Protein AF-A0A1H5DBT1-F1 (afdb_monomer)

Foldseek 3Di:
DDDVPPCPPPDPQDPQADDLVVVVVVLVVCFPPPPVVVPDDVVNLVRLLRSLLRVQVVDDDLFDQQQDLPPHGVVLLSSLLSSLLSQQVVLVVVCVRPVDPPSQWDKDAPVRSLVSSCVRPVPRPCSVVSQVLQEDDDPPAADCLLRVFYDDPNITTHHNVSSDPPCSNLSSNSSSCRDPVRVVSSVVSLLVSLCLVQVLLVPAPQKDKDAQFFWAAPVRHTPGGQGMKIANPVQLEIETEQEDEDRDDPAPVCVVVVVVSQVVSLVVVVVSVVRVVVPIATRDDPPDPGPVSGHYAAEYEYADDAPPPPDDDDSYHYDYPVVLVVQDDDNDPVSSVVCVVPPDDDDDPPQWHFDWDWDDDPNDTDTGTDIGGPDPPPPPPPPPPPPDDDD

pLDDT: mean 81.23, std 16.45, range [22.45, 97.12]

Structure (mmCIF, N/CA/C/O backbone):
data_AF-A0A1H5DBT1-F1
#
_entry.id   AF-A0A1H5DBT1-F1
#
loop_
_atom_site.group_PDB
_atom_site.id
_atom_site.type_symbol
_atom_site.label_atom_id
_atom_site.label_alt_id
_atom_site.label_comp_id
_atom_site.label_asym_id
_atom_site.label_entity_id
_atom_site.label_seq_id
_atom_site.pdbx_PDB_ins_code
_atom_site.Cartn_x
_atom_site.Cartn_y
_atom_site.Cartn_z
_atom_site.occupancy
_atom_site.B_iso_or_equiv
_atom_site.auth_seq_id
_atom_site.auth_comp_id
_atom_site.auth_asym_id
_atom_site.auth_atom_id
_atom_site.pdbx_PDB_model_num
ATOM 1 N N . MET A 1 1 ? -9.993 -22.328 -23.308 1.00 27.91 1 MET A N 1
ATOM 2 C CA . MET A 1 1 ? -8.538 -22.437 -23.074 1.00 27.91 1 MET A CA 1
ATOM 3 C C . MET A 1 1 ? -7.946 -21.035 -23.144 1.00 27.91 1 MET A C 1
ATOM 5 O O . MET A 1 1 ? -7.598 -20.581 -24.221 1.00 27.91 1 MET A O 1
ATOM 9 N N . MET A 1 2 ? -7.909 -20.320 -22.020 1.00 22.45 2 MET A N 1
ATOM 10 C CA . MET A 1 2 ? -7.110 -19.103 -21.886 1.00 22.45 2 MET A CA 1
ATOM 11 C C . MET A 1 2 ? -5.944 -19.480 -20.981 1.00 22.45 2 MET A C 1
ATOM 13 O O . MET A 1 2 ? -6.106 -19.675 -19.781 1.00 22.45 2 MET A O 1
ATOM 17 N N . LEU A 1 3 ? -4.754 -19.622 -21.567 1.00 24.77 3 LEU A N 1
ATOM 18 C CA . LEU A 1 3 ? -3.580 -19.148 -20.847 1.00 24.77 3 LEU A CA 1
ATOM 19 C C . LEU A 1 3 ? -3.951 -17.727 -20.410 1.00 24.77 3 LEU A C 1
ATOM 21 O O . LEU A 1 3 ? -4.489 -16.990 -21.239 1.00 24.77 3 LEU A O 1
ATOM 25 N N . GLU A 1 4 ? -3.697 -17.340 -19.157 1.00 27.91 4 GLU A N 1
ATOM 26 C CA . GLU A 1 4 ? -3.300 -15.953 -18.926 1.00 27.91 4 GLU A CA 1
ATOM 27 C C . GLU A 1 4 ? -2.281 -15.691 -20.023 1.00 27.91 4 GLU A C 1
ATOM 29 O O . GLU A 1 4 ? -1.173 -16.242 -20.027 1.00 27.91 4 GLU A O 1
ATOM 34 N N . ARG A 1 5 ? -2.732 -14.986 -21.056 1.00 26.88 5 ARG A N 1
ATOM 35 C CA . ARG A 1 5 ? -1.850 -14.354 -21.995 1.00 26.88 5 ARG A CA 1
ATOM 36 C C . ARG A 1 5 ? -0.981 -13.568 -21.035 1.00 26.88 5 ARG A C 1
ATOM 38 O O . ARG A 1 5 ? -1.512 -12.734 -20.306 1.00 26.88 5 ARG A O 1
ATOM 45 N N . ILE A 1 6 ? 0.298 -13.944 -20.905 1.00 29.88 6 ILE A N 1
ATOM 46 C CA . ILE A 1 6 ? 1.280 -13.024 -20.339 1.00 29.88 6 ILE A CA 1
ATOM 47 C C . ILE A 1 6 ? 0.959 -11.761 -21.095 1.00 29.88 6 ILE A C 1
ATOM 49 O O . ILE A 1 6 ? 1.048 -11.801 -22.330 1.00 29.88 6 ILE A O 1
ATOM 53 N N . ASP A 1 7 ? 0.402 -10.779 -20.391 1.00 31.11 7 ASP A N 1
ATOM 54 C CA . ASP A 1 7 ? -0.171 -9.639 -21.060 1.00 31.11 7 ASP A CA 1
ATOM 55 C C . ASP A 1 7 ? 1.006 -8.940 -21.725 1.00 31.11 7 ASP A C 1
ATOM 57 O O . ASP A 1 7 ? 1.900 -8.358 -21.111 1.00 31.11 7 ASP A O 1
ATOM 61 N N . THR A 1 8 ? 1.133 -9.270 -22.997 1.00 33.91 8 THR A N 1
ATOM 62 C CA . THR A 1 8 ? 2.110 -8.762 -23.931 1.00 33.91 8 THR A CA 1
ATOM 63 C C . THR A 1 8 ? 1.422 -7.723 -24.790 1.00 33.91 8 THR A C 1
ATOM 65 O O . THR A 1 8 ? 2.116 -7.037 -25.545 1.00 33.91 8 THR A O 1
ATOM 68 N N . GLU A 1 9 ? 0.094 -7.594 -24.659 1.00 32.72 9 GLU A N 1
ATOM 69 C CA . GLU A 1 9 ? -0.631 -6.452 -25.170 1.00 32.72 9 GLU A CA 1
ATOM 70 C C . GLU A 1 9 ? -0.084 -5.224 -24.455 1.00 32.72 9 GLU A C 1
ATOM 72 O O . GLU A 1 9 ? 0.440 -5.302 -23.339 1.00 32.72 9 GLU A O 1
ATOM 77 N N . ASN A 1 10 ? -0.011 -4.132 -25.209 1.00 38.19 10 ASN A N 1
ATOM 78 C CA . ASN A 1 10 ? 0.671 -2.932 -24.766 1.00 38.19 10 ASN A CA 1
ATOM 79 C C . ASN A 1 10 ? 0.180 -2.574 -23.357 1.00 38.19 10 ASN A C 1
ATOM 81 O O . ASN A 1 10 ? -1.038 -2.569 -23.163 1.00 38.19 10 ASN A O 1
ATOM 85 N N . PRO A 1 11 ? 1.095 -2.305 -22.399 1.00 45.28 11 PRO A N 1
ATOM 86 C CA . PRO A 1 11 ? 0.696 -1.802 -21.089 1.00 45.28 11 PRO A CA 1
ATOM 87 C C . PRO A 1 11 ? -0.298 -0.677 -21.342 1.00 45.28 11 PRO A C 1
ATOM 89 O O . PRO A 1 11 ? 0.018 0.184 -22.167 1.00 45.28 11 PRO A O 1
ATOM 92 N N . GLU A 1 12 ? -1.495 -0.775 -20.745 1.00 44.53 12 GLU A N 1
ATOM 93 C CA . GLU A 1 12 ? -2.612 0.156 -20.946 1.00 44.53 12 GLU A CA 1
ATOM 94 C C . GLU A 1 12 ? -2.052 1.548 -21.225 1.00 44.53 12 GLU A C 1
ATOM 96 O O . GLU A 1 12 ? -1.363 2.103 -20.361 1.00 44.53 12 GLU A O 1
ATOM 101 N N . GLU A 1 13 ? -2.238 2.043 -22.458 1.00 45.38 13 GLU A N 1
ATOM 102 C CA . GLU A 1 13 ? -1.631 3.295 -22.900 1.00 45.38 13 GLU A CA 1
ATOM 103 C C . GLU A 1 13 ? -2.096 4.370 -21.919 1.00 45.38 13 GLU A C 1
ATOM 105 O O . GLU A 1 13 ? -3.258 4.775 -21.890 1.00 45.38 13 GLU A O 1
ATOM 110 N N . ASN A 1 14 ? -1.211 4.750 -21.002 1.00 48.62 14 ASN A N 1
ATOM 111 C CA . ASN A 1 14 ? -1.570 5.720 -19.999 1.00 48.62 14 ASN A CA 1
ATOM 112 C C . ASN A 1 14 ? -1.636 7.060 -20.729 1.00 48.62 14 ASN A C 1
ATOM 114 O O . ASN A 1 14 ? -0.593 7.622 -21.070 1.00 48.62 14 ASN A O 1
ATOM 118 N N . ASP A 1 15 ? -2.855 7.569 -20.938 1.00 52.34 15 ASP A N 1
ATOM 119 C CA . ASP A 1 15 ? -3.181 8.861 -21.575 1.00 52.34 15 ASP A CA 1
ATOM 120 C C . ASP A 1 15 ? -2.388 10.059 -20.990 1.00 52.34 15 ASP A C 1
ATOM 122 O O . ASP A 1 15 ? -2.438 11.170 -21.514 1.00 52.34 15 ASP A O 1
ATOM 126 N N . ARG A 1 16 ? -1.668 9.874 -19.874 1.00 57.72 16 ARG A N 1
ATOM 127 C CA . ARG A 1 16 ? -0.866 10.899 -19.189 1.00 57.72 16 ARG A CA 1
ATOM 128 C C . ARG A 1 16 ? 0.615 10.934 -19.602 1.00 57.72 16 ARG A C 1
ATOM 130 O O . ARG A 1 16 ? 1.364 11.758 -19.074 1.00 57.72 16 ARG A O 1
ATOM 137 N N . GLY A 1 17 ? 1.074 10.060 -20.499 1.00 65.12 17 GLY A N 1
ATOM 138 C CA . GLY A 1 17 ? 2.460 10.009 -20.993 1.00 65.12 17 GLY A CA 1
ATOM 139 C C . GLY A 1 17 ? 2.620 10.516 -22.432 1.00 65.12 17 GLY A C 1
ATOM 140 O O . GLY A 1 17 ? 1.642 10.554 -23.174 1.00 65.12 17 GLY A O 1
ATOM 141 N N . PRO A 1 18 ? 3.842 10.877 -22.881 1.00 80.56 18 PRO A N 1
ATOM 142 C CA . PRO A 1 18 ? 4.097 10.955 -24.316 1.00 80.56 18 PRO A CA 1
ATOM 143 C C . PRO A 1 18 ? 3.759 9.600 -24.954 1.00 80.56 18 PRO A C 1
ATOM 145 O O . PRO A 1 18 ? 4.126 8.551 -24.410 1.00 80.56 18 PRO A O 1
ATOM 148 N N . SER A 1 19 ? 3.047 9.624 -26.083 1.00 85.06 19 SER A N 1
ATOM 149 C CA . SER A 1 19 ? 2.716 8.401 -26.819 1.00 85.06 19 SER A CA 1
ATOM 150 C C . SER A 1 19 ? 3.994 7.686 -27.258 1.00 85.06 19 SER A C 1
ATOM 152 O O . SER A 1 19 ? 4.980 8.320 -27.655 1.00 85.06 19 SER A O 1
ATOM 154 N N . LEU A 1 20 ? 3.968 6.355 -27.191 1.00 89.44 20 LEU A N 1
ATOM 155 C CA . LEU A 1 20 ? 5.053 5.504 -27.672 1.00 89.44 20 LEU A CA 1
ATOM 156 C C . LEU A 1 20 ? 4.944 5.209 -29.175 1.00 89.44 20 LEU A C 1
ATOM 158 O O . LEU A 1 20 ? 5.878 4.635 -29.738 1.00 89.44 20 LEU A O 1
ATOM 162 N N . GLU A 1 21 ? 3.884 5.662 -29.856 1.00 88.44 21 GLU A N 1
ATOM 163 C CA . GLU A 1 21 ? 3.690 5.454 -31.298 1.00 88.44 21 GLU A CA 1
ATOM 164 C C . GLU A 1 21 ? 4.885 5.869 -32.170 1.00 88.44 21 GLU A C 1
ATOM 166 O O . GLU A 1 21 ? 5.255 5.092 -33.054 1.00 88.44 21 GLU A O 1
ATOM 171 N N . PRO A 1 22 ? 5.577 7.005 -31.934 1.00 90.06 22 PRO A N 1
ATOM 172 C CA . PRO A 1 22 ? 6.779 7.341 -32.698 1.00 90.06 22 PRO A CA 1
ATOM 173 C C . PRO A 1 22 ? 7.890 6.293 -32.552 1.00 90.06 22 PRO A C 1
ATOM 175 O O . PRO A 1 22 ? 8.586 5.975 -33.518 1.00 90.06 22 PRO A O 1
ATOM 178 N N . ALA A 1 23 ? 8.046 5.717 -31.358 1.00 89.56 23 ALA A N 1
ATOM 179 C CA . ALA A 1 23 ? 9.016 4.656 -31.128 1.00 89.56 23 ALA A CA 1
ATOM 180 C C . ALA A 1 23 ? 8.566 3.329 -31.756 1.00 89.56 23 ALA A C 1
ATOM 182 O O . ALA A 1 23 ? 9.388 2.616 -32.330 1.00 89.56 23 ALA A O 1
ATOM 183 N N . TYR A 1 24 ? 7.270 3.007 -31.716 1.00 88.56 24 TYR A N 1
ATOM 184 C CA . TYR A 1 24 ? 6.732 1.836 -32.408 1.00 88.56 24 TYR A CA 1
ATOM 185 C C . TYR A 1 24 ? 6.880 1.952 -33.926 1.00 88.56 24 TYR A C 1
ATOM 187 O O . TYR A 1 24 ? 7.299 0.991 -34.566 1.00 88.56 24 TYR A O 1
ATOM 195 N N . ALA A 1 25 ? 6.625 3.125 -34.508 1.00 87.38 25 ALA A N 1
ATOM 196 C CA . ALA A 1 25 ? 6.868 3.395 -35.922 1.00 87.38 25 ALA A CA 1
ATOM 197 C C . ALA A 1 25 ? 8.348 3.209 -36.288 1.00 87.38 25 ALA A C 1
ATOM 199 O O . ALA A 1 25 ? 8.654 2.563 -37.292 1.00 87.38 25 ALA A O 1
ATOM 200 N N . PHE A 1 26 ? 9.263 3.688 -35.438 1.00 88.38 26 PHE A N 1
ATOM 201 C CA . PHE A 1 26 ? 10.692 3.439 -35.607 1.00 88.38 26 PHE A CA 1
ATOM 202 C C . PHE A 1 26 ? 11.009 1.935 -35.600 1.00 88.38 26 PHE A C 1
ATOM 204 O O . PHE A 1 26 ? 11.600 1.437 -36.557 1.00 88.38 26 PHE A O 1
ATOM 211 N N . PHE A 1 27 ? 10.566 1.180 -34.589 1.00 85.75 27 PHE A N 1
ATOM 212 C CA . PHE A 1 27 ? 10.830 -0.263 -34.520 1.00 85.75 27 PHE A CA 1
ATOM 213 C C . PHE A 1 27 ? 10.209 -1.041 -35.683 1.00 85.75 27 PHE A C 1
ATOM 215 O O . PHE A 1 27 ? 10.861 -1.930 -36.228 1.00 85.75 27 PHE A O 1
ATOM 222 N N . ARG A 1 28 ? 9.001 -0.668 -36.128 1.00 85.38 28 ARG A N 1
ATOM 223 C CA . ARG A 1 28 ? 8.372 -1.222 -37.337 1.00 85.38 28 ARG A CA 1
ATOM 224 C C . ARG A 1 28 ? 9.246 -1.004 -38.574 1.00 85.38 28 ARG A C 1
ATOM 226 O O . ARG A 1 28 ? 9.440 -1.937 -39.343 1.00 85.38 28 ARG A O 1
ATOM 233 N N . SER A 1 29 ? 9.846 0.180 -38.731 1.00 85.94 29 SER A N 1
ATOM 234 C CA . SER A 1 29 ? 10.730 0.472 -39.874 1.00 85.94 29 SER A CA 1
ATOM 235 C C . SER A 1 29 ? 12.072 -0.277 -39.850 1.00 85.94 29 SER A C 1
ATOM 237 O O . SER A 1 29 ? 12.767 -0.335 -40.865 1.00 85.94 29 SER A O 1
ATOM 239 N N . LEU A 1 30 ? 12.442 -0.862 -38.706 1.00 82.44 30 LEU A N 1
ATOM 240 C CA . LEU A 1 30 ? 13.667 -1.644 -38.535 1.00 82.44 30 LEU A CA 1
ATOM 241 C C . LEU A 1 30 ? 13.423 -3.156 -38.442 1.00 82.44 30 LEU A C 1
ATOM 243 O O . LEU A 1 30 ? 14.376 -3.898 -38.197 1.00 82.44 30 LEU A O 1
ATOM 247 N N . GLN A 1 31 ? 12.190 -3.632 -38.652 1.00 77.94 31 GLN A N 1
ATOM 248 C CA . GLN A 1 31 ? 11.895 -5.067 -38.654 1.00 77.94 31 GLN A CA 1
ATOM 249 C C . GLN A 1 31 ? 12.804 -5.822 -39.638 1.00 77.94 31 GLN A C 1
ATOM 251 O O . GLN A 1 31 ? 13.009 -5.402 -40.775 1.00 77.94 31 GLN A O 1
ATOM 256 N N . GLY A 1 32 ? 13.383 -6.933 -39.175 1.00 72.31 32 GLY A N 1
ATOM 257 C CA . GLY A 1 32 ? 14.307 -7.760 -39.959 1.00 72.31 32 GLY A CA 1
ATOM 258 C C . GLY A 1 32 ? 15.755 -7.255 -40.021 1.00 72.31 32 GLY A C 1
ATOM 259 O O . GLY A 1 32 ? 16.615 -7.965 -40.542 1.00 72.31 32 GLY A O 1
ATOM 260 N N . ARG A 1 33 ? 16.070 -6.073 -39.471 1.00 77.69 33 ARG A N 1
ATOM 261 C CA . ARG A 1 33 ? 17.461 -5.616 -39.325 1.00 77.69 33 ARG A CA 1
ATOM 262 C C . ARG A 1 33 ? 18.110 -6.251 -38.095 1.00 77.69 33 ARG A C 1
ATOM 264 O O . ARG A 1 33 ? 17.469 -6.416 -37.063 1.00 77.69 33 ARG A O 1
ATOM 271 N N . ARG A 1 34 ? 19.399 -6.577 -38.206 1.00 77.81 34 ARG A N 1
ATOM 272 C CA . ARG A 1 34 ? 20.223 -7.064 -37.087 1.00 77.81 34 ARG A CA 1
ATOM 273 C C . ARG A 1 34 ? 20.894 -5.898 -36.368 1.00 77.81 34 ARG A C 1
ATOM 275 O O . ARG A 1 34 ? 21.181 -4.876 -36.990 1.00 77.81 34 ARG A O 1
ATOM 282 N N . ASN A 1 35 ? 21.210 -6.086 -35.092 1.00 80.25 35 ASN A N 1
ATOM 283 C CA . ASN A 1 35 ? 21.938 -5.136 -34.250 1.00 80.25 35 ASN A CA 1
ATOM 284 C C . ASN A 1 35 ? 21.225 -3.783 -34.081 1.00 80.25 35 ASN A C 1
ATOM 286 O O . ASN A 1 35 ? 21.870 -2.737 -33.951 1.00 80.25 35 ASN A O 1
ATOM 290 N N . VAL A 1 36 ? 19.888 -3.792 -34.065 1.00 80.94 36 VAL A N 1
ATOM 291 C CA . VAL A 1 36 ? 19.079 -2.577 -33.855 1.00 80.94 36 VAL A CA 1
ATOM 292 C C . VAL A 1 36 ? 19.345 -1.998 -32.467 1.00 80.94 36 VAL A C 1
ATOM 294 O O . VAL A 1 36 ? 19.456 -0.783 -32.305 1.00 80.94 36 VAL A O 1
ATOM 297 N N . HIS A 1 37 ? 19.532 -2.876 -31.481 1.00 79.56 37 HIS A N 1
ATOM 298 C CA . HIS A 1 37 ? 19.838 -2.514 -30.101 1.00 79.56 37 HIS A CA 1
ATOM 299 C C . HIS A 1 37 ? 21.103 -1.646 -29.946 1.00 79.56 37 HIS A C 1
ATOM 301 O O . HIS A 1 37 ? 21.175 -0.840 -29.021 1.00 79.56 37 HIS A O 1
ATOM 307 N N . ALA A 1 38 ? 22.072 -1.754 -30.862 1.00 82.38 38 ALA A N 1
ATOM 308 C CA . ALA A 1 38 ? 23.304 -0.966 -30.826 1.00 82.38 38 ALA A CA 1
ATOM 309 C C . ALA A 1 38 ? 23.125 0.486 -31.316 1.00 82.38 38 ALA A C 1
ATOM 311 O O . ALA A 1 38 ? 23.969 1.334 -31.036 1.00 82.38 38 ALA A O 1
ATOM 312 N N . HIS A 1 39 ? 22.033 0.790 -32.027 1.00 83.00 39 HIS A N 1
ATOM 313 C CA . HIS A 1 39 ? 21.846 2.062 -32.738 1.00 83.00 39 HIS A CA 1
ATOM 314 C C . HIS A 1 39 ? 20.544 2.776 -32.365 1.00 83.00 39 HIS A C 1
ATOM 316 O O . HIS A 1 39 ? 19.981 3.515 -33.172 1.00 83.00 39 HIS A O 1
ATOM 322 N N . ILE A 1 40 ? 20.043 2.562 -31.148 1.00 85.75 40 ILE A N 1
ATOM 323 C CA . ILE A 1 40 ? 18.801 3.192 -30.696 1.00 85.75 40 ILE A CA 1
ATOM 324 C C . ILE A 1 40 ? 19.036 4.696 -30.506 1.00 85.75 40 ILE A C 1
ATOM 326 O O . ILE A 1 40 ? 19.865 5.089 -29.677 1.00 85.75 40 ILE A O 1
ATOM 330 N N . PRO A 1 41 ? 18.289 5.561 -31.213 1.00 90.25 41 PRO A N 1
ATOM 331 C CA . PRO A 1 41 ? 18.355 6.992 -30.992 1.00 90.25 41 PRO A CA 1
ATOM 332 C C . PRO A 1 41 ? 18.029 7.352 -29.543 1.00 90.25 41 PRO A C 1
ATOM 334 O O . PRO A 1 41 ? 17.074 6.844 -28.953 1.00 90.25 41 PRO A O 1
ATOM 337 N N . GLN A 1 42 ? 18.777 8.300 -28.977 1.00 88.94 42 GLN A N 1
ATOM 338 C CA . GLN A 1 42 ? 18.601 8.700 -27.577 1.00 88.94 42 GLN A CA 1
ATOM 339 C C . GLN A 1 42 ? 17.183 9.200 -27.259 1.00 88.94 42 GLN A C 1
ATOM 341 O O . GLN A 1 42 ? 16.713 9.022 -26.135 1.00 88.94 42 GLN A O 1
ATOM 346 N N . TRP A 1 43 ? 16.491 9.797 -28.236 1.00 92.62 43 TRP A N 1
ATOM 347 C CA . TRP A 1 43 ? 15.120 10.276 -28.058 1.00 92.62 43 TRP A CA 1
ATOM 348 C C . TRP A 1 43 ? 14.135 9.137 -27.771 1.00 92.62 43 TRP A C 1
ATOM 350 O O . TRP A 1 43 ? 13.202 9.343 -27.003 1.00 92.62 43 TRP A O 1
ATOM 360 N N . ILE A 1 44 ? 14.370 7.925 -28.290 1.00 92.38 44 ILE A N 1
ATOM 361 C CA . ILE A 1 44 ? 13.530 6.756 -27.993 1.00 92.38 44 ILE A CA 1
ATOM 362 C C . ILE A 1 44 ? 13.664 6.379 -26.520 1.00 92.38 44 ILE A C 1
ATOM 364 O O . ILE A 1 44 ? 12.659 6.219 -25.834 1.00 92.38 44 ILE A O 1
ATOM 368 N N . GLY A 1 45 ? 14.896 6.315 -26.004 1.00 91.81 45 GLY A N 1
ATOM 369 C CA . GLY A 1 45 ? 15.134 6.098 -24.574 1.00 91.81 45 GLY A CA 1
ATOM 370 C C . GLY A 1 45 ? 14.458 7.160 -23.706 1.00 91.81 45 GLY A C 1
ATOM 371 O O . GLY A 1 45 ? 13.790 6.824 -22.730 1.00 91.81 45 GLY A O 1
ATOM 372 N N . GLY A 1 46 ? 14.561 8.430 -24.107 1.00 93.31 46 GLY A N 1
ATOM 373 C CA . GLY A 1 46 ? 13.884 9.537 -23.434 1.00 93.31 46 GLY A CA 1
ATOM 374 C C . GLY A 1 46 ? 12.360 9.396 -23.411 1.00 93.31 46 GLY A C 1
ATOM 375 O O . GLY A 1 46 ? 11.757 9.617 -22.363 1.00 93.31 46 GLY A O 1
ATOM 376 N N . LEU A 1 47 ? 11.746 8.974 -24.522 1.00 94.06 47 LEU A N 1
ATOM 377 C CA . LEU A 1 47 ? 10.301 8.741 -24.603 1.00 94.06 47 LEU A CA 1
ATOM 378 C C . LEU A 1 47 ? 9.841 7.638 -23.648 1.00 94.06 47 LEU A C 1
ATOM 380 O O . LEU A 1 47 ? 8.941 7.884 -22.852 1.00 94.06 47 LEU A O 1
ATOM 384 N N . TYR A 1 48 ? 10.476 6.460 -23.669 1.00 93.75 48 TYR A N 1
ATOM 385 C CA . TYR A 1 48 ? 10.110 5.352 -22.773 1.00 93.75 48 TYR A CA 1
ATOM 386 C C . TYR A 1 48 ? 10.280 5.725 -21.296 1.00 93.75 48 TYR A C 1
ATOM 388 O O . TYR A 1 48 ? 9.421 5.415 -20.470 1.00 93.75 48 TYR A O 1
ATOM 396 N N . VAL A 1 49 ? 11.371 6.417 -20.952 1.00 94.62 49 VAL A N 1
ATOM 397 C CA . VAL A 1 49 ? 11.604 6.891 -19.582 1.00 94.62 49 VAL A CA 1
ATOM 398 C C . VAL A 1 49 ? 10.545 7.902 -19.160 1.00 94.62 49 VAL A C 1
ATOM 400 O O . VAL A 1 49 ? 9.988 7.767 -18.073 1.00 94.62 49 VAL A O 1
ATOM 403 N N . GLN A 1 50 ? 10.236 8.896 -19.993 1.00 94.25 50 GLN A N 1
ATOM 404 C CA . GLN A 1 50 ? 9.240 9.905 -19.641 1.00 94.25 50 GLN A CA 1
ATOM 405 C C . GLN A 1 50 ? 7.831 9.308 -19.555 1.00 94.25 50 GLN A C 1
ATOM 407 O O . GLN A 1 50 ? 7.094 9.628 -18.623 1.00 94.25 50 GLN A O 1
ATOM 412 N N . HIS A 1 51 ? 7.485 8.403 -20.475 1.00 92.00 51 HIS A N 1
ATOM 413 C CA . HIS A 1 51 ? 6.241 7.642 -20.445 1.00 92.00 51 HIS A CA 1
ATOM 414 C C . HIS A 1 51 ? 6.089 6.898 -19.114 1.00 92.00 51 HIS A C 1
ATOM 416 O O . HIS A 1 51 ? 5.109 7.106 -18.401 1.00 92.00 51 HIS A O 1
ATOM 422 N N . MET A 1 52 ? 7.102 6.126 -18.706 1.00 91.06 52 MET A N 1
ATOM 423 C CA . MET A 1 52 ? 7.035 5.369 -17.454 1.00 91.06 52 MET A CA 1
ATOM 424 C C . MET A 1 52 ? 7.143 6.239 -16.197 1.00 91.06 52 MET A C 1
ATOM 426 O O . MET A 1 52 ? 6.540 5.908 -15.180 1.00 91.06 52 MET A O 1
ATOM 430 N N . LYS A 1 53 ? 7.842 7.379 -16.231 1.00 92.25 53 LYS A N 1
ATOM 431 C CA . LYS A 1 53 ? 7.814 8.350 -15.121 1.00 92.25 53 LYS A CA 1
ATOM 432 C C . LYS A 1 53 ? 6.414 8.920 -14.913 1.00 92.25 53 LYS A C 1
ATOM 434 O O . LYS A 1 53 ? 5.949 8.948 -13.776 1.00 92.25 53 LYS A O 1
ATOM 439 N N . ASN A 1 54 ? 5.732 9.316 -15.988 1.00 90.12 54 ASN A N 1
ATOM 440 C CA . ASN A 1 54 ? 4.352 9.796 -15.913 1.00 90.12 54 ASN A CA 1
ATOM 441 C C . ASN A 1 54 ? 3.404 8.684 -15.461 1.00 90.12 54 ASN A C 1
ATOM 443 O O . ASN A 1 54 ? 2.535 8.930 -14.627 1.00 90.12 54 ASN A O 1
ATOM 447 N N . TYR A 1 55 ? 3.615 7.461 -15.959 1.00 87.69 55 TYR A N 1
ATOM 448 C CA . TYR A 1 55 ? 2.864 6.288 -15.531 1.00 87.69 55 TYR A CA 1
ATOM 449 C C . TYR A 1 55 ? 2.958 6.095 -14.016 1.00 87.69 55 TYR A C 1
ATOM 451 O O . TYR A 1 55 ? 1.937 6.129 -13.335 1.00 87.69 55 TYR A O 1
ATOM 459 N N . VAL A 1 56 ? 4.175 5.961 -13.477 1.00 88.81 56 VAL A N 1
ATOM 460 C CA . VAL A 1 56 ? 4.403 5.662 -12.054 1.00 88.81 56 VAL A CA 1
ATOM 461 C C . VAL A 1 56 ? 3.941 6.816 -11.156 1.00 88.81 56 VAL A C 1
ATOM 463 O O . VAL A 1 56 ? 3.339 6.568 -10.112 1.00 88.81 56 VAL A O 1
ATOM 466 N N . ALA A 1 57 ? 4.165 8.070 -11.564 1.00 87.44 57 ALA A N 1
ATOM 467 C CA . ALA A 1 57 ? 3.710 9.246 -10.819 1.00 87.44 57 ALA A CA 1
ATOM 468 C C . ALA A 1 57 ? 2.180 9.416 -10.838 1.00 87.44 57 ALA A C 1
ATOM 470 O O . ALA A 1 57 ? 1.605 9.938 -9.889 1.00 87.44 57 ALA A O 1
ATOM 471 N N . GLY A 1 58 ? 1.513 8.975 -11.909 1.00 83.38 58 GLY A N 1
ATOM 472 C CA . GLY A 1 58 ? 0.060 9.053 -12.055 1.00 83.38 58 GLY A CA 1
ATOM 473 C C . GLY A 1 58 ? -0.717 7.972 -11.298 1.00 83.38 58 GLY A C 1
ATOM 474 O O . GLY A 1 58 ? -1.945 8.061 -11.228 1.00 83.38 58 GLY A O 1
ATOM 475 N N . ARG A 1 59 ? -0.040 6.954 -10.748 1.00 81.00 59 ARG A N 1
ATOM 476 C CA . ARG A 1 59 ? -0.668 5.900 -9.937 1.00 81.00 59 ARG A CA 1
ATOM 477 C C . ARG A 1 59 ? -1.104 6.454 -8.581 1.00 81.00 59 ARG A C 1
ATOM 479 O O . ARG A 1 59 ? -0.457 7.326 -8.010 1.00 81.00 59 ARG A O 1
ATOM 486 N N . ARG A 1 60 ? -2.186 5.901 -8.027 1.00 75.81 60 ARG A N 1
ATOM 487 C CA . ARG A 1 60 ? -2.573 6.162 -6.635 1.00 75.81 60 ARG A CA 1
ATOM 488 C C . ARG A 1 60 ? -1.615 5.399 -5.719 1.00 75.81 60 ARG A C 1
ATOM 490 O O . ARG A 1 60 ? -1.760 4.190 -5.569 1.00 75.81 60 ARG A O 1
ATOM 497 N N . TRP A 1 61 ? -0.655 6.112 -5.140 1.00 79.00 61 TRP A N 1
ATOM 498 C CA . TRP A 1 61 ? 0.155 5.619 -4.029 1.00 79.00 61 TRP A CA 1
ATOM 499 C C . TRP A 1 61 ? -0.674 5.720 -2.748 1.00 79.00 61 TRP A C 1
ATOM 501 O O . TRP A 1 61 ? -1.245 6.766 -2.432 1.00 79.00 61 TRP A O 1
ATOM 511 N N . GLU A 1 62 ? -0.820 4.605 -2.044 1.00 76.06 62 GLU A N 1
ATOM 512 C CA . GLU A 1 62 ? -1.430 4.577 -0.721 1.00 76.06 62 GLU A CA 1
ATOM 513 C C . GLU A 1 62 ? -0.457 5.083 0.337 1.00 76.06 62 GLU A C 1
ATOM 515 O O . GLU A 1 62 ? -0.902 5.644 1.333 1.00 76.06 62 GLU A O 1
ATOM 520 N N . VAL A 1 63 ? 0.844 4.950 0.121 1.00 78.94 63 VAL A N 1
ATOM 521 C CA . VAL A 1 63 ? 1.859 5.485 1.026 1.00 78.94 63 VAL A CA 1
ATOM 522 C C . VAL A 1 63 ? 2.150 6.956 0.680 1.00 78.94 63 VAL A C 1
ATOM 524 O O . VAL A 1 63 ? 2.388 7.259 -0.492 1.00 78.94 63 VAL A O 1
ATOM 527 N N . PRO A 1 64 ? 2.127 7.882 1.661 1.00 82.38 64 PRO A N 1
ATOM 528 C CA . PRO A 1 64 ? 2.488 9.280 1.470 1.00 82.38 64 PRO A CA 1
ATOM 529 C C . PRO A 1 64 ? 3.874 9.432 0.849 1.00 82.38 64 PRO A C 1
ATOM 531 O O . PRO A 1 64 ? 4.802 8.683 1.155 1.00 82.38 64 PRO A O 1
ATOM 534 N N . THR A 1 65 ? 4.034 10.426 -0.021 1.00 88.94 65 THR A N 1
ATOM 535 C CA . THR A 1 65 ? 5.289 10.638 -0.753 1.00 88.94 65 THR A CA 1
ATOM 536 C C . THR A 1 65 ? 6.460 11.024 0.150 1.00 88.94 65 THR A C 1
ATOM 538 O O . THR A 1 65 ? 7.606 10.849 -0.237 1.00 88.94 65 THR A O 1
ATOM 541 N N . ASP A 1 66 ? 6.205 11.537 1.344 1.00 86.38 66 ASP A N 1
ATOM 542 C CA . ASP A 1 66 ? 7.203 11.896 2.354 1.00 86.38 66 ASP A CA 1
ATOM 543 C C . ASP A 1 66 ? 7.593 10.730 3.281 1.00 86.38 66 ASP A C 1
ATOM 545 O O . ASP A 1 66 ? 8.511 10.876 4.084 1.00 86.38 66 ASP A O 1
ATOM 549 N N . THR A 1 67 ? 6.960 9.558 3.148 1.00 83.81 67 THR A N 1
ATOM 550 C CA . THR A 1 67 ? 7.300 8.374 3.954 1.00 83.81 67 THR A CA 1
ATOM 551 C C . THR A 1 67 ? 8.757 7.955 3.735 1.00 83.81 67 THR A C 1
ATOM 553 O O . THR A 1 67 ? 9.153 7.678 2.600 1.00 83.81 67 THR A O 1
ATOM 556 N N . ASP A 1 68 ? 9.534 7.872 4.824 1.00 84.50 68 ASP A N 1
ATOM 557 C CA . ASP A 1 68 ? 10.941 7.439 4.835 1.00 84.50 68 ASP A CA 1
ATOM 558 C C . ASP A 1 68 ? 11.045 5.909 4.691 1.00 84.50 68 ASP A C 1
ATOM 560 O O . ASP A 1 68 ? 10.545 5.136 5.509 1.00 84.50 68 ASP A O 1
ATOM 564 N N . LEU A 1 69 ? 11.741 5.472 3.646 1.00 81.75 69 LEU A N 1
ATOM 565 C CA . LEU A 1 69 ? 11.995 4.079 3.278 1.00 81.75 69 LEU A CA 1
ATOM 566 C C . LEU A 1 69 ? 13.376 3.591 3.745 1.00 81.75 69 LEU A C 1
ATOM 568 O O . LEU A 1 69 ? 13.885 2.583 3.254 1.00 81.75 69 LEU A O 1
ATOM 572 N N . GLY A 1 70 ? 14.008 4.308 4.675 1.00 74.44 70 GLY A N 1
ATOM 573 C CA . GLY A 1 70 ? 15.342 3.997 5.179 1.00 74.44 70 GLY A CA 1
ATOM 574 C C . GLY A 1 70 ? 16.446 4.820 4.519 1.00 74.44 70 GLY A C 1
ATOM 575 O O . GLY A 1 70 ? 17.466 4.269 4.104 1.00 74.44 70 GLY A O 1
ATOM 576 N N . GLY A 1 71 ? 16.248 6.138 4.439 1.00 80.19 71 GLY A N 1
ATOM 577 C CA . GLY A 1 71 ? 17.191 7.105 3.864 1.00 80.19 71 GLY A CA 1
ATOM 578 C C . GLY A 1 71 ? 16.815 7.611 2.469 1.00 80.19 71 GLY A C 1
ATOM 579 O O . GLY A 1 71 ? 17.599 8.327 1.855 1.00 80.19 71 GLY A O 1
ATOM 580 N N . ILE A 1 72 ? 15.639 7.231 1.971 1.00 89.75 72 ILE A N 1
ATOM 581 C CA . ILE A 1 72 ? 15.008 7.755 0.756 1.00 89.75 72 ILE A CA 1
ATOM 582 C C . ILE A 1 72 ? 13.504 7.824 1.005 1.00 89.75 72 ILE A C 1
ATOM 584 O O . ILE A 1 72 ? 12.946 6.921 1.617 1.00 89.75 72 ILE A O 1
ATOM 588 N N . THR A 1 73 ? 12.832 8.864 0.539 1.00 90.38 73 THR A N 1
ATOM 589 C CA . THR A 1 73 ? 11.370 8.968 0.621 1.00 90.38 73 THR A CA 1
ATOM 590 C C . THR A 1 73 ? 10.678 8.270 -0.553 1.00 90.38 73 THR A C 1
ATOM 592 O O . THR A 1 73 ? 11.263 8.078 -1.624 1.00 90.38 73 THR A O 1
ATOM 595 N N . VAL A 1 74 ? 9.399 7.917 -0.407 1.00 90.25 74 VAL A N 1
ATOM 596 C CA . VAL A 1 74 ? 8.583 7.394 -1.524 1.00 90.25 74 VAL A CA 1
ATOM 597 C C . VAL A 1 74 ? 8.610 8.340 -2.732 1.00 90.25 74 VAL A C 1
ATOM 599 O O . VAL A 1 74 ? 8.779 7.898 -3.868 1.00 90.25 74 VAL A O 1
ATOM 602 N N . GLY A 1 75 ? 8.511 9.647 -2.495 1.00 91.81 75 GLY A N 1
ATOM 603 C CA . GLY A 1 75 ? 8.539 10.697 -3.509 1.00 91.81 75 GLY A CA 1
ATOM 604 C C . GLY A 1 75 ? 9.859 10.755 -4.273 1.00 91.81 75 GLY A C 1
ATOM 605 O O . GLY A 1 75 ? 9.856 10.970 -5.484 1.00 91.81 75 GLY A O 1
ATOM 606 N N . GLU A 1 76 ? 10.980 10.493 -3.601 1.00 94.12 76 GLU A N 1
ATOM 607 C CA . GLU A 1 76 ? 12.290 10.367 -4.245 1.00 94.12 76 GLU A CA 1
ATOM 608 C C . GLU A 1 76 ? 12.436 9.053 -5.027 1.00 94.12 76 GLU A C 1
ATOM 610 O O . GLU A 1 76 ? 13.086 9.034 -6.076 1.00 94.12 76 GLU A O 1
ATOM 615 N N . ALA A 1 77 ? 11.812 7.964 -4.566 1.00 93.25 77 ALA A N 1
ATOM 616 C CA . ALA A 1 77 ? 11.854 6.665 -5.234 1.00 93.25 77 ALA A CA 1
ATOM 617 C C . ALA A 1 77 ? 11.012 6.625 -6.525 1.00 93.25 77 ALA A C 1
ATOM 619 O O . ALA A 1 77 ? 11.455 6.059 -7.526 1.00 93.25 77 ALA A O 1
ATOM 620 N N . ILE A 1 78 ? 9.829 7.253 -6.542 1.00 93.62 78 ILE A N 1
ATOM 621 C CA . ILE A 1 78 ? 8.891 7.292 -7.686 1.00 93.62 78 ILE A CA 1
ATOM 622 C C . ILE A 1 78 ? 9.571 7.597 -9.037 1.00 93.62 78 ILE A C 1
ATOM 624 O O . ILE A 1 78 ? 9.454 6.786 -9.965 1.00 93.62 78 ILE A O 1
ATOM 628 N N . PRO A 1 79 ? 10.297 8.721 -9.206 1.00 94.12 79 PRO A N 1
ATOM 629 C CA . PRO A 1 79 ? 10.895 9.063 -10.493 1.00 94.12 79 PRO A CA 1
ATOM 630 C C . PRO A 1 79 ? 12.038 8.113 -10.890 1.00 94.12 79 PRO A C 1
ATOM 632 O O . PRO A 1 79 ? 12.225 7.853 -12.084 1.00 94.12 79 PRO A O 1
ATOM 635 N N . LEU A 1 80 ? 12.761 7.548 -9.914 1.00 95.50 80 LEU A N 1
ATOM 636 C CA . LEU A 1 80 ? 13.827 6.568 -10.146 1.00 95.50 80 LEU A CA 1
ATOM 637 C C . LEU A 1 80 ? 13.261 5.230 -10.644 1.00 95.50 80 LEU A C 1
ATOM 639 O O . LEU A 1 80 ? 13.778 4.673 -11.616 1.00 95.50 80 LEU A O 1
ATOM 643 N N . ILE A 1 81 ? 12.151 4.763 -10.062 1.00 93.25 81 ILE A N 1
ATOM 644 C CA . ILE A 1 81 ? 11.414 3.575 -10.530 1.00 93.25 81 ILE A CA 1
ATOM 645 C C . ILE A 1 81 ? 10.899 3.798 -11.946 1.00 93.25 81 ILE A C 1
ATOM 647 O O . ILE A 1 81 ? 11.076 2.932 -12.798 1.00 93.25 81 ILE A O 1
ATOM 651 N N . GLY A 1 82 ? 10.315 4.969 -12.223 1.00 92.75 82 GLY A N 1
ATOM 652 C CA . GLY A 1 82 ? 9.853 5.327 -13.564 1.00 92.75 82 GLY A CA 1
ATOM 653 C C . GLY A 1 82 ? 10.970 5.252 -14.609 1.00 92.75 82 GLY A C 1
ATOM 654 O O . GLY A 1 82 ? 10.776 4.684 -15.681 1.00 92.75 82 GLY A O 1
ATOM 655 N N . THR A 1 83 ? 12.174 5.741 -14.283 1.00 95.31 83 THR A N 1
ATOM 656 C CA . THR A 1 83 ? 13.346 5.594 -15.165 1.00 95.31 83 THR A CA 1
ATOM 657 C C . THR A 1 83 ? 13.748 4.135 -15.361 1.00 95.31 83 THR A C 1
ATOM 659 O O . THR A 1 83 ? 13.928 3.708 -16.501 1.00 95.31 83 THR A O 1
ATOM 662 N N . LEU A 1 84 ? 13.855 3.357 -14.281 1.00 93.94 84 LEU A N 1
ATOM 663 C CA . LEU A 1 84 ? 14.238 1.945 -14.343 1.00 93.94 84 LEU A CA 1
ATOM 664 C C . LEU A 1 84 ? 13.253 1.121 -15.190 1.00 93.94 84 LEU A C 1
ATOM 666 O O . LEU A 1 84 ? 13.662 0.335 -16.050 1.00 93.94 84 LEU A O 1
ATOM 670 N N . LYS A 1 85 ? 11.951 1.353 -14.986 1.00 91.88 85 LYS A N 1
ATOM 671 C CA . LYS A 1 85 ? 10.863 0.733 -15.746 1.00 91.88 85 LYS A CA 1
ATOM 672 C C . LYS A 1 85 ? 10.901 1.125 -17.214 1.00 91.88 85 LYS A C 1
ATOM 674 O O . LYS A 1 85 ? 10.824 0.240 -18.056 1.00 91.88 85 LYS A O 1
ATOM 679 N N . GLY A 1 86 ? 11.076 2.408 -17.530 1.00 92.50 86 GLY A N 1
ATOM 680 C CA . GLY A 1 86 ? 11.161 2.882 -18.914 1.00 92.50 86 GLY A CA 1
ATOM 681 C C . GLY A 1 86 ? 12.307 2.238 -19.687 1.00 92.50 86 GLY A C 1
ATOM 682 O O . GLY A 1 86 ? 12.099 1.719 -20.781 1.00 92.50 86 GLY A O 1
ATOM 683 N N . MET A 1 87 ? 13.500 2.181 -19.089 1.00 93.25 87 MET A N 1
ATOM 684 C CA . MET A 1 87 ? 14.655 1.528 -19.715 1.00 93.25 87 MET A CA 1
ATOM 685 C C . MET A 1 87 ? 14.434 0.021 -19.905 1.00 93.25 87 MET A C 1
ATOM 687 O O . MET A 1 87 ? 14.776 -0.532 -20.949 1.00 93.25 87 MET A O 1
ATOM 691 N N . SER A 1 88 ? 13.825 -0.645 -18.923 1.00 91.19 88 SER A N 1
ATOM 692 C CA . SER A 1 88 ? 13.543 -2.083 -18.998 1.00 91.19 88 SER A CA 1
ATOM 693 C C . SER A 1 88 ? 12.426 -2.403 -20.006 1.00 91.19 88 SER A C 1
ATOM 695 O O . SER A 1 88 ? 12.489 -3.421 -20.693 1.00 91.19 88 SER A O 1
ATOM 697 N N . LEU A 1 89 ? 11.431 -1.520 -20.152 1.00 90.06 89 LEU A N 1
ATOM 698 C CA . LEU A 1 89 ? 10.355 -1.639 -21.141 1.00 90.06 89 LEU A CA 1
ATOM 699 C C . LEU A 1 89 ? 10.868 -1.430 -22.571 1.00 90.06 89 LEU A C 1
ATOM 701 O O . LEU A 1 89 ? 10.475 -2.161 -23.484 1.00 90.06 89 LEU A O 1
ATOM 705 N N . LEU A 1 90 ? 11.780 -0.472 -22.768 1.00 91.06 90 LEU A N 1
ATOM 706 C CA . LEU A 1 90 ? 12.493 -0.306 -24.035 1.00 91.06 90 LEU A CA 1
ATOM 707 C C . LEU A 1 90 ? 13.215 -1.605 -24.411 1.00 91.06 90 LEU A C 1
ATOM 709 O O . LEU A 1 90 ? 13.084 -2.083 -25.536 1.00 91.06 90 LEU A O 1
ATOM 713 N N . GLN A 1 91 ? 13.919 -2.212 -23.453 1.00 89.69 91 GLN A N 1
ATOM 714 C CA . GLN A 1 91 ? 14.631 -3.465 -23.681 1.00 89.69 91 GLN A CA 1
ATOM 715 C C . GLN A 1 91 ? 13.696 -4.620 -24.058 1.00 89.69 91 GLN A C 1
ATOM 717 O O . GLN A 1 91 ? 13.972 -5.359 -25.003 1.00 89.69 91 GLN A O 1
ATOM 722 N N . LEU A 1 92 ? 12.554 -4.741 -23.378 1.00 85.62 92 LEU A N 1
ATOM 723 C CA . LEU A 1 92 ? 11.528 -5.724 -23.725 1.00 85.62 92 LEU A CA 1
ATOM 724 C C . LEU A 1 92 ? 10.974 -5.503 -25.143 1.00 85.62 92 LEU A C 1
ATOM 726 O O . LEU A 1 92 ? 10.738 -6.464 -25.874 1.00 85.62 92 LEU A O 1
ATOM 730 N N . SER A 1 93 ? 10.789 -4.245 -25.545 1.00 85.56 93 SER A N 1
ATOM 731 C CA . SER A 1 93 ? 10.304 -3.896 -26.886 1.00 85.56 93 SER A CA 1
ATOM 732 C C . SER A 1 93 ? 11.306 -4.305 -27.971 1.00 85.56 93 SER A C 1
ATOM 734 O O . SER A 1 93 ? 10.907 -4.848 -29.000 1.00 85.56 93 SER A O 1
ATOM 736 N N . LEU A 1 94 ? 12.608 -4.139 -27.710 1.00 84.19 94 LEU A N 1
ATOM 737 C CA . LEU A 1 94 ? 13.673 -4.643 -28.583 1.00 84.19 94 LEU A CA 1
ATOM 738 C C . LEU A 1 94 ? 13.671 -6.165 -28.660 1.00 84.19 94 LEU A C 1
ATOM 740 O O . LEU A 1 94 ? 13.745 -6.705 -29.755 1.00 84.19 94 LEU A O 1
ATOM 744 N N . PHE A 1 95 ? 13.560 -6.854 -27.521 1.00 84.25 95 PHE A N 1
ATOM 745 C CA . PHE A 1 95 ? 13.548 -8.316 -27.478 1.00 84.25 95 PHE A CA 1
ATOM 746 C C . PHE A 1 95 ? 12.435 -8.915 -28.343 1.00 84.25 95 PHE A C 1
ATOM 748 O O . PHE A 1 95 ? 12.651 -9.905 -29.033 1.00 84.25 95 PHE A O 1
ATOM 755 N N . ARG A 1 96 ? 11.249 -8.293 -28.345 1.00 80.25 96 ARG A N 1
ATOM 756 C CA . ARG A 1 96 ? 10.121 -8.727 -29.183 1.00 80.25 96 ARG A CA 1
ATOM 757 C C . ARG A 1 96 ? 10.408 -8.597 -30.684 1.00 80.25 96 ARG A C 1
ATOM 759 O O . ARG A 1 96 ? 9.870 -9.379 -31.459 1.00 80.25 96 ARG A O 1
ATOM 766 N N . GLY A 1 97 ? 11.224 -7.621 -31.093 1.00 75.06 97 GLY A N 1
ATOM 767 C CA . GLY A 1 97 ? 11.611 -7.410 -32.494 1.00 75.06 97 GLY A CA 1
ATOM 768 C C . GLY A 1 97 ? 12.879 -8.158 -32.923 1.00 75.06 97 GLY A C 1
ATOM 769 O O . GLY A 1 97 ? 12.987 -8.575 -34.073 1.00 75.06 97 GLY A O 1
ATOM 770 N N . GLU A 1 98 ? 13.827 -8.341 -32.006 1.00 78.69 98 GLU A N 1
ATOM 771 C CA . GLU A 1 98 ? 15.118 -9.006 -32.199 1.00 78.69 98 GLU A CA 1
ATOM 772 C C . GLU A 1 98 ? 15.410 -9.877 -30.958 1.00 78.69 98 GLU A C 1
ATOM 774 O O . GLU A 1 98 ? 16.097 -9.421 -30.040 1.00 78.69 98 GLU A O 1
ATOM 779 N N . PRO A 1 99 ? 14.873 -11.109 -30.872 1.00 80.81 99 PRO A N 1
ATOM 780 C CA . PRO A 1 99 ? 15.029 -11.960 -29.694 1.00 80.81 99 PRO A CA 1
ATOM 781 C C . PRO A 1 99 ? 16.433 -12.571 -29.647 1.00 80.81 99 PRO A C 1
ATOM 783 O O . PRO A 1 99 ? 16.721 -13.578 -30.292 1.00 80.81 99 PRO A O 1
ATOM 786 N N . THR A 1 100 ? 17.326 -11.960 -28.870 1.00 77.50 100 THR A N 1
ATOM 787 C CA . THR A 1 100 ? 18.706 -12.421 -28.655 1.00 77.50 100 THR A CA 1
ATOM 788 C C . THR A 1 100 ? 19.042 -12.396 -27.163 1.00 77.50 100 THR A C 1
ATOM 790 O O . THR A 1 100 ? 18.393 -11.668 -26.408 1.00 77.50 100 THR A O 1
ATOM 793 N N . PRO A 1 101 ? 20.067 -13.136 -26.700 1.00 75.62 101 PRO A N 1
ATOM 794 C CA . PRO A 1 101 ? 20.510 -13.058 -25.306 1.00 75.62 101 PRO A CA 1
ATOM 795 C C . PRO A 1 101 ? 20.840 -11.626 -24.858 1.00 75.62 101 PRO A C 1
ATOM 797 O O . PRO A 1 101 ? 20.456 -11.224 -23.764 1.00 75.62 101 PRO A O 1
ATOM 800 N N . ASN A 1 102 ? 21.454 -10.830 -25.739 1.00 73.62 102 ASN A N 1
ATOM 801 C CA . ASN A 1 102 ? 21.811 -9.433 -25.471 1.00 73.62 102 ASN A CA 1
ATOM 802 C C . ASN A 1 102 ? 20.595 -8.512 -25.344 1.00 73.62 102 ASN A C 1
ATOM 804 O O . ASN A 1 102 ? 20.709 -7.429 -24.777 1.00 73.62 102 ASN A O 1
ATOM 808 N N . THR A 1 103 ? 19.445 -8.917 -25.888 1.00 77.94 103 THR A N 1
ATOM 809 C CA . THR A 1 103 ? 18.214 -8.133 -25.817 1.00 77.94 103 THR A CA 1
ATOM 810 C C . THR A 1 103 ? 17.222 -8.649 -24.778 1.00 77.94 103 THR A C 1
ATOM 812 O O . THR A 1 103 ? 16.252 -7.953 -24.492 1.00 77.94 103 THR A O 1
ATOM 815 N N . ALA A 1 104 ? 17.458 -9.823 -24.183 1.00 80.00 104 ALA A N 1
ATOM 816 C CA . ALA A 1 104 ? 16.528 -10.479 -23.263 1.00 80.00 104 ALA A CA 1
ATOM 817 C C . ALA A 1 104 ? 16.284 -9.686 -21.970 1.00 80.00 104 ALA A C 1
ATOM 819 O O . ALA A 1 104 ? 15.150 -9.613 -21.494 1.00 80.00 104 ALA A O 1
ATOM 820 N N . TYR A 1 105 ? 17.329 -9.065 -21.421 1.00 85.69 105 TYR A N 1
ATOM 821 C CA . TYR A 1 105 ? 17.257 -8.267 -20.199 1.00 85.69 105 TYR A CA 1
ATOM 822 C C . TYR A 1 105 ? 18.125 -7.026 -20.305 1.00 85.69 105 TYR A C 1
ATOM 824 O O . TYR A 1 105 ? 19.137 -7.014 -21.002 1.00 85.69 105 TYR A O 1
ATOM 832 N N . LEU A 1 106 ? 17.739 -5.974 -19.583 1.00 89.38 106 LEU A N 1
ATOM 833 C CA . LEU A 1 106 ? 18.560 -4.779 -19.500 1.00 89.38 106 LEU A CA 1
ATOM 834 C C . LEU A 1 106 ? 19.740 -5.083 -18.578 1.00 89.38 106 LEU A C 1
ATOM 836 O O . LEU A 1 106 ? 19.533 -5.287 -17.385 1.00 89.38 106 LEU A O 1
ATOM 840 N N . GLY A 1 107 ? 20.949 -5.119 -19.132 1.00 90.44 107 GLY A N 1
ATOM 841 C CA . GLY A 1 107 ? 22.195 -5.274 -18.384 1.00 90.44 107 GLY A CA 1
ATOM 842 C C . GLY A 1 107 ? 23.015 -3.989 -18.416 1.00 90.44 107 GLY A C 1
ATOM 843 O O . GLY A 1 107 ? 23.245 -3.421 -19.483 1.00 90.44 107 GLY A O 1
ATOM 844 N N . MET A 1 108 ? 23.453 -3.502 -17.255 1.00 92.75 108 MET A N 1
ATOM 845 C CA . MET A 1 108 ? 24.336 -2.334 -17.154 1.00 92.75 108 MET A CA 1
ATOM 846 C C . MET A 1 108 ? 25.387 -2.527 -16.064 1.00 92.75 108 MET A C 1
ATOM 848 O O . MET A 1 108 ? 25.100 -3.115 -15.026 1.00 92.75 108 MET A O 1
ATOM 852 N N . SER A 1 109 ? 26.582 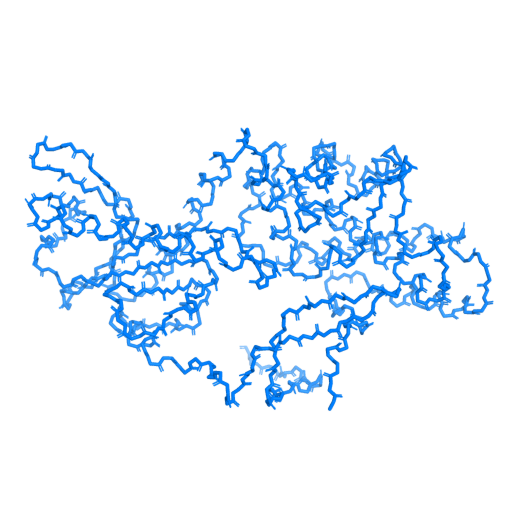-1.960 -16.240 1.00 95.00 109 SER A N 1
ATOM 853 C CA . SER A 1 109 ? 27.491 -1.771 -15.104 1.00 95.00 109 SER A CA 1
ATOM 854 C C . SER A 1 109 ? 26.893 -0.783 -14.096 1.00 95.00 109 SER A C 1
ATOM 856 O O . SER A 1 109 ? 26.100 0.091 -14.469 1.00 95.00 109 SER A O 1
ATOM 858 N N . LEU A 1 110 ? 27.311 -0.869 -12.829 1.00 95.00 110 LEU A N 1
ATOM 859 C CA . LEU A 1 110 ? 26.861 0.043 -11.771 1.00 95.00 110 LEU A CA 1
ATOM 860 C C . LEU A 1 110 ? 27.045 1.521 -12.163 1.00 95.00 110 LEU A C 1
ATOM 862 O O . LEU A 1 110 ? 26.115 2.317 -12.035 1.00 95.00 110 LEU A O 1
ATOM 866 N N . ASP A 1 111 ? 28.201 1.886 -12.718 1.00 96.50 111 ASP A N 1
ATOM 867 C CA . ASP A 1 111 ? 28.478 3.262 -13.151 1.00 96.50 111 ASP A CA 1
ATOM 868 C C . ASP A 1 111 ? 27.580 3.716 -14.303 1.00 96.50 111 ASP A C 1
ATOM 870 O O . ASP A 1 111 ? 27.173 4.878 -14.378 1.00 96.50 111 ASP A O 1
ATOM 874 N N . THR A 1 112 ? 27.241 2.806 -15.215 1.00 95.25 112 THR A N 1
ATOM 875 C CA . THR A 1 112 ? 26.334 3.106 -16.329 1.00 95.25 112 THR A CA 1
ATOM 876 C C . THR A 1 112 ? 24.905 3.292 -15.835 1.00 95.25 112 THR A C 1
ATOM 878 O O . THR A 1 112 ? 24.242 4.242 -16.261 1.00 95.25 112 THR A O 1
ATOM 881 N N . LEU A 1 113 ? 24.458 2.478 -14.876 1.00 95.50 113 LEU A N 1
ATOM 882 C CA . LEU A 1 113 ? 23.164 2.659 -14.226 1.00 95.50 113 LEU A CA 1
ATOM 883 C C . LEU A 1 113 ? 23.102 4.000 -13.479 1.00 95.50 113 LEU A C 1
ATOM 885 O O . LEU A 1 113 ? 22.172 4.776 -13.701 1.00 95.50 113 LEU A O 1
ATOM 889 N N . LYS A 1 114 ? 24.121 4.334 -12.674 1.00 96.88 114 LYS A N 1
ATOM 890 C CA . LYS A 1 114 ? 24.204 5.624 -11.963 1.00 96.88 114 LYS A CA 1
ATOM 891 C C . LYS A 1 114 ? 24.163 6.812 -12.922 1.00 96.88 114 LYS A C 1
ATOM 893 O O . LYS A 1 114 ? 23.394 7.747 -12.704 1.00 96.88 114 LYS A O 1
ATOM 898 N N . ARG A 1 115 ? 24.952 6.783 -14.004 1.00 96.44 115 ARG A N 1
ATOM 899 C CA . ARG A 1 115 ? 24.938 7.837 -15.038 1.00 96.44 115 ARG A CA 1
ATOM 900 C C . ARG A 1 115 ? 23.570 7.965 -15.702 1.00 96.44 115 ARG A C 1
ATOM 902 O O . ARG A 1 115 ? 23.092 9.081 -15.887 1.00 96.44 115 ARG A O 1
ATOM 909 N N . THR A 1 116 ? 22.926 6.844 -16.015 1.00 94.94 116 THR A N 1
ATOM 910 C CA . THR A 1 116 ? 21.593 6.823 -16.632 1.00 94.94 116 THR A CA 1
ATOM 911 C C . THR A 1 116 ? 20.535 7.402 -15.692 1.00 94.94 116 THR A C 1
ATOM 913 O O . THR A 1 116 ? 19.774 8.281 -16.095 1.00 94.94 116 THR A O 1
ATOM 916 N N . LEU A 1 117 ? 20.521 6.990 -14.421 1.00 96.56 117 LEU A N 1
ATOM 917 C CA . LEU A 1 117 ? 19.601 7.532 -13.421 1.00 96.56 117 LEU A CA 1
ATOM 918 C C . LEU A 1 117 ? 19.828 9.032 -13.200 1.00 96.56 117 LEU A C 1
ATOM 920 O O . LEU A 1 117 ? 18.850 9.774 -13.175 1.00 96.56 117 LEU A O 1
ATOM 924 N N . ARG A 1 118 ? 21.085 9.499 -13.133 1.00 96.88 118 ARG A N 1
ATOM 925 C CA . ARG A 1 118 ? 21.423 10.934 -13.028 1.00 96.88 118 ARG A CA 1
ATOM 926 C C . ARG A 1 118 ? 20.957 11.725 -14.245 1.00 96.88 118 ARG A C 1
ATOM 928 O O . ARG A 1 118 ? 20.402 12.804 -14.083 1.00 96.88 118 ARG A O 1
ATOM 935 N N . ARG A 1 119 ? 21.125 11.185 -15.457 1.00 95.50 119 ARG A N 1
ATOM 936 C CA . ARG A 1 119 ? 20.674 11.832 -16.700 1.00 95.50 119 ARG A CA 1
ATOM 937 C C . ARG A 1 119 ? 19.177 12.145 -16.668 1.00 95.50 119 ARG A C 1
ATOM 939 O O . ARG A 1 119 ? 18.780 13.233 -17.070 1.00 95.50 119 ARG A O 1
ATOM 946 N N . TYR A 1 120 ? 18.358 11.204 -16.202 1.00 95.94 120 TYR A N 1
ATOM 947 C CA . TYR A 1 120 ? 16.897 11.353 -16.193 1.00 95.94 120 TYR A CA 1
ATOM 948 C C . TYR A 1 120 ? 16.327 11.893 -14.874 1.00 95.94 120 TYR A C 1
ATOM 950 O O . TYR A 1 120 ? 15.154 12.274 -14.821 1.00 95.94 120 TYR A O 1
ATOM 958 N N . ASN A 1 121 ? 17.141 11.949 -13.816 1.00 96.44 121 ASN A N 1
ATOM 959 C CA . ASN A 1 121 ? 16.778 12.433 -12.482 1.00 96.44 121 ASN A CA 1
ATOM 960 C C . ASN A 1 121 ? 17.902 13.316 -11.903 1.00 96.44 121 ASN A C 1
ATOM 962 O O . ASN A 1 121 ? 18.456 12.996 -10.851 1.00 96.44 121 ASN A O 1
ATOM 966 N N . PRO A 1 122 ? 18.251 14.438 -12.562 1.00 93.81 122 PRO A N 1
ATOM 967 C CA . PRO A 1 122 ? 19.468 15.203 -12.260 1.00 93.81 122 PRO A CA 1
ATOM 968 C C . PRO A 1 122 ? 19.499 15.824 -10.860 1.00 93.81 122 PRO A C 1
ATOM 970 O O . PRO A 1 122 ? 20.569 16.141 -10.357 1.00 93.81 122 PRO A O 1
ATOM 973 N N . LYS A 1 123 ? 18.336 15.989 -10.223 1.00 91.31 123 LYS A N 1
ATOM 974 C CA . LYS A 1 123 ? 18.202 16.552 -8.872 1.00 91.31 123 LYS A CA 1
ATOM 975 C C . LYS A 1 123 ? 18.162 15.490 -7.766 1.00 91.31 123 LYS A C 1
ATOM 977 O O . LYS A 1 123 ? 18.011 15.846 -6.606 1.00 91.31 123 LYS A O 1
ATOM 982 N N . SER A 1 124 ? 18.230 14.202 -8.107 1.00 92.12 124 SER A N 1
ATOM 983 C CA . SER A 1 124 ? 18.086 13.130 -7.122 1.00 92.12 124 SER A CA 1
ATOM 984 C C . SER A 1 124 ? 19.416 12.842 -6.426 1.00 92.12 124 SER A C 1
ATOM 986 O O . SER A 1 124 ? 20.352 12.328 -7.038 1.00 92.12 124 SER A O 1
ATOM 988 N N . SER A 1 125 ? 19.479 13.134 -5.129 1.00 92.81 125 SER A N 1
ATOM 989 C CA . SER A 1 125 ? 20.544 12.686 -4.221 1.00 92.81 125 SER A CA 1
ATOM 990 C C . SER A 1 125 ? 20.399 11.209 -3.832 1.00 92.81 125 SER A C 1
ATOM 992 O O . SER A 1 125 ? 21.354 10.595 -3.367 1.00 92.81 125 SER A O 1
ATOM 994 N N . ALA A 1 126 ? 19.226 10.616 -4.055 1.00 94.25 126 ALA A N 1
ATOM 995 C CA . ALA A 1 126 ? 18.872 9.300 -3.537 1.00 94.25 126 ALA A CA 1
ATOM 996 C C . ALA A 1 126 ? 19.281 8.117 -4.436 1.00 94.25 126 ALA A C 1
ATOM 998 O O . ALA A 1 126 ? 18.962 6.970 -4.132 1.00 94.25 126 ALA A O 1
ATOM 999 N N . ILE A 1 127 ? 19.988 8.366 -5.545 1.00 95.81 127 ILE A N 1
ATOM 1000 C CA . ILE A 1 127 ? 20.317 7.353 -6.566 1.00 95.81 127 ILE A CA 1
ATOM 1001 C C . ILE A 1 127 ? 21.106 6.177 -5.988 1.00 95.81 127 ILE A C 1
ATOM 1003 O O . ILE A 1 127 ? 20.773 5.027 -6.264 1.00 95.81 127 ILE A O 1
ATOM 1007 N N . ASP A 1 128 ? 22.141 6.449 -5.192 1.00 94.19 128 ASP A N 1
ATOM 1008 C CA . ASP A 1 128 ? 22.981 5.389 -4.631 1.00 94.19 128 ASP A CA 1
ATOM 1009 C C . ASP A 1 128 ? 22.179 4.513 -3.660 1.00 94.19 128 ASP A C 1
ATOM 1011 O O . ASP A 1 128 ? 22.196 3.286 -3.778 1.00 94.19 128 ASP A O 1
ATOM 1015 N N . LYS A 1 129 ? 21.387 5.145 -2.782 1.00 91.06 129 LYS A N 1
ATOM 1016 C CA . LYS A 1 129 ? 20.531 4.433 -1.830 1.00 91.06 129 LYS A CA 1
ATOM 1017 C C . LYS A 1 129 ? 19.421 3.648 -2.523 1.00 91.06 129 LYS A C 1
ATOM 1019 O O . LYS A 1 129 ? 19.109 2.537 -2.113 1.00 91.06 129 LYS A O 1
ATOM 1024 N N . PHE A 1 130 ? 18.856 4.192 -3.598 1.00 93.38 130 PHE A N 1
ATOM 1025 C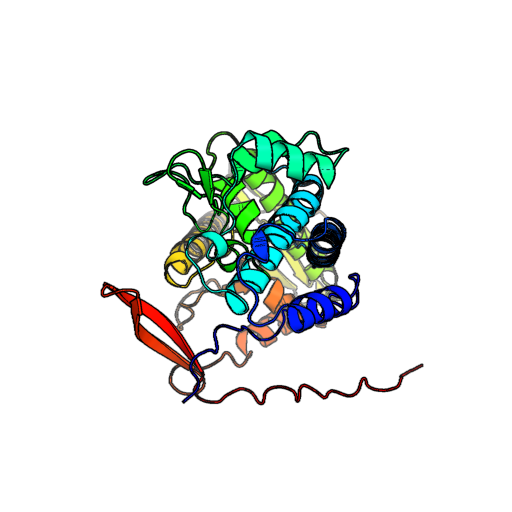 CA . PHE A 1 130 ? 17.853 3.523 -4.421 1.00 93.38 130 PHE A CA 1
ATOM 1026 C C . PHE A 1 130 ? 18.390 2.241 -5.065 1.00 93.38 130 PHE A C 1
ATOM 1028 O O . PHE A 1 130 ? 17.733 1.202 -4.993 1.00 93.38 130 PHE A O 1
ATOM 1035 N N . ILE A 1 131 ? 19.588 2.298 -5.663 1.00 93.44 131 ILE A N 1
ATOM 1036 C CA . ILE A 1 131 ? 20.227 1.116 -6.255 1.00 93.44 131 ILE A CA 1
ATOM 1037 C C . ILE A 1 131 ? 20.490 0.077 -5.164 1.00 93.44 131 ILE A C 1
ATOM 1039 O O . ILE A 1 131 ? 20.080 -1.068 -5.318 1.00 93.44 131 ILE A O 1
ATOM 1043 N N . GLU A 1 132 ? 21.112 0.468 -4.049 1.00 90.44 132 GLU A N 1
ATOM 1044 C CA . GLU A 1 132 ? 21.374 -0.422 -2.908 1.00 90.44 132 GLU A CA 1
ATOM 1045 C C . GLU A 1 132 ? 20.082 -1.085 -2.403 1.00 90.44 132 GLU A C 1
ATOM 1047 O O . GLU A 1 132 ? 20.020 -2.299 -2.201 1.00 90.44 132 GLU A O 1
ATOM 1052 N N . MET A 1 133 ? 19.017 -0.297 -2.243 1.00 87.56 133 MET A N 1
ATOM 1053 C CA . MET A 1 133 ? 17.722 -0.761 -1.759 1.00 87.56 133 MET A CA 1
ATOM 1054 C C . MET A 1 133 ? 17.112 -1.820 -2.688 1.00 87.56 133 MET A C 1
ATOM 1056 O O . MET A 1 133 ? 16.639 -2.839 -2.188 1.00 87.56 133 MET A O 1
ATOM 1060 N N . LEU A 1 134 ? 17.170 -1.626 -4.007 1.00 89.31 134 LEU A N 1
ATOM 1061 C CA . LEU A 1 134 ? 16.560 -2.523 -4.997 1.00 89.31 134 LEU A CA 1
ATOM 1062 C C . LEU A 1 134 ? 17.496 -3.602 -5.560 1.00 89.31 134 LEU A C 1
ATOM 1064 O O . LEU A 1 134 ? 17.061 -4.378 -6.414 1.00 89.31 134 LEU A O 1
ATOM 1068 N N . THR A 1 135 ? 18.746 -3.676 -5.103 1.00 90.75 135 THR A N 1
ATOM 1069 C CA . THR A 1 135 ? 19.699 -4.706 -5.538 1.00 90.75 135 THR A CA 1
ATOM 1070 C C . THR A 1 135 ? 19.587 -5.963 -4.687 1.00 90.75 135 THR A C 1
ATOM 1072 O O . THR A 1 135 ? 19.569 -5.896 -3.457 1.00 90.75 135 THR A O 1
ATOM 1075 N N . TYR A 1 136 ? 19.459 -7.103 -5.364 1.00 87.75 136 TYR A N 1
ATOM 1076 C CA . TYR A 1 136 ? 19.408 -8.432 -4.769 1.00 87.75 136 TYR A CA 1
ATOM 1077 C C . TYR A 1 136 ? 20.776 -8.797 -4.193 1.00 87.75 136 TYR A C 1
ATOM 1079 O O . TYR A 1 136 ? 21.790 -8.691 -4.879 1.00 87.75 136 TYR A O 1
ATOM 1087 N N . ASP A 1 137 ? 20.795 -9.237 -2.941 1.00 82.88 137 ASP A N 1
ATOM 1088 C CA . ASP A 1 137 ? 21.997 -9.538 -2.156 1.00 82.88 137 ASP A CA 1
ATOM 1089 C C . ASP A 1 137 ? 22.149 -11.035 -1.827 1.00 82.88 137 ASP A C 1
ATOM 1091 O O . ASP A 1 137 ? 23.114 -11.426 -1.174 1.00 82.88 137 ASP A O 1
ATOM 1095 N N . GLY A 1 138 ? 21.257 -11.891 -2.337 1.00 73.81 138 GLY A N 1
ATOM 1096 C CA . GLY A 1 138 ? 21.405 -13.344 -2.277 1.00 73.81 138 GLY A CA 1
ATOM 1097 C C . GLY A 1 138 ? 20.456 -14.071 -1.312 1.00 73.81 138 GLY A C 1
ATOM 1098 O O . GLY A 1 138 ? 19.559 -13.477 -0.710 1.00 73.81 138 GLY A O 1
ATOM 1099 N N . PRO A 1 139 ? 20.625 -15.401 -1.178 1.00 65.50 139 PRO A N 1
ATOM 1100 C CA . PRO A 1 139 ? 19.833 -16.226 -0.269 1.00 65.50 139 PRO A CA 1
ATOM 1101 C C . PRO A 1 139 ? 20.022 -15.792 1.192 1.00 65.50 139 PRO A C 1
ATOM 1103 O O . PRO A 1 139 ? 21.147 -15.682 1.667 1.00 65.50 139 PRO A O 1
ATOM 1106 N N . GLY A 1 140 ? 18.920 -15.566 1.912 1.00 62.19 140 GLY A N 1
ATOM 1107 C CA . GLY A 1 140 ? 18.934 -15.057 3.293 1.00 62.19 140 GLY A CA 1
ATOM 1108 C C . GLY A 1 140 ? 18.835 -13.530 3.409 1.00 62.19 140 GLY A C 1
ATOM 1109 O O . GLY A 1 140 ? 18.583 -13.035 4.505 1.00 62.19 140 GLY A O 1
ATOM 1110 N N . GLY A 1 141 ? 18.964 -12.807 2.291 1.00 66.12 141 GLY A N 1
ATOM 1111 C CA . GLY A 1 141 ? 18.721 -11.370 2.189 1.00 66.12 141 GLY A CA 1
ATOM 1112 C C . GLY A 1 141 ? 17.367 -11.042 1.547 1.00 66.12 141 GLY A C 1
ATOM 1113 O O . GLY A 1 141 ? 16.325 -11.623 1.871 1.00 66.12 141 GLY A O 1
ATOM 1114 N N . LYS A 1 142 ? 17.360 -10.085 0.622 1.00 72.75 142 LYS A N 1
ATOM 1115 C CA . LYS A 1 142 ? 16.172 -9.631 -0.107 1.00 72.75 142 LYS A CA 1
ATOM 1116 C C . LYS A 1 142 ? 15.742 -10.683 -1.115 1.00 72.75 142 LYS A C 1
ATOM 1118 O O . LYS A 1 142 ? 16.551 -11.270 -1.814 1.00 72.75 142 LYS A O 1
ATOM 1123 N N . THR A 1 143 ? 14.440 -10.871 -1.289 1.00 69.69 143 THR A N 1
ATOM 1124 C CA . THR A 1 143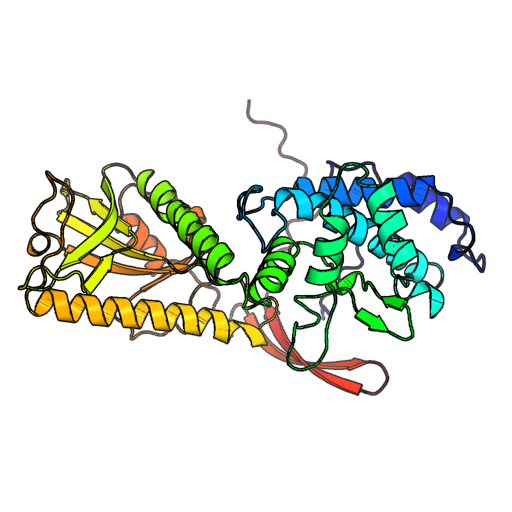 ? 13.933 -11.671 -2.415 1.00 69.69 143 THR A CA 1
ATOM 1125 C C . THR A 1 143 ? 14.063 -10.889 -3.728 1.00 69.69 143 THR A C 1
ATOM 1127 O O . THR A 1 143 ? 13.959 -9.661 -3.725 1.00 69.69 143 THR A O 1
ATOM 1130 N N . ALA A 1 144 ? 14.174 -11.565 -4.875 1.00 66.50 144 ALA A N 1
ATOM 1131 C CA . ALA A 1 144 ? 14.148 -10.900 -6.189 1.00 66.50 144 ALA A CA 1
ATOM 1132 C C . ALA A 1 144 ? 12.848 -10.096 -6.440 1.00 66.50 144 ALA A C 1
ATOM 1134 O O . ALA A 1 144 ? 12.806 -9.175 -7.250 1.00 66.50 144 ALA A O 1
ATOM 1135 N N . PHE A 1 145 ? 11.777 -10.407 -5.703 1.00 69.44 145 PHE A N 1
ATOM 1136 C CA . PHE A 1 145 ? 10.509 -9.675 -5.730 1.00 69.44 145 PHE A CA 1
ATOM 1137 C C . PHE A 1 145 ? 10.517 -8.364 -4.934 1.00 69.44 145 PHE A C 1
ATOM 1139 O O . PHE A 1 145 ? 9.653 -7.513 -5.159 1.00 69.44 145 PHE A O 1
ATOM 1146 N N . SER A 1 146 ? 11.452 -8.218 -3.999 1.00 72.81 146 SER A N 1
ATOM 1147 C CA . SER A 1 146 ? 11.716 -6.995 -3.231 1.00 72.81 146 SER A CA 1
ATOM 1148 C C . SER A 1 146 ? 12.926 -6.225 -3.760 1.00 72.81 146 SER A C 1
ATOM 1150 O O . SER A 1 146 ? 13.056 -5.040 -3.493 1.00 72.81 146 SER A O 1
ATOM 1152 N N . ALA A 1 147 ? 13.794 -6.886 -4.521 1.00 83.94 147 ALA A N 1
ATOM 1153 C CA . ALA A 1 147 ? 15.022 -6.328 -5.057 1.00 83.94 147 ALA A CA 1
ATOM 1154 C C . ALA A 1 147 ? 15.213 -6.801 -6.514 1.00 83.94 147 ALA A C 1
ATOM 1156 O O . ALA A 1 147 ? 15.844 -7.828 -6.756 1.00 83.94 147 ALA A O 1
ATOM 1157 N N . PRO A 1 148 ? 14.597 -6.111 -7.490 1.00 86.31 148 PRO A N 1
ATOM 1158 C CA . PRO A 1 148 ? 14.537 -6.549 -8.887 1.00 86.31 148 PRO A CA 1
ATOM 1159 C C . PRO A 1 148 ? 15.842 -6.346 -9.672 1.00 86.31 148 PRO A C 1
ATOM 1161 O O . PRO A 1 148 ? 15.915 -6.766 -10.825 1.00 86.31 148 PRO A O 1
ATOM 1164 N N . ILE A 1 149 ? 16.843 -5.668 -9.100 1.00 91.19 149 ILE A N 1
ATOM 1165 C CA . ILE A 1 149 ? 18.146 -5.458 -9.735 1.00 91.19 149 ILE A CA 1
ATOM 1166 C C . ILE A 1 149 ? 19.042 -6.634 -9.338 1.00 91.19 149 ILE A C 1
ATOM 1168 O O . ILE A 1 149 ? 19.412 -6.766 -8.175 1.00 91.19 149 ILE A O 1
ATOM 1172 N N . ILE A 1 150 ? 19.372 -7.505 -10.289 1.00 90.81 150 ILE A N 1
ATOM 1173 C CA . ILE A 1 150 ? 20.088 -8.759 -10.031 1.00 90.81 150 ILE A CA 1
ATOM 1174 C C . ILE A 1 150 ? 21.560 -8.609 -10.432 1.00 90.81 150 ILE A C 1
ATOM 1176 O O . ILE A 1 150 ? 21.836 -8.420 -11.619 1.00 90.81 150 ILE A O 1
ATOM 1180 N N . PRO A 1 151 ? 22.517 -8.709 -9.494 1.00 89.88 151 PRO A N 1
ATOM 1181 C CA . PRO A 1 151 ? 23.931 -8.780 -9.837 1.00 89.88 151 PRO A CA 1
ATOM 1182 C C . PRO A 1 151 ? 24.243 -10.083 -10.577 1.00 89.88 151 PRO A C 1
ATOM 1184 O O . PRO A 1 151 ? 23.923 -11.170 -10.094 1.00 89.88 151 PRO A O 1
ATOM 1187 N N . TRP A 1 152 ? 24.881 -9.980 -11.738 1.00 87.44 152 TRP A N 1
ATOM 1188 C CA . TRP A 1 152 ? 25.325 -11.126 -12.523 1.00 87.44 152 TRP A CA 1
ATOM 1189 C C . TRP A 1 152 ? 26.549 -10.755 -13.357 1.00 87.44 152 TRP A C 1
ATOM 1191 O O . TRP A 1 152 ? 26.479 -9.837 -14.170 1.00 87.44 152 TRP A O 1
ATOM 1201 N N . ASP A 1 153 ? 27.658 -11.467 -13.154 1.00 86.38 153 ASP A N 1
ATOM 1202 C CA . ASP A 1 153 ? 28.887 -11.349 -13.955 1.00 86.38 153 ASP A CA 1
ATOM 1203 C C . ASP A 1 153 ? 29.363 -9.893 -14.178 1.00 86.38 153 ASP A C 1
ATOM 1205 O O . ASP A 1 153 ? 29.538 -9.412 -15.296 1.00 86.38 153 ASP A O 1
ATOM 1209 N N . GLY A 1 154 ? 29.477 -9.127 -13.085 1.00 85.06 154 GLY A N 1
ATOM 1210 C CA . GLY A 1 154 ? 29.894 -7.717 -13.126 1.00 85.06 154 GLY A CA 1
ATOM 1211 C C . GLY A 1 154 ? 28.847 -6.736 -13.679 1.00 85.06 154 GLY A C 1
ATOM 1212 O O . GLY A 1 154 ? 29.106 -5.531 -13.741 1.00 85.06 154 GLY A O 1
ATOM 1213 N N . GLN A 1 155 ? 27.657 -7.215 -14.046 1.00 91.75 155 GLN A N 1
ATOM 1214 C CA . GLN A 1 155 ? 26.525 -6.407 -14.490 1.00 91.75 155 GLN A CA 1
ATOM 1215 C C . GLN A 1 155 ? 25.375 -6.425 -13.481 1.00 91.75 155 GLN A C 1
ATOM 1217 O O . GLN A 1 155 ? 25.258 -7.296 -12.622 1.00 91.75 155 GLN A O 1
ATOM 1222 N N . LEU A 1 156 ? 24.500 -5.435 -13.614 1.00 93.00 156 LEU A N 1
ATOM 1223 C CA . LEU A 1 156 ? 23.209 -5.353 -12.956 1.00 93.00 156 LEU A CA 1
ATOM 1224 C C . LEU A 1 156 ? 22.132 -5.630 -14.002 1.00 93.00 156 LEU A C 1
ATOM 1226 O O . LEU A 1 156 ? 21.940 -4.836 -14.926 1.00 93.00 156 LEU A O 1
ATOM 1230 N N . LEU A 1 157 ? 21.452 -6.764 -13.860 1.00 92.06 157 LEU A N 1
ATOM 1231 C CA . LEU A 1 157 ? 20.336 -7.162 -14.706 1.00 92.06 157 LEU A CA 1
ATOM 1232 C C . LEU A 1 157 ? 19.033 -6.601 -14.136 1.00 92.06 157 LEU A C 1
ATOM 1234 O O . LEU A 1 157 ? 18.773 -6.702 -12.939 1.00 92.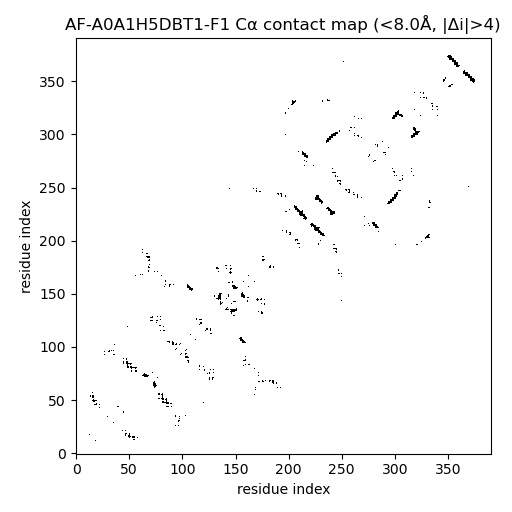06 157 LEU A O 1
ATOM 1238 N N . MET A 1 158 ? 18.192 -6.031 -14.995 1.00 91.38 158 MET A N 1
ATOM 1239 C CA . MET A 1 158 ? 16.921 -5.403 -14.619 1.00 91.38 158 MET A CA 1
ATOM 1240 C C . MET A 1 158 ? 15.777 -5.994 -15.456 1.00 91.38 158 MET A C 1
ATOM 1242 O O . MET A 1 158 ? 15.394 -5.435 -16.488 1.00 91.38 158 MET A O 1
ATOM 1246 N N . PRO A 1 159 ? 15.232 -7.161 -15.069 1.00 84.06 159 PRO A N 1
ATOM 1247 C CA . PRO A 1 159 ? 14.152 -7.791 -15.815 1.00 84.06 159 PRO A CA 1
ATOM 1248 C C . PRO A 1 159 ? 12.853 -6.989 -15.691 1.00 84.06 159 PRO A C 1
ATOM 1250 O O . PRO A 1 159 ? 12.313 -6.843 -14.593 1.00 84.06 159 PRO A O 1
ATOM 1253 N N . PHE A 1 160 ? 12.290 -6.539 -16.819 1.00 83.31 160 PHE A N 1
ATOM 1254 C CA . PHE A 1 160 ? 10.998 -5.838 -16.826 1.00 83.31 160 PHE A CA 1
ATOM 1255 C C . PHE A 1 160 ? 9.874 -6.598 -16.089 1.00 83.31 160 PHE A C 1
ATOM 1257 O O . PHE A 1 160 ? 9.144 -5.955 -15.339 1.00 83.31 160 PHE A O 1
ATOM 1264 N N . PRO A 1 161 ? 9.752 -7.943 -16.178 1.00 76.94 161 PRO A N 1
ATOM 1265 C CA . PRO A 1 161 ? 8.729 -8.676 -15.424 1.00 76.94 161 PRO A CA 1
ATOM 1266 C C . PRO A 1 161 ? 8.844 -8.551 -13.896 1.00 76.94 161 PRO A C 1
ATOM 1268 O O . PRO A 1 161 ? 7.839 -8.635 -13.194 1.00 76.94 161 PRO A O 1
ATOM 1271 N N . LEU A 1 162 ? 10.047 -8.324 -13.352 1.00 77.00 162 LEU A N 1
ATOM 1272 C CA . LEU A 1 162 ? 10.228 -8.073 -11.915 1.00 77.00 162 LEU A CA 1
ATOM 1273 C C . LEU A 1 162 ? 9.877 -6.630 -11.528 1.00 77.00 162 LEU A C 1
ATOM 1275 O O . LEU A 1 162 ? 9.592 -6.358 -10.359 1.00 77.00 162 LEU A O 1
ATOM 1279 N N . LEU A 1 163 ? 9.815 -5.743 -12.517 1.00 80.69 163 LEU A N 1
ATOM 1280 C CA . LEU A 1 163 ? 9.409 -4.344 -12.421 1.00 80.69 163 LEU A CA 1
ATOM 1281 C C . LEU A 1 163 ? 7.969 -4.114 -12.921 1.00 80.69 163 LEU A C 1
ATOM 1283 O O . LEU A 1 163 ? 7.599 -2.971 -13.190 1.00 80.69 163 LEU A O 1
ATOM 1287 N N . SER A 1 164 ? 7.179 -5.180 -13.089 1.00 66.25 164 SER A N 1
ATOM 1288 C CA . SER A 1 164 ? 5.860 -5.140 -13.727 1.00 66.25 164 SER A CA 1
ATOM 1289 C C . SER A 1 164 ? 4.848 -4.222 -13.028 1.00 66.25 164 SER A C 1
ATOM 1291 O O . SER A 1 164 ? 5.048 -3.734 -11.913 1.00 66.25 164 SER A O 1
ATOM 1293 N N . ASP A 1 165 ? 3.773 -3.933 -13.752 1.00 61.09 165 ASP A N 1
ATOM 1294 C CA . ASP A 1 165 ? 2.790 -2.901 -13.438 1.00 61.09 165 ASP A CA 1
ATOM 1295 C C . ASP A 1 165 ? 1.981 -3.159 -12.165 1.00 61.09 165 ASP A C 1
ATOM 1297 O O . ASP A 1 165 ? 1.594 -4.283 -11.844 1.00 61.09 165 ASP A O 1
ATOM 1301 N N . GLY A 1 166 ? 1.729 -2.076 -11.425 1.00 62.97 166 GLY A N 1
ATOM 1302 C CA . GLY A 1 166 ? 0.875 -2.066 -10.239 1.00 62.97 166 GLY A CA 1
ATOM 1303 C C . GLY A 1 166 ? 1.509 -2.627 -8.967 1.00 62.97 166 GLY A C 1
ATOM 1304 O O . GLY A 1 166 ? 0.817 -2.751 -7.955 1.00 62.97 166 GLY A O 1
ATOM 1305 N N . LEU A 1 167 ? 2.803 -2.951 -8.998 1.00 67.88 167 LEU A N 1
ATOM 1306 C CA . LEU A 1 167 ? 3.545 -3.527 -7.875 1.00 67.88 167 LEU A CA 1
ATOM 1307 C C . LEU A 1 167 ? 4.688 -2.629 -7.379 1.00 67.88 167 LEU A C 1
ATOM 1309 O O . LEU A 1 167 ? 5.436 -3.052 -6.500 1.00 67.88 167 LEU A O 1
ATOM 1313 N N . GLU A 1 168 ? 4.826 -1.406 -7.897 1.00 81.25 168 GLU A N 1
ATOM 1314 C CA . GLU A 1 168 ? 5.919 -0.480 -7.568 1.00 81.25 168 GLU A CA 1
ATOM 1315 C C . GLU A 1 168 ? 5.948 -0.158 -6.076 1.00 81.25 168 GLU A C 1
ATOM 1317 O O . GLU A 1 168 ? 6.977 -0.317 -5.423 1.00 81.25 168 GLU A O 1
ATOM 1322 N N . GLU A 1 169 ? 4.795 0.217 -5.524 1.00 79.88 169 GLU A N 1
ATOM 1323 C CA . GLU A 1 169 ? 4.638 0.506 -4.100 1.00 79.88 169 GLU A CA 1
ATOM 1324 C C . GLU A 1 169 ? 5.026 -0.697 -3.238 1.00 79.88 169 GLU A C 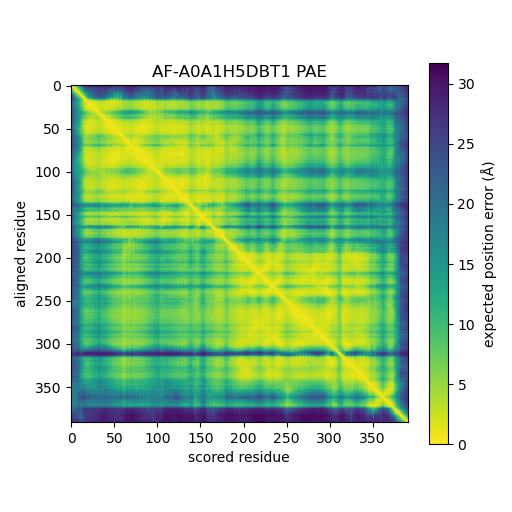1
ATOM 1326 O O . GLU A 1 169 ? 5.833 -0.581 -2.318 1.00 79.88 169 GLU A O 1
ATOM 1331 N N . ARG A 1 170 ? 4.530 -1.889 -3.586 1.00 78.56 170 ARG A N 1
ATOM 1332 C CA . ARG A 1 170 ? 4.831 -3.128 -2.854 1.00 78.56 170 ARG A CA 1
ATOM 1333 C C . ARG A 1 170 ? 6.314 -3.466 -2.909 1.00 78.56 170 ARG A C 1
ATOM 1335 O O . ARG A 1 170 ? 6.891 -3.858 -1.901 1.00 78.56 170 ARG A O 1
ATOM 1342 N N . MET A 1 171 ? 6.924 -3.334 -4.082 1.00 79.44 171 MET A N 1
ATOM 1343 C CA . MET A 1 171 ? 8.344 -3.588 -4.291 1.00 79.44 171 MET A CA 1
ATOM 1344 C C . MET A 1 171 ? 9.187 -2.685 -3.391 1.00 79.44 171 MET A C 1
ATOM 1346 O O . MET A 1 171 ? 10.032 -3.185 -2.655 1.00 79.44 171 MET A O 1
ATOM 1350 N N . VAL A 1 172 ? 8.910 -1.381 -3.398 1.00 81.75 172 VAL A N 1
ATOM 1351 C CA . VAL A 1 172 ? 9.642 -0.386 -2.608 1.00 81.75 172 VAL A CA 1
ATOM 1352 C C . VAL A 1 172 ? 9.473 -0.616 -1.112 1.00 81.75 172 VAL A C 1
ATOM 1354 O O . VAL A 1 172 ? 10.462 -0.647 -0.384 1.00 81.75 172 VAL A O 1
ATOM 1357 N N . LEU A 1 173 ? 8.242 -0.849 -0.652 1.00 81.00 173 LEU A N 1
ATOM 1358 C CA . LEU A 1 173 ? 7.967 -1.132 0.755 1.00 81.00 173 LEU A CA 1
ATOM 1359 C C . LEU A 1 173 ? 8.689 -2.389 1.239 1.00 81.00 173 LEU A C 1
ATOM 1361 O O . LEU A 1 173 ? 9.242 -2.408 2.335 1.00 81.00 173 LEU A O 1
ATOM 1365 N N . ARG A 1 174 ? 8.727 -3.443 0.420 1.00 77.75 174 ARG A N 1
ATOM 1366 C CA . ARG A 1 174 ? 9.449 -4.674 0.764 1.00 77.75 174 ARG A CA 1
ATOM 1367 C C . ARG A 1 174 ? 10.951 -4.473 0.781 1.00 77.75 174 ARG A C 1
ATOM 1369 O O . ARG A 1 174 ? 11.618 -5.012 1.658 1.00 77.75 174 ARG A O 1
ATOM 1376 N N . ALA A 1 175 ? 11.472 -3.717 -0.178 1.00 77.81 175 ALA A N 1
ATOM 1377 C CA . ALA A 1 175 ? 12.878 -3.361 -0.211 1.00 77.81 175 ALA A CA 1
ATOM 1378 C C . ALA A 1 175 ? 13.269 -2.607 1.070 1.00 77.81 175 ALA A C 1
ATOM 1380 O O . ALA A 1 175 ? 14.253 -2.958 1.717 1.00 77.81 175 ALA A O 1
ATOM 1381 N N . ALA A 1 176 ? 12.439 -1.658 1.501 1.00 79.81 176 ALA A N 1
ATOM 1382 C CA . ALA A 1 176 ? 12.630 -0.916 2.741 1.00 79.81 176 ALA A CA 1
ATOM 1383 C C . ALA A 1 176 ? 12.530 -1.812 3.992 1.00 79.81 176 ALA A C 1
ATOM 1385 O O . ALA A 1 176 ? 13.382 -1.745 4.876 1.00 79.81 176 ALA A O 1
ATOM 1386 N N . ALA A 1 177 ? 11.534 -2.703 4.052 1.00 77.44 177 ALA A N 1
ATOM 1387 C CA . ALA A 1 177 ? 11.330 -3.610 5.186 1.00 77.44 177 ALA A CA 1
ATOM 1388 C C . ALA A 1 177 ? 12.392 -4.706 5.308 1.00 77.44 177 ALA A C 1
ATOM 1390 O O . ALA A 1 177 ? 12.614 -5.230 6.396 1.00 77.44 177 ALA A O 1
ATOM 1391 N N . SER A 1 178 ? 13.051 -5.057 4.203 1.00 71.81 178 SER A N 1
ATOM 1392 C CA . SER A 1 178 ? 14.121 -6.056 4.194 1.00 71.81 178 SER A CA 1
ATOM 1393 C C . SER A 1 178 ? 15.402 -5.594 4.897 1.00 71.81 178 SER A C 1
ATOM 1395 O O . SER A 1 178 ? 16.272 -6.419 5.148 1.00 71.81 178 SER A O 1
ATOM 1397 N N . ASN A 1 179 ? 15.515 -4.303 5.236 1.00 69.62 179 ASN A N 1
ATOM 1398 C CA . ASN A 1 179 ? 16.627 -3.760 6.006 1.00 69.62 179 ASN A CA 1
ATOM 1399 C C . ASN A 1 179 ? 16.249 -3.630 7.498 1.00 69.62 179 ASN A C 1
ATOM 1401 O O . ASN A 1 179 ? 15.500 -2.716 7.867 1.00 69.62 179 ASN A O 1
ATOM 1405 N N . PRO A 1 180 ? 16.796 -4.483 8.389 1.00 62.03 180 PRO A N 1
ATOM 1406 C CA . PRO A 1 180 ? 16.471 -4.449 9.812 1.00 62.03 180 PRO A CA 1
ATOM 1407 C C . PRO A 1 180 ? 16.779 -3.101 10.472 1.00 62.03 180 PRO A C 1
ATOM 1409 O O . PRO A 1 180 ? 16.006 -2.656 11.319 1.00 62.03 180 PRO A O 1
ATOM 1412 N N . ALA A 1 181 ? 17.846 -2.413 10.045 1.00 62.44 181 ALA A N 1
ATOM 1413 C CA . ALA A 1 181 ? 18.292 -1.149 10.638 1.00 62.44 181 ALA A CA 1
ATOM 1414 C C . ALA A 1 181 ? 17.308 0.015 10.428 1.00 62.44 181 ALA A C 1
ATOM 1416 O O . ALA A 1 181 ? 17.328 0.986 11.181 1.00 62.44 181 ALA A O 1
ATOM 1417 N N . THR A 1 182 ? 16.439 -0.069 9.417 1.00 66.31 182 THR A N 1
ATOM 1418 C CA . THR A 1 182 ? 15.483 0.994 9.067 1.00 66.31 182 THR A CA 1
ATOM 1419 C C . THR A 1 182 ? 14.024 0.564 9.219 1.00 66.31 182 THR A C 1
ATOM 1421 O O . THR A 1 182 ? 13.122 1.395 9.101 1.00 66.31 182 THR A O 1
ATOM 1424 N N . SER A 1 183 ? 13.787 -0.710 9.544 1.00 66.06 183 SER A N 1
ATOM 1425 C CA . S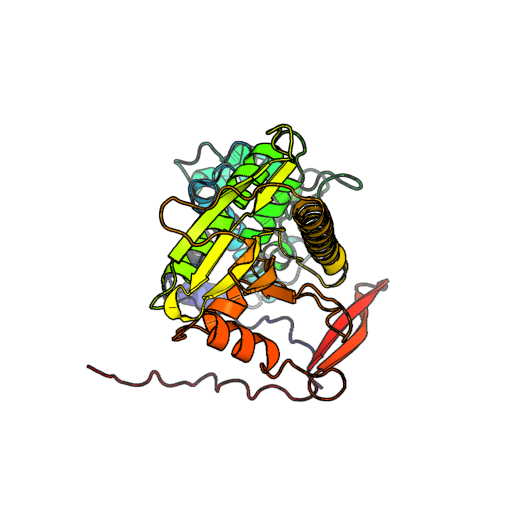ER A 1 183 ? 12.458 -1.314 9.697 1.00 66.06 183 SER A CA 1
ATOM 1426 C C . SER A 1 183 ? 11.555 -0.586 10.704 1.00 66.06 183 SER A C 1
ATOM 1428 O O . SER A 1 183 ? 10.357 -0.464 10.464 1.00 66.06 183 SER A O 1
ATOM 1430 N N . GLY A 1 184 ? 12.119 -0.026 11.782 1.00 67.88 184 GLY A N 1
ATOM 1431 C CA . GLY A 1 184 ? 11.359 0.716 12.795 1.00 67.88 184 GLY A CA 1
ATOM 1432 C C . GLY A 1 184 ? 10.731 2.017 12.281 1.00 67.88 184 GLY A C 1
ATOM 1433 O O . GLY A 1 184 ? 9.585 2.311 12.610 1.00 67.88 184 GLY A O 1
ATOM 1434 N N . LYS A 1 185 ? 11.436 2.772 11.426 1.00 70.75 185 LYS A N 1
ATOM 1435 C CA . LYS A 1 185 ? 10.906 4.018 10.837 1.00 70.75 185 LYS A CA 1
ATOM 1436 C C . LYS A 1 185 ? 9.772 3.748 9.854 1.00 70.75 185 LYS A C 1
ATOM 1438 O O . LYS A 1 185 ? 8.746 4.427 9.883 1.00 70.75 185 LYS A O 1
ATOM 1443 N N . LEU A 1 186 ? 9.959 2.725 9.017 1.00 75.56 186 LEU A N 1
ATOM 1444 C CA . LEU A 1 186 ? 8.917 2.254 8.116 1.00 75.56 186 LEU A CA 1
ATOM 1445 C C . LEU A 1 186 ? 7.706 1.771 8.919 1.00 75.56 186 LEU A C 1
ATOM 1447 O O . LEU A 1 186 ? 6.587 2.154 8.608 1.00 75.56 186 LEU A O 1
ATOM 1451 N N . GLY A 1 187 ? 7.929 0.993 9.982 1.00 72.75 187 GLY A N 1
ATOM 1452 C CA . GLY A 1 187 ? 6.874 0.542 10.889 1.00 72.75 187 GLY A CA 1
ATOM 1453 C C . GLY A 1 187 ? 6.064 1.696 11.484 1.00 72.75 187 GLY A C 1
ATOM 1454 O O . GLY A 1 187 ? 4.840 1.630 11.461 1.00 72.75 187 GLY A O 1
ATOM 1455 N N . GLY A 1 188 ? 6.724 2.768 11.937 1.00 73.38 188 GLY A N 1
ATOM 1456 C CA . GLY A 1 188 ? 6.050 3.985 12.408 1.00 73.38 188 GLY A CA 1
ATOM 1457 C C . GLY A 1 188 ? 5.197 4.645 11.322 1.00 73.38 188 GLY A C 1
ATOM 1458 O O . GLY A 1 188 ? 4.010 4.865 11.526 1.00 73.38 188 GLY A O 1
ATOM 1459 N N . SER A 1 189 ? 5.762 4.841 10.128 1.00 73.88 189 SER A N 1
ATOM 1460 C CA . SER A 1 189 ? 5.048 5.472 9.003 1.00 73.88 189 SER A CA 1
ATOM 1461 C C . SER A 1 189 ? 3.855 4.636 8.513 1.00 73.88 189 SER A C 1
ATOM 1463 O O . SER A 1 189 ? 2.810 5.168 8.146 1.00 73.88 189 SER A O 1
ATOM 1465 N N . LEU A 1 190 ? 3.988 3.305 8.510 1.00 77.56 190 LEU A N 1
ATOM 1466 C CA . LEU A 1 190 ? 2.885 2.390 8.204 1.00 77.56 190 LEU A CA 1
ATOM 1467 C C . LEU A 1 190 ? 1.825 2.379 9.321 1.00 77.56 190 LEU A C 1
ATOM 1469 O O . LEU A 1 190 ? 0.649 2.175 9.034 1.00 77.56 190 LEU A O 1
ATOM 1473 N N . GLY A 1 191 ? 2.221 2.631 10.571 1.00 72.56 191 GLY A N 1
ATOM 1474 C CA . GLY A 1 191 ? 1.305 2.874 11.687 1.00 72.56 191 GLY A CA 1
ATOM 1475 C C . GLY A 1 191 ? 0.486 4.150 11.492 1.00 72.56 191 GLY A C 1
ATOM 1476 O O . GLY A 1 191 ? -0.735 4.107 11.610 1.00 72.56 191 GLY A O 1
ATOM 1477 N N . ASP A 1 192 ? 1.116 5.250 11.074 1.00 73.06 192 ASP A N 1
ATOM 1478 C CA . ASP A 1 192 ? 0.412 6.505 10.766 1.00 73.06 192 ASP A CA 1
ATOM 1479 C C . ASP A 1 192 ? -0.603 6.324 9.629 1.00 73.06 192 ASP A C 1
ATOM 1481 O O . ASP A 1 192 ? -1.672 6.938 9.620 1.00 73.06 192 ASP A O 1
ATOM 1485 N N . LEU A 1 193 ? -0.328 5.418 8.686 1.00 76.19 193 LEU A N 1
ATOM 1486 C CA . LEU A 1 193 ? -1.278 5.080 7.629 1.00 76.19 193 LEU A CA 1
ATOM 1487 C C . LEU A 1 193 ? -2.556 4.419 8.140 1.00 76.19 193 LEU A C 1
ATOM 1489 O O . LEU A 1 193 ? -3.604 4.589 7.507 1.00 76.19 193 LEU A O 1
ATOM 1493 N N . CYS A 1 194 ? -2.524 3.753 9.298 1.00 79.31 194 CYS A N 1
ATOM 1494 C CA . CYS A 1 194 ? -3.739 3.274 9.951 1.00 79.31 194 CYS A CA 1
ATOM 1495 C C . CYS A 1 194 ? -4.711 4.426 10.262 1.00 79.31 194 CYS A C 1
ATOM 1497 O O . CYS A 1 194 ? -5.918 4.191 10.292 1.00 79.31 194 CYS A O 1
ATOM 1499 N N . ALA A 1 195 ? -4.260 5.685 10.353 1.00 80.38 195 ALA A N 1
ATOM 1500 C CA . ALA A 1 195 ? -5.152 6.843 10.462 1.00 80.38 195 ALA A CA 1
ATOM 1501 C C . ALA A 1 195 ? -6.120 6.979 9.268 1.00 80.38 195 ALA A C 1
ATOM 1503 O O . ALA A 1 195 ? -7.176 7.601 9.391 1.00 80.38 195 ALA A O 1
ATOM 1504 N N . LYS A 1 196 ? -5.838 6.352 8.116 1.00 84.38 196 LYS A N 1
ATOM 1505 C CA . LYS A 1 196 ? -6.791 6.311 6.997 1.00 84.38 196 LYS A CA 1
ATOM 1506 C C . LYS A 1 196 ? -8.078 5.580 7.355 1.00 84.38 196 LYS A C 1
ATOM 1508 O O . LYS A 1 196 ? -9.148 6.052 6.976 1.00 84.38 196 LYS A O 1
ATOM 1513 N N . TRP A 1 197 ? -7.996 4.492 8.121 1.00 89.56 197 TRP A N 1
ATOM 1514 C CA . TRP A 1 197 ? -9.181 3.812 8.648 1.00 89.56 197 TRP A CA 1
ATOM 1515 C C . TRP A 1 197 ? -10.041 4.769 9.467 1.00 89.56 197 TRP A C 1
ATOM 1517 O O . TRP A 1 197 ? -11.238 4.884 9.215 1.00 89.56 197 TRP A O 1
ATOM 1527 N N . ARG A 1 198 ? -9.410 5.516 10.379 1.00 91.38 198 ARG A N 1
ATOM 1528 C CA . ARG A 1 198 ? -10.072 6.537 11.193 1.00 91.38 198 ARG A CA 1
ATOM 1529 C C . ARG A 1 198 ? -10.773 7.567 10.305 1.00 91.38 198 ARG A C 1
ATOM 1531 O O . ARG A 1 198 ? -11.979 7.736 10.432 1.00 91.38 198 ARG A O 1
ATOM 1538 N N . SER A 1 199 ? -10.052 8.165 9.354 1.00 90.06 199 SER A N 1
ATOM 1539 C CA . SER A 1 199 ? -10.604 9.196 8.461 1.00 90.06 199 SER A CA 1
ATOM 1540 C C . SER A 1 199 ? -11.799 8.714 7.633 1.00 90.06 199 SER A C 1
ATOM 1542 O O . SER A 1 199 ? -12.710 9.485 7.356 1.00 90.06 199 SER A O 1
ATOM 1544 N N . ARG A 1 200 ? -11.819 7.432 7.234 1.00 90.25 200 ARG A N 1
ATOM 1545 C CA . ARG A 1 200 ? -12.949 6.842 6.505 1.00 90.25 200 ARG A CA 1
ATOM 1546 C C . ARG A 1 200 ? -14.139 6.575 7.415 1.00 90.25 200 ARG A C 1
ATOM 1548 O O . ARG A 1 200 ? -15.269 6.800 7.007 1.00 90.25 200 ARG A O 1
ATOM 1555 N N . LEU A 1 201 ? -13.904 6.113 8.637 1.00 92.38 201 LEU A N 1
ATOM 1556 C CA . LEU A 1 201 ? -14.974 5.882 9.607 1.00 92.38 201 LEU A CA 1
ATOM 1557 C C . LEU A 1 201 ? -15.598 7.201 10.096 1.00 92.38 201 LEU A C 1
ATOM 1559 O O . LEU A 1 201 ? -16.795 7.239 10.355 1.00 92.38 201 LEU A O 1
ATOM 1563 N N . GLU A 1 202 ? -14.825 8.291 10.136 1.00 93.38 202 GLU A N 1
ATOM 1564 C CA . GLU A 1 202 ? -15.314 9.646 10.445 1.00 93.38 202 GLU A CA 1
ATOM 1565 C C . GLU A 1 202 ? -16.315 10.183 9.409 1.00 93.38 202 GLU A C 1
ATOM 1567 O O . GLU A 1 202 ? -17.081 11.091 9.719 1.00 93.38 202 GLU A O 1
ATOM 1572 N N . THR A 1 203 ? -16.355 9.629 8.188 1.00 92.81 203 THR A N 1
ATOM 1573 C CA . THR A 1 203 ? -17.341 10.041 7.174 1.00 92.81 203 THR A CA 1
ATOM 1574 C C . THR A 1 203 ? -18.712 9.396 7.367 1.00 92.81 203 THR A C 1
ATOM 1576 O O . THR A 1 203 ? -19.626 9.695 6.599 1.00 92.81 203 THR A O 1
ATOM 1579 N N . VAL A 1 204 ? -18.867 8.474 8.322 1.00 93.06 204 VAL A N 1
ATOM 1580 C CA . VAL A 1 204 ? -20.160 7.845 8.610 1.00 93.06 204 VAL A CA 1
ATOM 1581 C C . VAL A 1 204 ? -21.001 8.815 9.451 1.00 93.06 204 VAL A C 1
ATOM 1583 O O . VAL A 1 204 ? -20.553 9.227 10.523 1.00 93.06 204 VAL A O 1
ATOM 1586 N N . PRO A 1 205 ? -22.211 9.199 9.006 1.00 90.69 205 PRO A N 1
ATOM 1587 C CA . PRO A 1 205 ? -23.051 10.137 9.746 1.00 90.69 205 PRO A CA 1
ATOM 1588 C C . PRO A 1 205 ? -23.356 9.661 11.174 1.00 90.69 205 PRO A C 1
ATOM 1590 O O . PRO A 1 205 ? -23.606 8.481 11.397 1.00 90.69 205 PRO A O 1
ATOM 1593 N N . GLY A 1 206 ? -23.344 10.585 12.142 1.00 87.94 206 GLY A N 1
ATOM 1594 C CA . GLY A 1 206 ? -23.681 10.301 13.548 1.00 87.94 206 GLY A CA 1
ATOM 1595 C C . GLY A 1 206 ? -22.608 9.544 14.343 1.00 87.94 206 GLY A C 1
ATOM 1596 O O . GLY A 1 206 ? -22.757 9.350 15.550 1.00 87.94 206 GLY A O 1
ATOM 1597 N N . VAL A 1 207 ? -21.504 9.152 13.702 1.00 93.56 207 VAL A N 1
ATOM 1598 C CA . VAL A 1 207 ? -20.432 8.380 14.333 1.00 93.56 207 VAL A CA 1
ATOM 1599 C C . VAL A 1 207 ? -19.339 9.306 14.853 1.00 93.56 207 VAL A C 1
ATOM 1601 O O . VAL A 1 207 ? -18.797 10.140 14.131 1.00 93.56 207 VAL A O 1
ATOM 1604 N N . ARG A 1 208 ? -18.969 9.128 16.122 1.00 95.25 208 ARG A N 1
ATOM 1605 C CA . ARG A 1 208 ? -17.782 9.749 16.724 1.00 95.25 208 ARG A CA 1
ATOM 1606 C C . ARG A 1 208 ? -16.617 8.771 16.657 1.00 95.25 208 ARG A C 1
ATOM 1608 O O . ARG A 1 208 ? -16.805 7.587 16.919 1.00 95.25 208 ARG A O 1
ATOM 1615 N N . VAL A 1 209 ? -15.413 9.249 16.347 1.00 95.88 209 VAL A N 1
ATOM 1616 C CA . VAL A 1 209 ? -14.220 8.398 16.214 1.00 95.88 209 VAL A CA 1
ATOM 1617 C C . VAL A 1 209 ? -13.101 8.898 17.121 1.00 95.88 209 VAL A C 1
ATOM 1619 O O . VAL A 1 209 ? -12.863 10.098 17.239 1.00 95.88 209 VAL A O 1
ATOM 1622 N N . ALA A 1 210 ? -12.405 7.964 17.759 1.00 95.31 210 ALA A N 1
ATOM 1623 C CA . ALA A 1 210 ? -11.194 8.194 18.527 1.00 95.31 210 ALA A CA 1
ATOM 1624 C C . ALA A 1 210 ? -10.106 7.209 18.086 1.00 95.31 210 ALA A C 1
ATOM 1626 O O . ALA A 1 210 ? -10.404 6.103 17.635 1.00 95.31 210 ALA A O 1
ATOM 1627 N N . SER A 1 211 ? -8.846 7.607 18.234 1.00 94.19 211 SER A N 1
ATOM 1628 C CA . SER A 1 211 ? -7.688 6.748 17.976 1.00 94.19 211 SER A CA 1
ATOM 1629 C C . SER A 1 211 ? -6.812 6.655 19.213 1.00 94.19 211 SER A C 1
ATOM 1631 O O . SER A 1 211 ? -6.851 7.555 20.053 1.00 94.19 211 SER A O 1
ATOM 1633 N N . GLU A 1 212 ? -6.031 5.581 19.306 1.00 92.50 212 GLU A N 1
ATOM 1634 C CA . GLU A 1 212 ? -5.070 5.349 20.394 1.00 92.50 212 GLU A CA 1
ATOM 1635 C C . GLU A 1 212 ? -5.716 5.445 21.792 1.00 92.50 212 GLU A C 1
ATOM 1637 O O . GLU A 1 212 ? -5.187 6.050 22.734 1.00 92.50 212 GLU A O 1
ATOM 1642 N N . VAL A 1 213 ? -6.909 4.860 21.936 1.00 95.88 213 VAL A N 1
ATOM 1643 C CA . VAL A 1 213 ? -7.670 4.898 23.189 1.00 95.88 213 VAL A CA 1
ATOM 1644 C C . VAL A 1 213 ? -6.988 3.997 24.212 1.00 95.88 213 VAL A C 1
ATOM 1646 O O . VAL A 1 213 ? -6.962 2.776 24.081 1.00 95.88 213 VAL A O 1
ATOM 1649 N N . LYS A 1 214 ? -6.439 4.604 25.263 1.00 96.88 214 LYS A N 1
ATOM 1650 C CA . LYS A 1 214 ? -5.604 3.909 26.252 1.00 96.88 214 LYS A CA 1
ATOM 1651 C C . LYS A 1 214 ? -6.416 2.916 27.081 1.00 96.88 214 LYS A C 1
ATOM 1653 O O . LYS A 1 214 ? -7.438 3.282 27.664 1.00 96.88 214 LYS A O 1
ATOM 1658 N N . VAL A 1 215 ? -5.884 1.708 27.244 1.00 96.88 215 VAL A N 1
ATOM 1659 C CA . VAL A 1 215 ? -6.391 0.695 28.179 1.00 96.88 215 VAL A CA 1
ATOM 1660 C C . VAL A 1 215 ? -5.429 0.586 29.357 1.00 96.88 215 VAL A C 1
ATOM 1662 O O . VAL A 1 215 ? -4.228 0.339 29.192 1.00 96.88 215 VAL A O 1
ATOM 1665 N N . LEU A 1 216 ? -5.948 0.803 30.564 1.00 97.12 216 LEU A N 1
ATOM 1666 C CA . LEU A 1 216 ? -5.177 0.792 31.801 1.00 97.12 216 LEU A CA 1
ATOM 1667 C C . LEU A 1 216 ? -5.620 -0.354 32.703 1.00 97.12 216 LEU A C 1
ATOM 1669 O O . LEU A 1 216 ? -6.808 -0.530 32.941 1.00 97.12 216 LEU A O 1
ATOM 1673 N N . ALA A 1 217 ? -4.672 -1.079 33.284 1.00 93.69 217 ALA A N 1
ATOM 1674 C CA . ALA A 1 217 ? -4.962 -2.001 34.374 1.00 93.69 217 ALA A CA 1
ATOM 1675 C C . ALA A 1 217 ? -5.535 -1.257 35.598 1.00 93.69 217 ALA A C 1
ATOM 1677 O O . ALA A 1 217 ? -5.427 -0.033 35.715 1.00 93.69 217 ALA A O 1
ATOM 1678 N N . GLN A 1 218 ? -6.083 -2.006 36.558 1.00 90.44 218 GLN A N 1
ATOM 1679 C CA . GLN A 1 218 ? -6.635 -1.455 37.806 1.00 90.44 218 GLN A CA 1
ATOM 1680 C C . GLN A 1 218 ? -5.616 -0.605 38.589 1.00 90.44 218 GLN A C 1
ATOM 1682 O O . GLN A 1 218 ? -5.965 0.413 39.182 1.00 90.44 218 GLN A O 1
ATOM 1687 N N . ASN A 1 219 ? -4.328 -0.953 38.514 1.00 91.19 219 ASN A N 1
ATOM 1688 C CA . ASN A 1 219 ? -3.225 -0.178 39.096 1.00 91.19 219 ASN A CA 1
ATOM 1689 C C . ASN A 1 219 ? -2.813 1.056 38.261 1.00 91.19 219 ASN A C 1
ATOM 1691 O O . ASN A 1 219 ? -1.747 1.625 38.487 1.00 91.19 219 ASN A O 1
ATOM 1695 N N . ARG A 1 220 ? -3.626 1.460 37.277 1.00 90.19 220 ARG A N 1
ATOM 1696 C CA . ARG A 1 220 ? -3.410 2.572 36.333 1.00 90.19 220 ARG A CA 1
ATOM 1697 C C . ARG A 1 220 ? -2.218 2.416 35.381 1.00 90.19 220 ARG A C 1
ATOM 1699 O O . ARG A 1 220 ? -1.946 3.338 34.609 1.00 90.19 220 ARG A O 1
ATOM 1706 N N . ARG A 1 221 ? -1.533 1.269 35.366 1.00 94.69 221 ARG A N 1
ATOM 1707 C CA . ARG A 1 221 ? -0.493 0.974 34.371 1.00 94.69 221 ARG A CA 1
ATOM 1708 C C . ARG A 1 221 ? -1.132 0.774 32.996 1.00 94.69 221 ARG A C 1
ATOM 1710 O O . ARG A 1 221 ? -2.109 0.044 32.871 1.00 94.69 221 ARG A O 1
ATOM 1717 N N . LYS A 1 222 ? -0.550 1.369 31.950 1.00 95.50 222 LYS A N 1
ATOM 1718 C CA . LYS A 1 222 ? -0.956 1.111 30.560 1.00 95.50 222 LYS A CA 1
ATOM 1719 C C . LYS A 1 222 ? -0.649 -0.338 30.175 1.00 95.50 222 LYS A C 1
ATOM 1721 O O . LYS A 1 222 ? 0.489 -0.785 30.331 1.00 95.50 222 LYS A O 1
ATOM 1726 N N . ILE A 1 223 ? -1.658 -1.039 29.664 1.00 95.00 223 ILE A N 1
ATOM 1727 C CA . ILE A 1 223 ? -1.554 -2.432 29.193 1.00 95.00 223 ILE A CA 1
ATOM 1728 C C . ILE A 1 223 ? -1.760 -2.569 27.679 1.00 95.00 223 ILE A C 1
ATOM 1730 O O . ILE A 1 223 ? -1.388 -3.585 27.096 1.00 95.00 223 ILE A O 1
ATOM 1734 N N . GLY A 1 224 ? -2.287 -1.531 27.031 1.00 93.62 224 GLY A N 1
ATOM 1735 C CA . GLY A 1 224 ? -2.403 -1.434 25.581 1.00 93.62 224 GLY A CA 1
ATOM 1736 C C . GLY A 1 224 ? -3.180 -0.191 25.166 1.00 93.62 224 GLY A C 1
ATOM 1737 O O . GLY A 1 224 ? -3.538 0.626 26.017 1.00 93.62 224 GLY A O 1
ATOM 1738 N N . ASP A 1 225 ? -3.439 -0.082 23.870 1.00 94.62 225 ASP A N 1
ATOM 1739 C CA . ASP A 1 225 ? -4.338 0.905 23.278 1.00 94.62 225 ASP A CA 1
ATOM 1740 C C . ASP A 1 225 ? -5.341 0.178 22.377 1.00 94.62 225 ASP A C 1
ATOM 1742 O O . ASP A 1 225 ? -5.074 -0.935 21.926 1.00 94.62 225 ASP A O 1
ATOM 1746 N N . LEU A 1 226 ? -6.489 0.804 22.144 1.00 95.44 226 LEU A N 1
ATOM 1747 C CA . LEU A 1 226 ? -7.394 0.460 21.056 1.00 95.44 226 LEU A CA 1
ATOM 1748 C C . LEU A 1 226 ? -7.054 1.391 19.891 1.00 95.44 226 LEU A C 1
ATOM 1750 O O . LEU A 1 226 ? -7.174 2.612 20.044 1.00 95.44 226 LEU A O 1
ATOM 1754 N N . ASP A 1 227 ? -6.623 0.832 18.758 1.00 93.62 227 ASP A N 1
ATOM 1755 C CA . ASP A 1 227 ? -6.124 1.630 17.631 1.00 93.62 227 ASP A CA 1
ATOM 1756 C C . ASP A 1 227 ? -7.176 2.633 17.148 1.00 93.62 227 ASP A C 1
ATOM 1758 O O . ASP A 1 227 ? -6.895 3.828 17.028 1.00 93.62 227 ASP A O 1
ATOM 1762 N N . ILE A 1 228 ? -8.401 2.158 16.896 1.00 95.69 228 ILE A N 1
ATOM 1763 C CA . ILE A 1 228 ? -9.524 2.978 16.436 1.00 95.69 228 ILE A CA 1
ATOM 1764 C C . ILE A 1 228 ? -10.801 2.528 17.136 1.00 95.69 228 ILE A C 1
ATOM 1766 O O . ILE A 1 228 ? -11.156 1.351 17.116 1.00 95.69 228 ILE A O 1
ATOM 1770 N N . VAL A 1 229 ? -11.517 3.486 17.717 1.00 96.50 229 VAL A N 1
ATOM 1771 C CA . VAL A 1 229 ? -12.800 3.279 18.386 1.00 96.50 229 VAL A CA 1
ATOM 1772 C C . VAL A 1 229 ? -13.827 4.198 17.746 1.00 96.50 229 VAL A C 1
ATOM 1774 O O . VAL A 1 229 ? -13.619 5.406 17.664 1.00 96.50 229 VAL A O 1
ATOM 1777 N N . THR A 1 230 ? -14.943 3.632 17.307 1.00 96.19 230 THR A N 1
ATOM 1778 C CA . THR A 1 230 ? -16.073 4.381 16.752 1.00 96.19 230 THR A CA 1
ATOM 1779 C C . THR A 1 230 ? -17.300 4.198 17.632 1.00 96.19 230 THR A C 1
ATOM 1781 O O . THR A 1 230 ? -17.533 3.104 18.143 1.00 96.19 230 THR A O 1
ATOM 1784 N N . LEU A 1 231 ? -18.079 5.257 17.814 1.00 96.25 231 LEU A N 1
ATOM 1785 C CA . LEU A 1 231 ? -19.275 5.270 18.645 1.00 96.25 231 LEU A CA 1
ATOM 1786 C C . LEU A 1 231 ? -20.441 5.891 17.881 1.00 96.25 231 LEU A C 1
ATOM 1788 O O . LEU A 1 231 ? -20.394 7.068 17.527 1.00 96.25 231 LEU A O 1
ATOM 1792 N N . ASP A 1 232 ? -21.503 5.112 17.714 1.00 93.00 232 ASP A N 1
ATOM 1793 C CA . ASP A 1 232 ? -22.841 5.591 17.378 1.00 93.00 232 ASP A CA 1
ATOM 1794 C C . ASP A 1 232 ? -23.598 5.794 18.701 1.00 93.00 232 ASP A C 1
ATOM 1796 O O . ASP A 1 232 ? -23.997 4.839 19.377 1.00 93.00 232 ASP A O 1
ATOM 1800 N N . ALA A 1 233 ? -23.692 7.056 19.128 1.00 83.00 233 ALA A N 1
ATOM 1801 C CA . ALA A 1 233 ? -24.213 7.406 20.446 1.00 83.00 233 ALA A CA 1
ATOM 1802 C C . ALA A 1 233 ? -25.724 7.156 20.562 1.00 83.00 233 ALA A C 1
ATOM 1804 O O . ALA A 1 233 ? -26.181 6.713 21.616 1.00 83.00 233 ALA A O 1
ATOM 1805 N N . ASP A 1 234 ? -26.471 7.384 19.480 1.00 85.12 234 ASP A N 1
ATOM 1806 C CA . ASP A 1 234 ? -27.929 7.240 19.452 1.00 85.12 234 ASP A CA 1
ATOM 1807 C C . ASP A 1 234 ? -28.338 5.774 19.619 1.00 85.12 234 ASP A C 1
ATOM 1809 O O . ASP A 1 234 ? -29.329 5.460 20.279 1.00 85.12 234 ASP A O 1
ATOM 1813 N N . ARG A 1 235 ? -27.538 4.859 19.061 1.00 86.06 235 ARG A N 1
ATOM 1814 C CA . ARG A 1 235 ? -27.791 3.413 19.112 1.00 86.06 235 ARG A CA 1
ATOM 1815 C C . ARG A 1 235 ? -27.075 2.694 20.253 1.00 86.06 235 ARG A C 1
ATOM 1817 O O . ARG A 1 235 ? -27.332 1.512 20.462 1.00 86.06 235 ARG A O 1
ATOM 1824 N N . LYS A 1 236 ? -26.186 3.378 20.987 1.00 90.00 236 LYS A N 1
ATOM 1825 C CA . LYS A 1 236 ? -25.275 2.781 21.988 1.00 90.00 236 LYS A CA 1
ATOM 1826 C C . LYS A 1 236 ? -24.481 1.589 21.438 1.00 90.00 236 LYS A C 1
ATOM 1828 O O 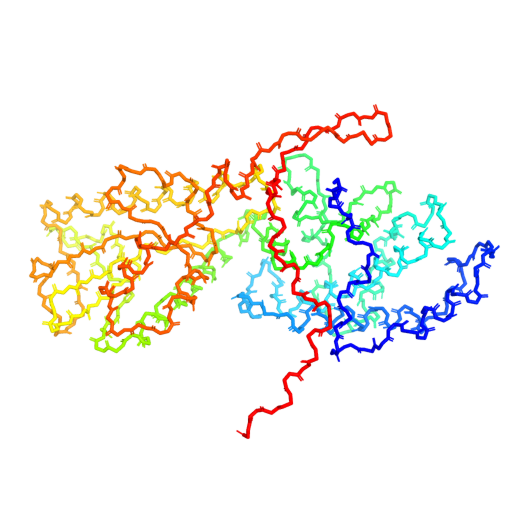. LYS A 1 236 ? -24.218 0.613 22.143 1.00 90.00 236 LYS A O 1
ATOM 1833 N N . THR A 1 237 ? -24.078 1.683 20.177 1.00 93.19 237 THR A N 1
ATOM 1834 C CA . THR A 1 237 ? -23.253 0.678 19.500 1.00 93.19 237 THR A CA 1
ATOM 1835 C C . THR A 1 237 ? -21.911 1.277 19.134 1.00 93.19 237 THR A C 1
ATOM 1837 O O . THR A 1 237 ? -21.826 2.445 18.751 1.00 93.19 237 THR A O 1
ATOM 1840 N N . GLY A 1 238 ? -20.859 0.476 19.200 1.00 94.38 238 GLY A N 1
ATOM 1841 C CA . GLY A 1 238 ? -19.528 0.906 18.823 1.00 94.38 238 GLY A CA 1
ATOM 1842 C C . GLY A 1 238 ? -18.759 -0.173 18.084 1.00 94.38 238 GLY A C 1
ATOM 1843 O O . GLY A 1 238 ? -19.054 -1.361 18.189 1.00 94.38 238 GLY A O 1
ATOM 1844 N N . LEU A 1 239 ? -17.761 0.256 17.322 1.00 95.50 239 LEU A N 1
ATOM 1845 C CA . LEU A 1 239 ? -16.875 -0.631 16.578 1.00 95.50 239 LEU A CA 1
ATOM 1846 C C . LEU A 1 239 ? -15.427 -0.286 16.908 1.00 95.50 239 LEU A C 1
ATOM 1848 O O . LEU A 1 239 ? -15.013 0.867 16.766 1.00 95.50 239 LEU A O 1
ATOM 1852 N N . ILE A 1 240 ? -14.681 -1.298 17.342 1.00 96.06 240 ILE A N 1
ATOM 1853 C CA . ILE A 1 240 ? -13.252 -1.236 17.629 1.00 96.06 240 ILE A CA 1
ATOM 1854 C C . ILE A 1 240 ? -12.504 -1.949 16.508 1.00 96.06 240 ILE A C 1
ATOM 1856 O O . ILE A 1 240 ? -12.779 -3.111 16.196 1.00 96.06 240 ILE A O 1
ATOM 1860 N N . VAL A 1 241 ? -11.546 -1.246 15.913 1.00 95.44 241 VAL A N 1
ATOM 1861 C CA . VAL A 1 241 ? -10.717 -1.751 14.819 1.00 95.44 241 VAL A CA 1
ATOM 1862 C C . VAL A 1 241 ? -9.280 -1.798 15.292 1.00 95.44 241 VAL A C 1
ATOM 1864 O O . VAL A 1 241 ? -8.689 -0.749 15.525 1.00 95.44 241 VAL A O 1
ATOM 1867 N N . GLU A 1 242 ? -8.722 -3.000 15.401 1.00 94.56 242 GLU A N 1
ATOM 1868 C CA . GLU A 1 242 ? -7.276 -3.201 15.490 1.00 94.56 242 GLU A CA 1
ATOM 1869 C C . GLU A 1 242 ? -6.712 -3.120 14.069 1.00 94.56 242 GLU A C 1
ATOM 1871 O O . GLU A 1 242 ? -6.959 -3.998 13.234 1.00 94.56 242 GLU A O 1
ATOM 1876 N N . ALA A 1 243 ? -5.997 -2.046 13.758 1.00 92.31 243 ALA A N 1
ATOM 1877 C CA . ALA A 1 243 ? -5.541 -1.763 12.409 1.00 92.31 243 ALA A CA 1
ATOM 1878 C C . ALA A 1 243 ? -4.129 -2.325 12.199 1.00 92.31 243 ALA A C 1
ATOM 1880 O O . ALA A 1 243 ? -3.162 -1.955 12.862 1.00 92.31 243 ALA A O 1
ATOM 1881 N N . LYS A 1 244 ? -3.989 -3.223 11.225 1.00 89.75 244 LYS A N 1
ATOM 1882 C CA . LYS A 1 244 ? -2.704 -3.777 10.796 1.00 89.75 244 LYS A CA 1
ATOM 1883 C C . LYS A 1 244 ? -2.383 -3.282 9.402 1.00 89.75 244 LYS A C 1
ATOM 1885 O O . LYS A 1 244 ? -3.196 -3.413 8.498 1.00 89.75 244 LYS A O 1
ATOM 1890 N N . TRP A 1 245 ? -1.166 -2.790 9.199 1.00 85.19 245 TRP A N 1
ATOM 1891 C CA . TRP A 1 245 ? -0.689 -2.366 7.882 1.00 85.19 245 TRP A CA 1
ATOM 1892 C C . TRP A 1 245 ? 0.449 -3.264 7.372 1.00 85.19 245 TRP A C 1
ATOM 1894 O O . TRP A 1 245 ? 1.584 -2.805 7.224 1.00 85.19 245 TRP A O 1
ATOM 1904 N N . PRO A 1 246 ? 0.204 -4.575 7.148 1.00 80.75 246 PRO A N 1
ATOM 1905 C CA . PRO A 1 246 ? 1.220 -5.446 6.582 1.00 80.75 246 PRO A CA 1
ATOM 1906 C C . PRO A 1 246 ? 1.552 -5.014 5.153 1.00 80.75 246 PRO A C 1
ATOM 1908 O O . PRO A 1 246 ? 0.718 -4.472 4.427 1.00 80.75 246 PRO A O 1
ATOM 1911 N N . ILE A 1 247 ? 2.774 -5.309 4.722 1.00 78.19 247 ILE A N 1
ATOM 1912 C CA . ILE A 1 247 ? 3.147 -5.129 3.323 1.00 78.19 247 ILE A CA 1
ATOM 1913 C C . ILE A 1 247 ? 2.514 -6.257 2.508 1.00 78.19 247 ILE A C 1
ATOM 1915 O O . ILE A 1 247 ? 2.766 -7.434 2.776 1.00 78.19 247 ILE A O 1
ATOM 1919 N N . ASP A 1 248 ? 1.720 -5.894 1.502 1.00 75.50 248 ASP A N 1
ATOM 1920 C CA . ASP A 1 248 ? 0.972 -6.842 0.674 1.00 75.50 248 ASP A CA 1
ATOM 1921 C C . ASP A 1 248 ? 1.829 -8.004 0.128 1.00 75.50 248 ASP A C 1
ATOM 1923 O O . ASP A 1 248 ? 2.991 -7.850 -0.282 1.00 75.50 248 ASP A O 1
ATOM 1927 N N . ALA A 1 249 ? 1.201 -9.175 0.023 1.00 74.19 249 ALA A N 1
ATOM 1928 C CA . ALA A 1 249 ? 1.711 -10.327 -0.711 1.00 74.19 249 ALA A CA 1
ATOM 1929 C C . ALA A 1 249 ? 1.829 -9.999 -2.207 1.00 74.19 249 ALA A C 1
ATOM 1931 O O . ALA A 1 249 ? 0.918 -9.424 -2.808 1.00 74.19 249 ALA A O 1
ATOM 1932 N N . ARG A 1 250 ? 2.952 -10.388 -2.823 1.00 71.88 250 ARG A N 1
ATOM 1933 C CA . ARG A 1 250 ? 3.145 -10.286 -4.274 1.00 71.88 250 ARG A CA 1
ATOM 1934 C C . ARG A 1 250 ? 2.686 -11.558 -4.981 1.00 71.88 250 ARG A C 1
ATOM 1936 O O . ARG A 1 250 ? 2.238 -11.497 -6.119 1.00 71.88 250 ARG A O 1
ATOM 1943 N N . VAL A 1 251 ? 2.794 -12.695 -4.298 1.00 70.38 251 VAL A N 1
ATOM 1944 C CA . VAL A 1 251 ? 2.401 -14.019 -4.790 1.00 70.38 251 VAL A CA 1
ATOM 1945 C C . VAL A 1 251 ? 1.637 -14.782 -3.709 1.00 70.38 251 VAL A C 1
ATOM 1947 O O . VAL A 1 251 ? 1.804 -14.516 -2.520 1.00 70.38 251 VAL A O 1
ATOM 1950 N N . LEU A 1 252 ? 0.840 -15.779 -4.108 1.00 71.00 252 LEU A N 1
ATOM 1951 C CA . LEU A 1 252 ? 0.038 -16.593 -3.182 1.00 71.00 252 LEU A CA 1
ATOM 1952 C C . LEU A 1 252 ? 0.864 -17.272 -2.081 1.00 71.00 252 LEU A C 1
ATOM 1954 O O . LEU A 1 252 ? 0.379 -17.461 -0.971 1.00 71.00 252 LEU A O 1
ATOM 1958 N N . SER A 1 253 ? 2.119 -17.631 -2.362 1.00 70.81 253 SER A N 1
ATOM 1959 C CA . SER A 1 253 ? 3.007 -18.255 -1.373 1.00 70.81 253 SER A CA 1
ATOM 1960 C C . SER A 1 253 ? 3.457 -17.304 -0.262 1.00 70.81 253 SER A C 1
ATOM 1962 O O . SER A 1 253 ? 4.121 -17.739 0.669 1.00 70.81 253 SER A O 1
ATOM 1964 N N . GLU A 1 254 ? 3.133 -16.014 -0.347 1.00 73.38 254 GLU A N 1
ATOM 1965 C CA . GLU A 1 254 ? 3.459 -15.012 0.671 1.00 73.38 254 GLU A CA 1
ATOM 1966 C C . GLU A 1 254 ? 2.242 -14.564 1.478 1.00 73.38 254 GLU A C 1
ATOM 1968 O O . GLU A 1 254 ? 2.405 -13.798 2.427 1.00 73.38 254 GLU A O 1
ATOM 1973 N N . THR A 1 255 ? 1.038 -15.031 1.131 1.00 77.94 255 THR A N 1
ATOM 1974 C CA . THR A 1 255 ? -0.203 -14.664 1.828 1.00 77.94 255 THR A CA 1
ATOM 1975 C C . THR A 1 255 ? -0.129 -14.968 3.325 1.00 77.94 255 THR A C 1
ATOM 1977 O O . THR A 1 255 ? -0.606 -14.163 4.120 1.00 77.94 255 THR A O 1
ATOM 1980 N N . TRP A 1 256 ? 0.590 -16.027 3.719 1.00 79.94 256 TRP A N 1
ATOM 1981 C CA . TRP A 1 256 ? 0.792 -16.396 5.125 1.00 79.94 256 TRP A CA 1
ATOM 1982 C C . TRP A 1 256 ? 1.371 -15.260 5.984 1.00 79.94 256 TRP A C 1
ATOM 1984 O O . TRP A 1 256 ? 1.046 -15.165 7.159 1.00 79.94 256 TRP A O 1
ATOM 1994 N N . LYS A 1 257 ? 2.203 -14.366 5.421 1.00 79.94 257 LYS A N 1
ATOM 1995 C CA . LYS A 1 257 ? 2.788 -13.236 6.173 1.00 79.94 257 LYS A CA 1
ATOM 1996 C C . LYS A 1 257 ? 1.736 -12.208 6.578 1.00 79.94 257 LYS A C 1
ATOM 1998 O O . LYS A 1 257 ? 1.872 -11.542 7.598 1.00 79.94 257 LYS A O 1
ATOM 2003 N N . GLN A 1 258 ? 0.715 -12.041 5.744 1.00 82.50 258 GLN A N 1
ATOM 2004 C CA . GLN A 1 258 ? -0.400 -11.149 6.039 1.00 82.50 258 GLN A CA 1
ATOM 2005 C C . GLN A 1 258 ? -1.386 -11.812 7.000 1.00 82.50 258 GLN A C 1
ATOM 2007 O O . GLN A 1 258 ? -1.879 -11.147 7.905 1.00 82.50 258 GLN A O 1
ATOM 2012 N N . GLU A 1 259 ? -1.624 -13.116 6.841 1.00 85.31 259 GLU A N 1
ATOM 2013 C CA . GLU A 1 259 ? -2.426 -13.910 7.781 1.00 85.31 259 GLU A CA 1
ATOM 2014 C C . GLU A 1 259 ? -1.808 -13.903 9.189 1.00 85.31 259 GLU A C 1
ATOM 2016 O O . GLU A 1 259 ? -2.517 -13.644 10.153 1.00 85.31 259 GLU A O 1
ATOM 2021 N N . ASP A 1 260 ? -0.482 -14.028 9.313 1.00 87.00 260 ASP A N 1
ATOM 2022 C CA . ASP A 1 260 ? 0.238 -13.890 10.591 1.00 87.00 260 ASP A CA 1
ATOM 2023 C C . ASP A 1 260 ? 0.044 -12.502 11.235 1.00 87.00 260 ASP A C 1
ATOM 2025 O O . ASP A 1 260 ? -0.125 -12.379 12.449 1.00 87.00 260 ASP A O 1
ATOM 2029 N N . ALA A 1 261 ? 0.013 -11.429 10.435 1.00 87.69 261 ALA A N 1
ATOM 2030 C CA . ALA A 1 261 ? -0.280 -10.089 10.947 1.00 87.69 261 ALA A CA 1
ATOM 2031 C C . ALA A 1 261 ? -1.729 -9.965 11.454 1.00 87.69 261 ALA A C 1
ATOM 2033 O O . ALA A 1 261 ? -1.967 -9.314 12.475 1.00 87.69 261 ALA A O 1
ATOM 2034 N N . ILE A 1 262 ? -2.683 -10.602 10.767 1.00 89.81 262 ILE A N 1
ATOM 2035 C CA . ILE A 1 262 ? -4.087 -10.681 11.190 1.00 89.81 262 ILE A CA 1
ATOM 2036 C C . ILE A 1 262 ? -4.201 -11.466 12.502 1.00 89.81 262 ILE A C 1
ATOM 2038 O O . ILE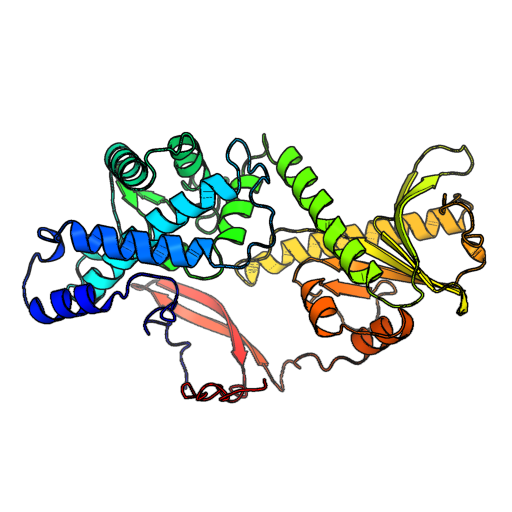 A 1 262 ? -4.838 -10.984 13.439 1.00 89.81 262 ILE A O 1
ATOM 2042 N N . ASP A 1 263 ? -3.534 -12.617 12.606 1.00 89.75 263 ASP A N 1
ATOM 2043 C CA . ASP A 1 263 ? -3.531 -13.464 13.805 1.00 89.75 263 ASP A CA 1
ATOM 2044 C C . ASP A 1 263 ? -3.003 -12.716 15.027 1.00 89.75 263 ASP A C 1
ATOM 2046 O O . ASP A 1 263 ? -3.629 -12.742 16.088 1.00 89.75 263 ASP A O 1
ATOM 2050 N N . LYS A 1 264 ? -1.917 -11.954 14.860 1.00 90.38 264 LYS A N 1
ATOM 2051 C CA . LYS A 1 264 ? -1.391 -11.066 15.906 1.00 90.38 264 LYS A CA 1
ATOM 2052 C C . LYS A 1 264 ? -2.409 -10.013 16.339 1.00 90.38 264 LYS A C 1
ATOM 2054 O O . LYS A 1 264 ? -2.556 -9.767 17.534 1.00 90.38 264 LYS A O 1
ATOM 2059 N N . GLY A 1 265 ? -3.140 -9.417 15.393 1.00 91.75 265 GLY A N 1
ATOM 2060 C CA . GLY A 1 265 ? -4.229 -8.486 15.704 1.00 91.75 265 GLY A CA 1
ATOM 2061 C C . GLY A 1 265 ? -5.351 -9.147 16.508 1.00 91.75 265 GLY A C 1
ATOM 2062 O O . GLY A 1 265 ? -5.808 -8.606 17.515 1.00 91.75 265 GLY A O 1
ATOM 2063 N N . ARG A 1 266 ? -5.747 -10.368 16.134 1.00 91.81 266 ARG A N 1
ATOM 2064 C CA . ARG A 1 266 ? -6.755 -11.135 16.880 1.00 91.81 266 ARG A CA 1
ATOM 2065 C C . ARG A 1 266 ? -6.281 -11.494 18.281 1.00 91.81 266 ARG A C 1
ATOM 2067 O O . ARG A 1 266 ? -7.046 -11.366 19.233 1.00 91.81 266 ARG A O 1
ATOM 2074 N N . GLU A 1 267 ? -5.033 -11.927 18.436 1.00 92.62 267 GLU A N 1
ATOM 2075 C CA . GLU A 1 267 ? -4.447 -12.224 19.744 1.00 92.62 267 GLU A CA 1
ATOM 2076 C C . GLU A 1 267 ? -4.436 -10.984 20.652 1.00 92.62 267 GLU A C 1
ATOM 2078 O O . GLU A 1 267 ? -4.814 -11.072 21.825 1.00 92.62 267 GLU A O 1
ATOM 2083 N N . GLN A 1 268 ? -4.089 -9.815 20.103 1.00 93.12 268 GLN A N 1
ATOM 2084 C CA . GLN A 1 268 ? -4.127 -8.542 20.826 1.00 93.12 268 GLN A CA 1
ATOM 2085 C C . GLN A 1 268 ? -5.542 -8.181 21.283 1.00 93.12 268 GLN A C 1
ATOM 2087 O O . GLN A 1 268 ? -5.725 -7.878 22.465 1.00 93.12 268 GLN A O 1
ATOM 2092 N N . ILE A 1 269 ? -6.543 -8.301 20.406 1.00 94.69 269 ILE A N 1
ATOM 2093 C CA . ILE A 1 269 ? -7.952 -8.100 20.769 1.00 94.69 269 ILE A CA 1
ATOM 2094 C C . ILE A 1 269 ? -8.371 -9.080 21.871 1.00 94.69 269 ILE A C 1
ATOM 2096 O O . ILE A 1 269 ? -8.897 -8.652 22.896 1.00 94.69 269 ILE A O 1
ATOM 2100 N N . ARG A 1 270 ? -8.106 -10.388 21.722 1.00 94.56 270 ARG A N 1
ATOM 2101 C CA . ARG A 1 270 ? -8.462 -11.405 22.735 1.00 94.56 270 ARG A CA 1
ATOM 2102 C C . ARG A 1 270 ? -7.826 -11.102 24.088 1.00 94.56 270 ARG A C 1
ATOM 2104 O O . ARG A 1 270 ? -8.465 -11.257 25.128 1.00 94.56 270 ARG A O 1
ATOM 2111 N N . ARG A 1 271 ? -6.562 -10.672 24.098 1.00 95.06 271 ARG A N 1
ATOM 2112 C CA . ARG A 1 271 ? -5.874 -10.233 25.315 1.00 95.06 271 ARG A CA 1
ATOM 2113 C C . ARG A 1 271 ? -6.578 -9.023 25.933 1.00 95.06 271 ARG A C 1
ATOM 2115 O O . ARG A 1 271 ? -6.923 -9.088 27.105 1.00 95.06 271 ARG A O 1
ATOM 2122 N N . LEU A 1 272 ? -6.834 -7.962 25.167 1.00 95.06 272 LEU A N 1
ATOM 2123 C CA . LEU A 1 272 ? -7.471 -6.745 25.684 1.00 95.06 272 LEU A CA 1
ATOM 2124 C C . LEU A 1 272 ? -8.903 -6.990 26.172 1.00 95.06 272 LEU A C 1
ATOM 2126 O O . LEU A 1 272 ? -9.255 -6.503 27.241 1.00 95.06 272 LEU A O 1
ATOM 2130 N N . LYS A 1 273 ? -9.698 -7.805 25.468 1.00 94.69 273 LYS A N 1
ATOM 2131 C CA . LYS A 1 273 ? -11.035 -8.219 25.924 1.00 94.69 273 LYS A CA 1
ATOM 2132 C C . LYS A 1 273 ? -10.979 -8.907 27.289 1.00 94.69 273 LYS A C 1
ATOM 2134 O O . LYS A 1 273 ? -11.770 -8.564 28.163 1.00 94.69 273 LYS A O 1
ATOM 2139 N N . ARG A 1 274 ? -10.027 -9.828 27.501 1.00 94.56 274 ARG A N 1
ATOM 2140 C CA . ARG A 1 274 ? -9.829 -10.499 28.802 1.00 94.56 274 ARG A CA 1
ATOM 2141 C C . ARG A 1 274 ? -9.448 -9.519 29.910 1.00 94.56 274 ARG A C 1
ATOM 2143 O O . ARG A 1 274 ? -10.011 -9.591 30.994 1.00 94.56 274 ARG A O 1
ATOM 2150 N N . GLU A 1 275 ? -8.534 -8.595 29.634 1.00 94.94 275 GLU A N 1
ATOM 2151 C CA . GLU A 1 275 ? -8.102 -7.587 30.611 1.00 94.94 275 GLU A CA 1
ATOM 2152 C C . GLU A 1 275 ? -9.235 -6.617 30.981 1.00 94.94 275 GLU A C 1
ATOM 2154 O O . GLU A 1 275 ? -9.435 -6.307 32.154 1.00 94.94 275 GLU A O 1
ATOM 2159 N N . ILE A 1 276 ? -10.022 -6.170 29.998 1.00 95.31 276 ILE A N 1
ATOM 2160 C CA . ILE A 1 276 ? -11.195 -5.311 30.223 1.00 95.31 276 ILE A CA 1
ATOM 2161 C C . ILE A 1 276 ? -12.256 -6.062 31.034 1.00 95.31 276 ILE A C 1
ATOM 2163 O O . ILE A 1 276 ? -12.774 -5.515 32.004 1.00 95.31 276 ILE A O 1
ATOM 2167 N N . ALA A 1 277 ? -12.517 -7.334 30.714 1.00 93.44 277 ALA A N 1
ATOM 2168 C CA . ALA A 1 277 ? -13.421 -8.179 31.495 1.00 93.44 277 ALA A CA 1
ATOM 2169 C C . ALA A 1 277 ? -12.932 -8.396 32.942 1.00 93.44 277 ALA A C 1
ATOM 2171 O O . ALA A 1 277 ? -13.746 -8.500 33.855 1.00 93.44 277 ALA A O 1
ATOM 2172 N N . ALA A 1 278 ? -11.614 -8.405 33.170 1.00 93.25 278 ALA A N 1
ATOM 2173 C CA . ALA A 1 278 ? -11.003 -8.457 34.500 1.00 93.25 278 ALA A CA 1
ATOM 2174 C C . ALA A 1 278 ? -10.998 -7.098 35.240 1.00 93.25 278 ALA A C 1
ATOM 2176 O O . ALA A 1 278 ? -10.504 -7.001 36.365 1.00 93.25 278 ALA A O 1
ATOM 2177 N N . GLY A 1 279 ? -11.553 -6.039 34.640 1.00 94.00 279 GLY A N 1
ATOM 2178 C CA . GLY A 1 279 ? -11.709 -4.719 35.253 1.00 94.00 279 GLY A CA 1
ATOM 2179 C C . GLY A 1 279 ? -10.657 -3.685 34.845 1.00 94.00 279 GLY A C 1
ATOM 2180 O O . GLY A 1 279 ? -10.468 -2.702 35.564 1.00 94.00 279 GLY A O 1
ATOM 2181 N N . ALA A 1 280 ? -9.956 -3.875 33.723 1.00 95.75 280 ALA A N 1
ATOM 2182 C CA . ALA A 1 280 ? -9.164 -2.803 33.126 1.00 95.75 280 ALA A CA 1
ATOM 2183 C C . ALA A 1 280 ? -10.060 -1.630 32.677 1.00 95.75 280 ALA A C 1
ATOM 2185 O O . ALA A 1 280 ? -11.175 -1.810 32.191 1.00 95.75 280 ALA A O 1
ATOM 2186 N N . VAL A 1 281 ? -9.550 -0.408 32.823 1.00 96.31 281 VAL A N 1
ATOM 2187 C CA . VAL A 1 281 ? -10.246 0.837 32.493 1.00 96.31 281 VAL A CA 1
ATOM 2188 C C . VAL A 1 281 ? -9.865 1.289 31.086 1.00 96.31 281 VAL A C 1
ATOM 2190 O O . VAL A 1 281 ? -8.695 1.564 30.807 1.00 96.31 281 VAL A O 1
ATOM 2193 N N . VAL A 1 282 ? -10.864 1.436 30.218 1.00 96.94 282 VAL A N 1
ATOM 2194 C CA . VAL A 1 282 ? -10.714 2.046 28.890 1.00 96.94 282 VAL A CA 1
ATOM 2195 C C . VAL A 1 282 ? -10.924 3.556 29.008 1.00 96.94 282 VAL A C 1
ATOM 2197 O O . VAL A 1 282 ? -11.995 4.014 29.403 1.00 96.94 282 VAL A O 1
ATOM 2200 N N . LYS A 1 283 ? -9.901 4.349 28.678 1.00 96.62 283 LYS A N 1
ATOM 2201 C CA . LYS A 1 283 ? -9.951 5.817 28.737 1.00 96.62 283 LYS A CA 1
ATOM 2202 C C . LYS A 1 283 ? -10.591 6.405 27.482 1.00 96.62 283 LYS A C 1
ATOM 2204 O O . LYS A 1 283 ? -9.892 6.962 26.636 1.00 96.62 283 LYS A O 1
ATOM 2209 N N . LEU A 1 284 ? -11.909 6.269 27.374 1.00 95.94 284 LEU A N 1
ATOM 2210 C CA . LEU A 1 284 ? -12.688 6.903 26.309 1.00 95.94 284 LEU A CA 1
ATOM 2211 C C . LEU A 1 284 ? -12.582 8.442 26.377 1.00 95.94 284 LEU A C 1
ATOM 2213 O O . LEU A 1 284 ? -12.299 8.983 27.455 1.00 95.94 284 LEU A O 1
ATOM 2217 N N . PRO A 1 285 ? -12.777 9.155 25.249 1.00 95.62 285 PRO A N 1
ATOM 2218 C CA . PRO A 1 285 ? -12.817 10.613 25.248 1.00 95.62 285 PRO A CA 1
ATOM 2219 C C . PRO A 1 285 ? -13.850 11.176 26.239 1.00 95.62 285 PRO A C 1
ATOM 2221 O O . PRO A 1 285 ? -14.837 10.499 26.545 1.00 95.62 285 PRO A O 1
ATOM 2224 N N . PRO A 1 286 ? -13.662 12.422 26.712 1.00 90.31 286 PRO A N 1
ATOM 2225 C CA . PRO A 1 286 ? -14.689 13.124 27.476 1.00 90.31 286 PRO A CA 1
ATOM 2226 C C . PRO A 1 286 ? -16.029 13.106 26.722 1.00 90.31 286 PRO A C 1
ATOM 2228 O O . PRO A 1 286 ? -16.051 13.146 25.491 1.00 90.31 286 PRO A O 1
ATOM 2231 N N . ASP A 1 287 ? -17.139 12.996 27.453 1.00 90.88 287 ASP A N 1
ATOM 2232 C CA . ASP A 1 287 ? -18.514 12.977 26.916 1.00 90.88 287 ASP A CA 1
ATOM 2233 C C . ASP A 1 287 ? -18.907 11.715 26.123 1.00 90.88 287 ASP A C 1
ATOM 2235 O O . ASP A 1 287 ? -19.935 11.676 25.429 1.00 90.88 287 ASP A O 1
ATOM 2239 N N . TRP A 1 288 ? -18.100 10.657 26.207 1.00 95.31 288 TRP A N 1
ATOM 2240 C CA . TRP A 1 288 ? -18.492 9.325 25.753 1.00 95.31 288 TRP A CA 1
ATOM 2241 C C . TRP A 1 288 ? -19.121 8.541 26.914 1.00 95.31 288 TRP A C 1
ATOM 2243 O O . TRP A 1 288 ? -18.692 8.695 28.060 1.00 95.31 288 TRP A O 1
ATOM 2253 N N . PRO A 1 289 ? -20.139 7.702 26.645 1.00 94.25 289 PRO A N 1
ATOM 2254 C CA . PRO A 1 289 ? -20.682 6.803 27.652 1.00 94.25 289 PRO A CA 1
ATOM 2255 C C . PRO A 1 289 ? -19.588 5.857 28.182 1.00 94.25 289 PRO A C 1
ATOM 2257 O O . PRO A 1 289 ? -18.636 5.553 27.452 1.00 94.25 289 PRO A O 1
ATOM 2260 N N . PRO A 1 290 ? -19.708 5.371 29.432 1.00 93.81 290 PRO A N 1
ATOM 2261 C CA . PRO A 1 290 ? -18.832 4.339 29.972 1.00 93.81 290 PRO A CA 1
ATOM 2262 C C . PRO A 1 290 ? -18.687 3.147 29.023 1.00 93.81 290 PRO A C 1
ATOM 2264 O O . PRO A 1 290 ? -19.640 2.748 28.357 1.00 93.81 290 PRO A O 1
ATOM 2267 N N . PHE A 1 291 ? -17.502 2.531 28.996 1.00 95.25 291 PHE A N 1
ATOM 2268 C CA . PHE A 1 291 ? -17.219 1.426 28.074 1.00 95.25 291 PHE A CA 1
ATOM 2269 C C . PHE A 1 291 ? -18.219 0.264 28.208 1.00 95.25 291 PHE A C 1
ATOM 2271 O O . PHE A 1 291 ? -18.608 -0.314 27.203 1.00 95.25 291 PHE A O 1
ATOM 2278 N N . GLY A 1 292 ? -18.669 -0.052 29.426 1.00 94.12 292 GLY A N 1
ATOM 2279 C CA . GLY A 1 292 ? -19.646 -1.120 29.670 1.00 94.12 292 GLY A CA 1
ATOM 2280 C C . GLY A 1 292 ? -21.074 -0.821 29.195 1.00 94.12 292 GLY A C 1
ATOM 2281 O O . GLY A 1 292 ? -21.867 -1.750 29.085 1.00 94.12 292 GLY A O 1
ATOM 2282 N N . ASP A 1 293 ? -21.394 0.437 28.877 1.00 94.69 293 ASP A N 1
ATOM 2283 C CA . ASP A 1 293 ? -22.745 0.868 28.485 1.00 94.69 293 ASP A CA 1
ATOM 2284 C C . ASP A 1 293 ? -22.976 0.805 26.965 1.00 94.69 293 ASP A C 1
ATOM 2286 O O . ASP A 1 293 ? -24.051 1.164 26.477 1.00 94.69 293 ASP A O 1
ATOM 2290 N N . VAL A 1 294 ? -21.960 0.382 26.208 1.00 95.69 294 VAL A N 1
ATOM 2291 C CA . VAL A 1 294 ? -21.959 0.326 24.744 1.00 95.69 294 VAL A CA 1
ATOM 2292 C C . VAL A 1 294 ? -21.753 -1.115 24.293 1.00 95.69 294 VAL A C 1
ATOM 2294 O O . VAL A 1 294 ? -20.906 -1.837 24.819 1.00 95.69 294 VAL A O 1
ATOM 2297 N N . GLN A 1 295 ? -22.509 -1.533 23.281 1.00 94.19 295 GLN A N 1
ATOM 2298 C CA . GLN A 1 295 ? -22.283 -2.812 22.615 1.00 94.19 295 GLN A CA 1
ATOM 2299 C C . GLN A 1 295 ? -21.141 -2.665 21.606 1.00 94.19 295 GLN A C 1
ATOM 2301 O O . GLN A 1 295 ? -21.289 -1.977 20.595 1.00 94.19 295 GLN A O 1
ATOM 2306 N N . TRP A 1 296 ? -19.995 -3.283 21.906 1.00 94.56 296 TRP A N 1
ATOM 2307 C CA . TRP A 1 296 ? -18.783 -3.186 21.091 1.00 94.56 296 TRP A CA 1
ATOM 2308 C C . TRP A 1 296 ? -18.598 -4.389 20.179 1.00 94.56 296 TRP A C 1
ATOM 2310 O O . TRP A 1 296 ? -18.425 -5.516 20.644 1.00 94.56 296 TRP A O 1
ATOM 2320 N N . GLU A 1 297 ? -18.510 -4.111 18.888 1.00 94.12 297 GLU A N 1
ATOM 2321 C CA . GLU A 1 297 ? -18.041 -5.052 17.882 1.00 94.12 297 GLU A CA 1
ATOM 2322 C C . GLU A 1 297 ? -16.532 -4.893 17.686 1.00 94.12 297 GLU A C 1
ATOM 2324 O O . GLU A 1 297 ? -16.001 -3.780 17.710 1.00 94.12 297 GLU A O 1
ATOM 2329 N N . TRP A 1 298 ? -15.828 -6.009 17.499 1.00 93.88 298 TRP A N 1
ATOM 2330 C CA . TRP A 1 298 ? -14.369 -6.034 17.389 1.00 93.88 298 TRP A CA 1
ATOM 2331 C C . TRP A 1 298 ? -13.943 -6.606 16.045 1.00 93.88 298 TRP A C 1
ATOM 2333 O O . TRP A 1 298 ? -14.413 -7.670 15.631 1.00 93.88 298 TRP A O 1
ATOM 2343 N N . MET A 1 299 ? -13.008 -5.931 15.382 1.00 92.88 299 MET A N 1
ATOM 2344 C CA . MET A 1 299 ? -12.451 -6.419 14.128 1.00 92.88 299 MET A CA 1
ATOM 2345 C C . MET A 1 299 ? -10.971 -6.099 13.965 1.00 92.88 299 MET A C 1
ATOM 2347 O O . MET A 1 299 ? -10.454 -5.137 14.526 1.00 92.88 299 MET A O 1
ATOM 2351 N N . VAL A 1 300 ? -10.307 -6.894 13.132 1.00 92.94 300 VAL A N 1
ATOM 2352 C CA . VAL A 1 300 ? -8.986 -6.583 12.585 1.00 92.94 300 VAL A CA 1
ATOM 2353 C C . VAL A 1 300 ? -9.160 -5.953 11.204 1.00 92.94 300 VAL A C 1
ATOM 2355 O O . VAL A 1 300 ? -9.812 -6.528 10.330 1.00 92.94 300 VAL A O 1
ATOM 2358 N N . GLY A 1 301 ? -8.581 -4.773 10.997 1.00 91.62 301 GLY A N 1
ATOM 2359 C CA . GLY A 1 301 ? -8.605 -4.058 9.723 1.00 91.62 301 GLY A CA 1
ATOM 2360 C C . GLY A 1 301 ? -7.238 -4.067 9.046 1.00 91.62 301 GLY A C 1
ATOM 2361 O O . GLY A 1 301 ? -6.257 -3.639 9.642 1.00 91.62 301 GLY A O 1
ATOM 2362 N N . THR A 1 302 ? -7.158 -4.511 7.793 1.00 89.12 302 THR A N 1
ATOM 2363 C CA . THR A 1 302 ? -5.935 -4.448 6.965 1.00 89.12 302 THR A CA 1
ATOM 2364 C C . THR A 1 302 ? -6.045 -3.356 5.886 1.00 89.12 302 THR A C 1
ATOM 2366 O O . THR A 1 302 ? -7.120 -2.775 5.736 1.00 89.12 302 THR A O 1
ATOM 2369 N N . PRO A 1 303 ? -5.008 -3.028 5.089 1.00 82.38 303 PRO A N 1
ATOM 2370 C CA . PRO A 1 303 ? -5.178 -2.094 3.977 1.00 82.38 303 PRO A CA 1
ATOM 2371 C C . PRO A 1 303 ? -5.950 -2.725 2.810 1.00 82.38 303 PRO A C 1
ATOM 2373 O O . PRO A 1 303 ? -6.890 -2.118 2.292 1.00 82.38 303 PRO A O 1
ATOM 2376 N N . ARG A 1 304 ? -5.595 -3.954 2.399 1.00 79.50 304 ARG A N 1
ATOM 2377 C CA . ARG A 1 304 ? -6.135 -4.578 1.173 1.00 79.50 304 ARG A CA 1
ATOM 2378 C C . ARG A 1 304 ? -6.536 -6.049 1.279 1.00 79.50 304 ARG A C 1
ATOM 2380 O O . ARG A 1 304 ? -7.374 -6.478 0.491 1.00 79.50 304 ARG A O 1
ATOM 2387 N N . LEU A 1 305 ? -5.933 -6.833 2.172 1.00 76.62 305 LEU A N 1
ATOM 2388 C CA . LEU A 1 305 ? -6.151 -8.281 2.212 1.00 76.62 305 LEU A CA 1
ATOM 2389 C C . LEU A 1 305 ? -7.236 -8.665 3.220 1.00 76.62 305 LEU A C 1
ATOM 2391 O O . LEU A 1 305 ? -7.153 -8.339 4.401 1.00 76.62 305 LEU A O 1
ATOM 2395 N N . LEU A 1 306 ? -8.224 -9.416 2.753 1.00 76.50 306 LEU A N 1
ATOM 2396 C CA . LEU A 1 306 ? -9.186 -10.097 3.611 1.00 76.50 306 LEU A CA 1
ATOM 2397 C C . LEU A 1 306 ? -8.590 -11.420 4.103 1.00 76.50 306 LEU A C 1
ATOM 2399 O O . LEU A 1 306 ? -7.861 -12.074 3.355 1.00 76.50 306 LEU A O 1
ATOM 2403 N N . ASP A 1 307 ? -8.894 -11.827 5.338 1.00 74.88 307 ASP A N 1
ATOM 2404 C CA . ASP A 1 307 ? -8.482 -13.155 5.797 1.00 74.88 307 ASP A CA 1
ATOM 2405 C C . ASP A 1 307 ? -9.170 -14.226 4.942 1.00 74.88 307 ASP A C 1
ATOM 2407 O O . ASP A 1 307 ? -10.395 -14.265 4.835 1.00 74.88 307 ASP A O 1
ATOM 2411 N N . SER A 1 308 ? -8.371 -15.096 4.327 1.00 63.25 308 SER A N 1
ATOM 2412 C CA . SER A 1 308 ? -8.864 -16.175 3.473 1.00 63.25 308 SER A CA 1
ATOM 2413 C C . SER A 1 308 ? -9.510 -17.314 4.271 1.00 63.25 308 SER A C 1
ATOM 2415 O O . SER A 1 308 ? -10.244 -18.127 3.708 1.00 63.25 308 SER A O 1
ATOM 2417 N N . ARG A 1 309 ? -9.257 -17.361 5.585 1.00 66.75 309 ARG A N 1
ATOM 2418 C CA . ARG A 1 309 ? -9.710 -18.404 6.513 1.00 66.75 309 ARG A CA 1
ATOM 2419 C C . ARG A 1 309 ? -11.070 -18.109 7.137 1.00 66.75 309 ARG A C 1
ATOM 2421 O O . ARG A 1 309 ? -11.430 -18.783 8.096 1.00 66.75 309 ARG A O 1
ATOM 2428 N N . ILE A 1 310 ? -11.825 -17.126 6.632 1.00 58.00 310 ILE A N 1
ATOM 2429 C CA . ILE A 1 310 ? -13.185 -16.849 7.115 1.00 58.00 310 ILE A CA 1
ATOM 2430 C C . ILE A 1 310 ? -14.097 -18.021 6.717 1.00 58.00 310 ILE A C 1
ATOM 2432 O O . ILE A 1 310 ? -14.768 -18.025 5.689 1.00 58.00 310 ILE A O 1
ATOM 2436 N N . ALA A 1 311 ? -14.069 -19.034 7.578 1.00 44.62 311 ALA A N 1
ATOM 2437 C CA . ALA A 1 311 ? -15.034 -20.093 7.753 1.00 44.62 311 ALA A CA 1
ATOM 2438 C C . ALA A 1 311 ? -15.452 -20.055 9.236 1.00 44.62 311 ALA A C 1
ATOM 2440 O O . ALA A 1 311 ? -14.725 -20.477 10.129 1.00 44.62 311 ALA A O 1
ATOM 2441 N N . THR A 1 312 ? -16.623 -19.468 9.472 1.00 48.75 312 THR A N 1
ATOM 2442 C CA . THR A 1 312 ? -17.634 -19.898 10.457 1.00 48.75 312 THR A CA 1
ATOM 2443 C C . THR A 1 312 ? -17.370 -19.971 11.970 1.00 48.75 312 THR A C 1
ATOM 2445 O O . THR A 1 312 ? -18.338 -20.293 12.639 1.00 48.75 312 THR A O 1
ATOM 2448 N N . ASP A 1 313 ? -16.217 -19.624 12.561 1.00 48.12 313 ASP A N 1
ATOM 2449 C CA . ASP A 1 313 ? -16.073 -19.797 14.036 1.00 48.12 313 ASP A CA 1
ATOM 2450 C C . ASP A 1 313 ? -15.229 -18.763 14.813 1.00 48.12 313 ASP A C 1
ATOM 2452 O O . ASP A 1 313 ? -14.940 -18.953 15.997 1.00 48.12 313 ASP A O 1
ATOM 2456 N N . GLU A 1 314 ? -14.834 -17.636 14.214 1.00 59.25 314 GLU A N 1
ATOM 2457 C CA . GLU A 1 314 ? -14.041 -16.634 14.942 1.00 59.25 314 GLU A CA 1
ATOM 2458 C C . GLU A 1 314 ? -14.870 -15.429 15.412 1.00 59.25 314 GLU A C 1
ATOM 2460 O O . GLU A 1 314 ? -15.407 -14.669 14.614 1.00 59.25 314 GLU A O 1
ATOM 2465 N N . GLU A 1 315 ? -14.890 -15.210 16.734 1.00 71.81 315 GLU A N 1
ATOM 2466 C CA . GLU A 1 315 ? -15.530 -14.072 17.426 1.00 71.81 315 GLU A CA 1
ATOM 2467 C C . GLU A 1 315 ? -15.035 -12.686 16.942 1.00 71.81 315 GLU A C 1
ATOM 2469 O O . GLU A 1 315 ? -15.651 -11.664 17.229 1.00 71.81 315 GLU A O 1
ATOM 2474 N N . ILE A 1 316 ? -13.900 -12.621 16.234 1.00 87.19 316 ILE A N 1
ATOM 2475 C CA . ILE A 1 316 ? -13.260 -11.370 15.807 1.00 87.19 316 ILE A CA 1
ATOM 2476 C C . ILE A 1 316 ? -13.232 -11.313 14.284 1.00 87.19 316 ILE A C 1
ATOM 2478 O O . ILE A 1 316 ? -12.485 -12.048 13.632 1.00 87.19 316 ILE A O 1
ATOM 2482 N N . ARG A 1 317 ? -14.005 -10.379 13.721 1.00 85.69 317 ARG A N 1
ATOM 2483 C CA . ARG A 1 317 ? -14.096 -10.176 12.271 1.00 85.69 317 ARG A CA 1
ATOM 2484 C C . ARG A 1 317 ? -12.763 -9.700 11.690 1.00 85.69 317 ARG A C 1
ATOM 2486 O O . ARG A 1 317 ? -11.933 -9.095 12.370 1.00 85.69 317 ARG A O 1
ATOM 2493 N N . THR A 1 318 ? -12.555 -9.927 10.397 1.00 88.94 318 THR A N 1
ATOM 2494 C CA . THR A 1 318 ? -11.423 -9.346 9.665 1.00 88.94 318 THR A CA 1
ATOM 2495 C C . THR A 1 318 ? -11.892 -8.760 8.351 1.00 88.94 318 THR A C 1
ATOM 2497 O O . THR A 1 318 ? -12.669 -9.376 7.631 1.00 88.94 318 THR A O 1
ATOM 2500 N N . THR A 1 319 ? -11.416 -7.561 8.037 1.00 89.38 319 THR A N 1
ATOM 2501 C CA . THR A 1 319 ? -11.742 -6.867 6.792 1.00 89.38 319 THR A CA 1
ATOM 2502 C C . THR A 1 319 ? -10.557 -6.021 6.317 1.00 89.38 319 THR A C 1
ATOM 2504 O O . THR A 1 319 ? -9.503 -5.990 6.954 1.00 89.38 319 THR A O 1
ATOM 2507 N N . SER A 1 320 ? -10.708 -5.337 5.184 1.00 89.31 320 SER A N 1
ATOM 2508 C CA . SER A 1 320 ? -9.701 -4.439 4.625 1.00 89.31 320 SER A CA 1
ATOM 2509 C C . SER A 1 320 ? -10.281 -3.063 4.318 1.00 89.31 320 SER A C 1
ATOM 2511 O O . SER A 1 320 ? -11.458 -2.935 3.976 1.00 89.31 320 SER A O 1
ATOM 2513 N N . LEU A 1 321 ? -9.443 -2.029 4.392 1.00 88.12 321 LEU A N 1
ATOM 2514 C CA . LEU A 1 321 ? -9.836 -0.648 4.135 1.00 88.12 321 LEU A CA 1
ATOM 2515 C C . LEU A 1 321 ? -10.336 -0.501 2.704 1.00 88.12 321 LEU A C 1
ATOM 2517 O O . LEU A 1 321 ? -11.371 0.111 2.477 1.00 88.12 321 LEU A O 1
ATOM 2521 N N . ARG A 1 322 ? -9.640 -1.121 1.744 1.00 84.12 322 ARG A N 1
ATOM 2522 C CA . ARG A 1 322 ? -10.057 -1.148 0.339 1.00 84.12 322 ARG A CA 1
ATOM 2523 C C . ARG A 1 322 ? -11.459 -1.721 0.165 1.00 84.12 322 ARG A C 1
ATOM 2525 O O . ARG A 1 322 ? -12.197 -1.247 -0.693 1.00 84.12 322 ARG A O 1
ATOM 2532 N N . PHE A 1 323 ? -11.805 -2.747 0.934 1.00 86.69 323 PHE A N 1
ATOM 2533 C CA . PHE A 1 323 ? -13.132 -3.333 0.869 1.00 86.69 323 PHE A CA 1
ATOM 2534 C C . PHE A 1 323 ? -14.176 -2.426 1.532 1.00 86.69 323 PHE A C 1
ATOM 2536 O O . PHE A 1 323 ? -15.204 -2.143 0.929 1.00 86.69 323 PHE A O 1
ATOM 2543 N N . VAL A 1 324 ? -13.867 -1.854 2.698 1.00 89.19 324 VAL A N 1
ATOM 2544 C CA . VAL A 1 324 ? -14.726 -0.854 3.352 1.00 89.19 324 VAL A CA 1
ATOM 2545 C C . VAL A 1 324 ? -14.984 0.357 2.453 1.00 89.19 324 VAL A C 1
ATOM 2547 O O . VAL A 1 324 ? -16.127 0.788 2.340 1.00 89.19 324 VAL A O 1
ATOM 2550 N N . GLU A 1 325 ? -13.979 0.855 1.729 1.00 87.31 325 GLU A N 1
ATOM 2551 C CA . GLU A 1 325 ? -14.140 1.945 0.754 1.00 87.31 325 GLU A CA 1
ATOM 2552 C C . GLU A 1 325 ? -15.163 1.629 -0.353 1.00 87.31 325 GLU A C 1
ATOM 2554 O O . GLU A 1 325 ? -15.756 2.558 -0.892 1.00 87.31 325 GLU A O 1
ATOM 2559 N N . GLN A 1 326 ? -15.387 0.354 -0.689 1.00 86.50 326 GLN A N 1
ATOM 2560 C CA . GLN A 1 326 ? -16.391 -0.060 -1.681 1.00 86.50 326 GLN A CA 1
ATOM 2561 C C . GLN A 1 326 ? -17.806 -0.155 -1.104 1.00 86.50 326 GLN A C 1
ATOM 2563 O O . GLN A 1 326 ? -18.774 -0.117 -1.858 1.00 86.50 326 GLN A O 1
ATOM 2568 N N . LEU A 1 327 ? -17.928 -0.310 0.216 1.00 88.81 327 LEU A N 1
ATOM 2569 C CA . LEU A 1 327 ? -19.215 -0.423 0.907 1.00 88.81 327 LEU A CA 1
ATOM 2570 C C . LEU A 1 327 ? -19.775 0.939 1.335 1.00 88.81 327 LEU A C 1
ATOM 2572 O O . LEU A 1 327 ? -20.977 1.053 1.592 1.00 88.81 327 LEU A O 1
ATOM 2576 N N . LEU A 1 328 ? -18.907 1.950 1.416 1.00 87.62 328 LEU A N 1
ATOM 2577 C CA . LEU A 1 328 ? -19.266 3.337 1.690 1.00 87.62 328 LEU A CA 1
ATOM 2578 C C . LEU A 1 328 ? -19.909 4.011 0.457 1.00 87.62 328 LEU A C 1
ATOM 2580 O O . LEU A 1 328 ? -19.547 3.690 -0.676 1.00 87.62 328 LEU A O 1
ATOM 2584 N N . PRO A 1 329 ? -20.812 4.995 0.653 1.00 92.19 329 PRO A N 1
ATOM 2585 C CA . PRO A 1 329 ? -21.290 5.518 1.936 1.00 92.19 329 PRO A CA 1
ATOM 2586 C C . PRO A 1 329 ? -22.293 4.586 2.644 1.00 92.19 329 PRO A C 1
ATOM 2588 O O . PRO A 1 329 ? -22.962 3.760 2.023 1.00 92.19 329 PRO A O 1
ATOM 2591 N N . VAL A 1 330 ? -22.392 4.745 3.965 1.00 90.88 330 VAL A N 1
ATOM 2592 C CA . VAL A 1 330 ? -23.333 4.050 4.865 1.00 90.88 330 VAL A CA 1
ATOM 2593 C C . VAL A 1 330 ? -23.890 5.052 5.872 1.00 90.88 330 VAL A C 1
ATOM 2595 O O . VAL A 1 330 ? -23.238 6.056 6.156 1.00 90.88 330 VAL A O 1
ATOM 2598 N N . ASN A 1 331 ? -25.070 4.780 6.426 1.00 90.56 331 ASN A N 1
ATOM 2599 C CA . ASN A 1 331 ? -25.747 5.680 7.364 1.00 90.56 331 ASN A CA 1
ATOM 2600 C C . ASN A 1 331 ? -25.422 5.392 8.836 1.00 90.56 331 ASN A C 1
ATOM 2602 O O . ASN A 1 331 ? -25.784 6.182 9.700 1.00 90.56 331 ASN A O 1
ATOM 2606 N N . SER A 1 332 ? -24.795 4.253 9.137 1.00 90.25 332 SER A N 1
ATOM 2607 C CA . SER A 1 332 ? -24.361 3.880 10.488 1.00 90.25 332 SER A CA 1
ATOM 2608 C C . SE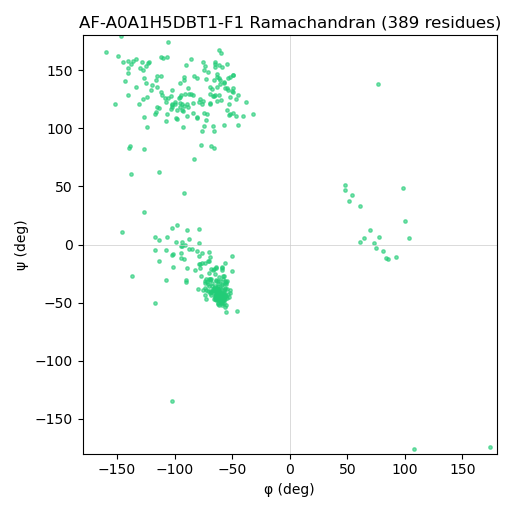R A 1 332 ? -23.261 2.817 10.445 1.00 90.25 332 SER A C 1
ATOM 2610 O O . SER A 1 332 ? -23.054 2.147 9.428 1.00 90.25 332 SER A O 1
ATOM 2612 N N . THR A 1 333 ? -22.574 2.613 11.571 1.00 89.25 333 THR A N 1
ATOM 2613 C CA . THR A 1 333 ? -21.635 1.489 11.746 1.00 89.25 333 THR A CA 1
ATOM 2614 C C . THR A 1 333 ? -22.339 0.137 11.653 1.00 89.25 333 THR A C 1
ATOM 2616 O O . THR A 1 333 ? -21.774 -0.807 11.108 1.00 89.25 333 THR A O 1
ATOM 2619 N N . GLY A 1 334 ? -23.590 0.043 12.114 1.00 89.50 334 GLY A N 1
ATOM 2620 C CA . GLY A 1 334 ? -24.403 -1.168 11.983 1.00 89.50 334 GLY A CA 1
ATOM 2621 C C . GLY A 1 334 ? -24.681 -1.544 10.524 1.00 89.50 334 GLY A C 1
ATOM 2622 O O . GLY A 1 334 ? -24.550 -2.710 10.161 1.00 89.50 334 GLY A O 1
ATOM 2623 N N . GLU A 1 335 ? -24.992 -0.566 9.665 1.00 91.56 335 GLU A N 1
ATOM 2624 C CA . GLU A 1 335 ? -25.164 -0.809 8.224 1.00 91.56 335 GLU A CA 1
ATOM 2625 C C . GLU A 1 335 ? -23.852 -1.283 7.578 1.00 91.56 335 GLU A C 1
ATOM 2627 O O . GLU A 1 335 ? -23.864 -2.199 6.754 1.00 91.56 335 GLU A O 1
ATOM 2632 N N . LEU A 1 336 ? -22.708 -0.707 7.976 1.00 91.25 336 LEU A N 1
ATOM 2633 C CA . LEU A 1 336 ? -21.395 -1.160 7.506 1.00 91.25 336 LEU A CA 1
ATOM 2634 C C . LEU A 1 336 ? -21.138 -2.625 7.870 1.00 91.25 336 LEU A C 1
ATOM 2636 O O . LEU A 1 336 ? -20.747 -3.405 7.006 1.00 91.25 336 LEU A O 1
ATOM 2640 N N . LEU A 1 337 ? -21.371 -3.000 9.129 1.00 89.69 337 LEU A N 1
ATOM 2641 C CA . LEU A 1 337 ? -21.185 -4.371 9.606 1.00 89.69 337 LEU A CA 1
ATOM 2642 C C . LEU A 1 337 ? -22.120 -5.349 8.890 1.00 89.69 337 LEU A C 1
ATOM 2644 O O . LEU A 1 337 ? -21.674 -6.395 8.428 1.00 89.69 337 LEU A O 1
ATOM 2648 N N . GLN A 1 338 ? -23.386 -4.976 8.695 1.00 90.06 338 GLN A N 1
ATOM 2649 C CA . GLN A 1 338 ? -24.330 -5.787 7.931 1.00 90.06 338 GLN A CA 1
ATOM 2650 C C . GLN A 1 338 ? -23.866 -5.989 6.482 1.00 90.06 338 GLN A C 1
ATOM 2652 O O . GLN A 1 338 ? -23.933 -7.102 5.958 1.00 90.06 338 GLN A O 1
ATOM 2657 N N . LYS A 1 339 ? -23.381 -4.931 5.821 1.00 90.31 339 LYS A N 1
ATOM 2658 C CA . LYS A 1 339 ? -22.834 -5.013 4.459 1.00 90.31 339 LYS A CA 1
ATOM 2659 C C . LYS A 1 339 ? -21.580 -5.883 4.392 1.00 90.31 339 LYS A C 1
ATOM 2661 O O . LYS A 1 339 ? -21.420 -6.608 3.417 1.00 90.31 339 LYS A O 1
ATOM 2666 N N . LEU A 1 340 ? -20.716 -5.838 5.408 1.00 87.56 340 LEU A N 1
ATOM 2667 C CA . LEU A 1 340 ? -19.548 -6.720 5.512 1.00 87.56 340 LEU A CA 1
ATOM 2668 C C . LEU A 1 340 ? -19.962 -8.195 5.626 1.00 87.56 340 LEU A C 1
ATOM 2670 O O . LEU A 1 340 ? -19.384 -9.034 4.939 1.00 87.56 340 LEU A O 1
ATOM 2674 N N . ASP A 1 341 ? -20.969 -8.490 6.450 1.00 84.00 341 ASP A N 1
ATOM 2675 C CA . ASP A 1 341 ? -21.438 -9.857 6.715 1.00 84.00 341 ASP A CA 1
ATOM 2676 C C . ASP A 1 341 ? -22.223 -10.448 5.526 1.00 84.00 341 ASP A C 1
ATOM 2678 O O . ASP A 1 341 ? -22.191 -11.653 5.283 1.00 84.00 341 ASP A O 1
ATOM 2682 N N . THR A 1 342 ? -22.922 -9.606 4.760 1.00 85.56 342 THR A N 1
ATOM 2683 C CA . THR A 1 342 ? -23.785 -10.037 3.642 1.00 85.56 342 THR A CA 1
ATOM 2684 C C . THR A 1 342 ? -23.134 -9.908 2.269 1.00 85.56 342 THR A C 1
ATOM 2686 O O . THR A 1 342 ? -23.770 -10.208 1.255 1.00 85.56 342 THR A O 1
ATOM 2689 N N . PHE A 1 343 ? -21.874 -9.470 2.203 1.00 84.06 343 PHE A N 1
ATOM 2690 C CA . PHE A 1 343 ? -21.202 -9.296 0.926 1.00 84.06 343 PHE A CA 1
ATOM 2691 C C . PHE A 1 343 ? -21.021 -10.639 0.200 1.00 84.06 343 PHE A C 1
ATOM 2693 O O . PHE A 1 343 ? -20.483 -11.586 0.782 1.00 84.06 343 PHE A O 1
ATOM 2700 N N . PRO A 1 344 ? -21.420 -10.741 -1.080 1.00 82.38 344 PRO A N 1
ATOM 2701 C CA . PRO A 1 344 ? -21.297 -11.977 -1.838 1.00 82.38 344 PRO A CA 1
ATOM 2702 C C . PRO A 1 344 ? -19.844 -12.184 -2.285 1.00 82.38 344 PRO A C 1
ATOM 2704 O O . PRO A 1 344 ? -19.455 -11.799 -3.388 1.00 82.38 344 PRO A O 1
ATOM 2707 N N . TYR A 1 345 ? -19.021 -12.779 -1.418 1.00 79.19 345 TYR A N 1
ATOM 2708 C CA . TYR A 1 345 ? -17.656 -13.154 -1.781 1.00 79.19 345 TYR A CA 1
ATOM 2709 C C . TYR A 1 345 ? -17.640 -14.199 -2.904 1.00 79.19 345 TYR A C 1
ATOM 2711 O O . TYR A 1 345 ? -18.506 -15.079 -2.919 1.00 79.19 345 TYR A O 1
ATOM 2719 N N . PRO A 1 346 ? -16.626 -14.164 -3.793 1.00 78.50 346 PRO A N 1
ATOM 2720 C CA . PRO A 1 346 ? -16.424 -15.224 -4.766 1.00 78.50 346 PRO A CA 1
ATOM 2721 C C . PRO A 1 346 ? -16.332 -16.592 -4.081 1.00 78.50 346 PRO A C 1
ATOM 2723 O O . PRO A 1 346 ? -15.609 -16.762 -3.097 1.00 78.50 346 PRO A O 1
ATOM 2726 N N . VAL A 1 347 ? -17.030 -17.583 -4.625 1.00 80.62 347 VAL A N 1
ATOM 2727 C CA . VAL A 1 347 ? -17.130 -18.933 -4.075 1.00 80.62 347 VAL A CA 1
ATOM 2728 C C . VAL A 1 347 ? -16.221 -19.880 -4.851 1.00 80.62 347 VAL A C 1
ATOM 2730 O O . VAL A 1 347 ? -16.378 -20.091 -6.061 1.00 80.62 347 VAL A O 1
ATOM 2733 N N . ARG A 1 348 ? -15.273 -20.503 -4.142 1.00 81.38 348 ARG A N 1
ATOM 2734 C CA . ARG A 1 348 ? -14.423 -21.549 -4.721 1.00 81.38 348 ARG A CA 1
ATOM 2735 C C . ARG A 1 348 ? -15.286 -22.725 -5.197 1.00 81.38 348 ARG A C 1
ATOM 2737 O O . ARG A 1 348 ? -16.198 -23.141 -4.495 1.00 81.38 348 ARG A O 1
ATOM 2744 N N . GLY A 1 349 ? -14.986 -23.284 -6.367 1.00 83.19 349 GLY A N 1
ATOM 2745 C CA . GLY A 1 349 ? -15.768 -24.365 -6.984 1.00 83.19 349 GLY A CA 1
ATOM 2746 C C . GLY A 1 349 ? -16.955 -23.872 -7.819 1.00 83.19 349 GLY A C 1
ATOM 2747 O O . GLY A 1 349 ? -17.514 -24.647 -8.587 1.00 83.19 349 GLY A O 1
ATOM 2748 N N . ARG A 1 350 ? -17.320 -22.586 -7.708 1.00 85.44 350 ARG A N 1
ATOM 2749 C CA . ARG A 1 350 ? -18.384 -21.952 -8.501 1.00 85.44 350 ARG A CA 1
ATOM 2750 C C . ARG A 1 350 ? -17.844 -20.840 -9.393 1.00 85.44 350 ARG A C 1
ATOM 2752 O O . ARG A 1 350 ? -18.116 -20.819 -10.585 1.00 85.44 350 ARG A O 1
ATOM 2759 N N . GLU A 1 351 ? -17.070 -19.926 -8.820 1.00 81.19 351 GLU A N 1
ATOM 2760 C CA . GLU A 1 351 ? -16.533 -18.757 -9.526 1.00 81.19 351 GLU A CA 1
ATOM 2761 C C . GLU A 1 351 ? -15.031 -18.885 -9.786 1.00 81.19 351 GLU A C 1
ATOM 2763 O O . GLU A 1 351 ? -14.547 -18.407 -10.811 1.00 81.19 351 GLU A O 1
ATOM 2768 N N . PHE A 1 352 ? -14.296 -19.585 -8.915 1.00 86.75 352 PHE A N 1
ATOM 2769 C CA . PHE A 1 352 ? -12.868 -19.842 -9.111 1.00 86.75 352 PHE A CA 1
ATOM 2770 C C . PHE A 1 352 ? -12.386 -21.173 -8.512 1.00 86.75 352 PHE A C 1
ATOM 2772 O O . PHE A 1 352 ? -13.013 -21.729 -7.611 1.00 86.75 352 PHE A O 1
ATOM 2779 N N . GLU A 1 353 ? -11.219 -21.648 -8.944 1.00 86.44 353 GLU A N 1
ATOM 2780 C CA . GLU A 1 353 ? -10.434 -22.696 -8.291 1.00 86.44 353 GLU A CA 1
ATOM 2781 C C . GLU A 1 353 ? -9.030 -22.217 -7.936 1.00 86.44 353 GLU A C 1
ATOM 2783 O O . GLU A 1 353 ? -8.471 -21.320 -8.561 1.00 86.44 353 GLU A O 1
ATOM 2788 N N . LEU A 1 354 ? -8.423 -22.877 -6.951 1.00 83.00 354 LEU A N 1
ATOM 2789 C CA . LEU A 1 354 ? -6.982 -22.831 -6.743 1.00 83.00 354 LEU A CA 1
ATOM 2790 C C . LEU A 1 354 ? -6.375 -24.090 -7.357 1.00 83.00 354 LEU A C 1
ATOM 2792 O O . LEU A 1 354 ? -6.533 -25.173 -6.793 1.00 83.00 354 LEU A O 1
ATOM 2796 N N . ALA A 1 355 ? -5.663 -23.938 -8.468 1.00 79.56 355 ALA A N 1
ATOM 2797 C CA . ALA A 1 355 ? -5.039 -25.046 -9.179 1.00 79.56 355 ALA A CA 1
ATOM 2798 C C . ALA A 1 355 ? -3.509 -25.004 -9.057 1.00 79.56 355 ALA A C 1
ATOM 2800 O O . ALA A 1 355 ? -2.899 -23.977 -8.743 1.00 79.56 355 ALA A O 1
ATOM 2801 N N . TRP A 1 356 ? -2.872 -26.144 -9.313 1.00 81.88 356 TRP A N 1
ATOM 2802 C CA . TRP A 1 356 ? -1.428 -26.219 -9.515 1.00 81.88 356 TRP A CA 1
ATOM 2803 C C . TRP A 1 356 ? -1.145 -26.338 -11.000 1.00 81.88 356 TRP A C 1
ATOM 2805 O O . TRP A 1 356 ? -1.494 -27.341 -11.621 1.00 81.88 356 TRP A O 1
ATOM 2815 N N . LYS A 1 357 ? -0.440 -25.356 -11.553 1.00 79.06 357 LYS A N 1
ATOM 2816 C CA . LYS A 1 357 ? -0.006 -25.385 -12.942 1.00 79.06 357 LYS A CA 1
ATOM 2817 C C . LYS A 1 357 ? 1.464 -25.760 -13.015 1.00 79.06 357 LYS A C 1
ATOM 2819 O O . LYS A 1 357 ? 2.297 -25.242 -12.273 1.00 79.06 357 LYS A O 1
ATOM 2824 N N . ARG A 1 358 ? 1.779 -26.696 -13.906 1.00 82.56 358 ARG A N 1
ATOM 2825 C CA . ARG A 1 358 ? 3.158 -27.027 -14.273 1.00 82.56 358 ARG A CA 1
ATOM 2826 C C . ARG A 1 358 ? 3.550 -26.135 -15.437 1.00 82.56 358 ARG A C 1
ATOM 2828 O O . ARG A 1 358 ? 2.906 -26.165 -16.483 1.00 82.56 358 ARG A O 1
ATOM 2835 N N . VAL A 1 359 ? 4.594 -25.347 -15.249 1.00 78.56 359 VAL A N 1
ATOM 2836 C CA . VAL A 1 359 ? 5.172 -24.492 -16.280 1.00 78.56 359 VAL A CA 1
ATOM 2837 C C . VAL A 1 359 ? 6.558 -25.036 -16.585 1.00 78.56 359 VAL A C 1
ATOM 2839 O O . VAL A 1 359 ? 7.416 -25.090 -15.707 1.00 78.56 359 VAL A O 1
ATOM 2842 N N . LYS A 1 360 ? 6.772 -25.475 -17.827 1.00 70.94 360 LYS A N 1
ATOM 2843 C CA . LYS A 1 360 ? 8.103 -25.863 -18.297 1.00 70.94 360 LYS A CA 1
ATOM 2844 C C . LYS A 1 360 ? 8.843 -24.616 -18.763 1.00 70.94 360 LYS A C 1
ATOM 2846 O O . LYS A 1 360 ? 8.378 -23.927 -19.666 1.00 70.94 360 LYS A O 1
ATOM 2851 N N . MET A 1 361 ? 9.991 -24.346 -18.156 1.00 59.75 361 MET A N 1
ATOM 2852 C CA . MET A 1 361 ? 10.884 -23.243 -18.503 1.00 59.75 361 MET A CA 1
ATOM 2853 C C . MET A 1 361 ? 12.280 -23.815 -18.747 1.00 59.75 361 MET A C 1
ATOM 2855 O O . MET A 1 361 ? 12.925 -24.275 -17.810 1.00 59.75 361 MET A O 1
ATOM 2859 N N . ASN A 1 362 ? 12.735 -23.824 -20.005 1.00 54.94 362 ASN A N 1
ATOM 2860 C CA . ASN A 1 362 ? 14.063 -24.315 -20.409 1.00 54.94 362 ASN A CA 1
ATOM 2861 C C . ASN A 1 362 ? 14.442 -25.691 -19.821 1.00 54.94 362 ASN A C 1
ATOM 2863 O O . ASN A 1 362 ? 15.532 -25.873 -19.293 1.00 54.94 362 ASN A O 1
ATOM 2867 N N . GLY A 1 363 ? 13.527 -26.663 -19.884 1.00 70.00 363 GLY A N 1
ATOM 2868 C CA . GLY A 1 363 ? 13.756 -28.020 -19.363 1.00 70.00 363 GLY A CA 1
ATOM 2869 C C . GLY A 1 363 ? 13.503 -28.188 -17.860 1.00 70.00 363 GLY A C 1
ATOM 2870 O O . GLY A 1 363 ? 13.367 -29.319 -17.402 1.00 70.00 363 GLY A O 1
ATOM 2871 N N . THR A 1 364 ? 13.335 -27.097 -17.113 1.00 62.84 364 THR A N 1
ATOM 2872 C CA . THR A 1 364 ? 12.942 -27.121 -15.699 1.00 62.84 364 THR A CA 1
ATOM 2873 C C . THR A 1 364 ? 11.424 -27.061 -15.574 1.00 62.84 364 THR A C 1
ATOM 2875 O O . THR A 1 364 ? 10.773 -26.195 -16.161 1.00 62.84 364 THR A O 1
ATOM 2878 N N . GLU A 1 365 ? 10.838 -27.972 -14.799 1.00 76.81 365 GLU A N 1
ATOM 2879 C CA . GLU A 1 365 ? 9.412 -27.945 -14.474 1.00 76.81 365 GLU A CA 1
ATOM 2880 C C . GLU A 1 365 ? 9.195 -27.182 -13.165 1.00 76.81 365 GLU A C 1
ATOM 2882 O O . GLU A 1 365 ? 9.622 -27.613 -12.096 1.00 76.81 365 GLU A O 1
ATOM 2887 N N . VAL A 1 366 ? 8.513 -26.042 -13.250 1.00 78.00 366 VAL A N 1
ATOM 2888 C CA . VAL A 1 366 ? 8.124 -25.240 -12.091 1.00 78.00 366 VAL A CA 1
ATOM 2889 C C . VAL A 1 366 ? 6.643 -25.465 -11.825 1.00 78.00 366 VAL A C 1
ATOM 2891 O O . VAL A 1 366 ? 5.807 -25.316 -12.716 1.00 78.00 366 VAL A O 1
ATOM 2894 N N . ARG A 1 367 ? 6.297 -25.818 -10.586 1.00 77.12 367 ARG A N 1
ATOM 2895 C CA . ARG A 1 367 ? 4.903 -25.885 -10.137 1.00 77.12 367 ARG A CA 1
ATOM 2896 C C . ARG A 1 367 ? 4.535 -24.558 -9.495 1.00 77.12 367 ARG A C 1
ATOM 2898 O O . ARG A 1 367 ? 5.091 -24.204 -8.460 1.00 77.12 367 ARG A O 1
ATOM 2905 N N . CYS A 1 368 ? 3.589 -23.842 -10.086 1.00 73.62 368 CYS A N 1
ATOM 2906 C CA . CYS A 1 368 ? 3.035 -22.624 -9.511 1.00 73.62 368 CYS A CA 1
ATOM 2907 C C . CYS A 1 368 ? 1.577 -22.840 -9.099 1.00 73.62 368 CYS A C 1
ATOM 2909 O O . CYS A 1 368 ? 0.830 -23.584 -9.740 1.00 73.62 368 CYS A O 1
ATOM 2911 N N . ARG A 1 369 ? 1.179 -22.201 -7.998 1.00 74.25 369 ARG A N 1
ATOM 2912 C CA . ARG A 1 369 ? -0.221 -22.136 -7.582 1.00 74.25 369 ARG A CA 1
ATOM 2913 C C . ARG A 1 369 ? -0.881 -20.987 -8.336 1.00 74.25 369 ARG A C 1
ATOM 2915 O O . ARG A 1 369 ? -0.343 -19.882 -8.331 1.00 74.25 369 ARG A O 1
ATOM 2922 N N . VAL A 1 370 ? -2.012 -21.254 -8.973 1.00 77.19 370 VAL A N 1
ATOM 2923 C CA . VAL A 1 370 ? -2.761 -20.285 -9.782 1.00 77.19 370 VAL A CA 1
ATOM 2924 C C . VAL A 1 370 ? -4.204 -20.190 -9.293 1.00 77.19 370 VAL A C 1
ATOM 2926 O O . VAL A 1 370 ? -4.721 -21.141 -8.703 1.00 77.19 370 VAL A O 1
ATOM 2929 N N . ILE A 1 371 ? -4.833 -19.037 -9.522 1.00 79.31 371 ILE A N 1
ATOM 2930 C CA . ILE A 1 371 ? -6.280 -18.864 -9.373 1.00 79.31 371 ILE A CA 1
ATOM 2931 C C . ILE A 1 371 ? -6.882 -19.003 -10.769 1.00 79.31 371 ILE A C 1
ATOM 2933 O O . ILE A 1 371 ? -6.581 -18.202 -11.648 1.00 79.31 371 ILE A O 1
ATOM 2937 N N . GLU A 1 372 ? -7.704 -20.021 -10.981 1.00 82.94 372 GLU A N 1
ATOM 2938 C CA . GLU A 1 372 ? -8.423 -20.222 -12.238 1.00 82.94 372 GLU A CA 1
ATOM 2939 C C . GLU A 1 372 ? -9.852 -19.722 -12.067 1.00 82.94 372 GLU A C 1
ATOM 2941 O O . GLU A 1 372 ? -10.564 -20.189 -11.188 1.00 82.94 372 GLU A O 1
ATOM 2946 N N . ILE A 1 373 ? -10.278 -18.755 -12.874 1.00 81.56 373 ILE A N 1
ATOM 2947 C CA . ILE A 1 373 ? -11.636 -18.205 -12.800 1.00 81.56 373 ILE A CA 1
ATOM 2948 C C . ILE A 1 373 ? -12.521 -19.004 -13.771 1.00 81.56 373 ILE A C 1
ATOM 2950 O O . ILE A 1 373 ? -12.240 -19.036 -14.970 1.00 81.56 373 ILE A O 1
ATOM 2954 N N . TYR A 1 374 ? -13.563 -19.677 -13.269 1.00 74.88 374 TYR A N 1
ATOM 2955 C CA . TYR A 1 374 ? -14.383 -20.615 -14.058 1.00 74.88 374 TYR A CA 1
ATOM 2956 C C . TYR A 1 374 ? -15.281 -19.927 -15.082 1.00 74.88 374 TYR A C 1
ATOM 2958 O O . TYR A 1 374 ? -15.535 -20.459 -16.164 1.00 74.88 374 TYR A O 1
ATOM 2966 N N . HIS A 1 375 ? -15.740 -18.728 -14.750 1.00 61.81 375 HIS A N 1
ATOM 2967 C CA . HIS A 1 375 ? -16.438 -17.858 -15.673 1.00 61.81 375 HIS A CA 1
ATOM 2968 C C . HIS A 1 375 ? -15.561 -16.632 -15.861 1.00 61.81 375 HIS A C 1
ATOM 2970 O O . HIS A 1 375 ? -15.314 -15.943 -14.871 1.00 61.81 375 HIS A O 1
ATOM 2976 N N . PRO A 1 376 ? -15.076 -16.318 -17.075 1.00 51.12 376 PRO A N 1
ATOM 2977 C CA . PRO A 1 376 ? -14.550 -14.985 -17.288 1.00 51.12 376 PRO A CA 1
ATOM 2978 C C . PRO A 1 376 ? -15.674 -14.035 -16.873 1.00 51.12 376 PRO A C 1
ATOM 2980 O O . PRO A 1 376 ? -16.756 -14.068 -17.465 1.00 51.12 376 PRO A O 1
ATOM 2983 N N . ALA A 1 377 ? -15.455 -13.232 -15.823 1.00 47.75 377 ALA A N 1
ATOM 2984 C CA . ALA A 1 377 ? -16.256 -12.030 -15.643 1.00 47.75 377 ALA A CA 1
ATOM 2985 C C . ALA A 1 377 ? -16.299 -11.385 -17.032 1.00 47.75 377 ALA A C 1
ATOM 2987 O O . ALA A 1 377 ? -15.227 -11.324 -17.648 1.00 47.75 377 ALA A O 1
ATOM 2988 N N . PRO A 1 378 ? -17.478 -11.034 -17.584 1.00 42.06 378 PRO A N 1
ATOM 2989 C CA . PRO A 1 378 ? -17.537 -10.477 -18.923 1.00 42.06 378 PRO A CA 1
ATOM 2990 C C . PRO A 1 378 ? -16.505 -9.366 -18.965 1.00 42.06 378 PRO A C 1
ATOM 2992 O O . PRO A 1 378 ? -16.615 -8.401 -18.203 1.00 42.06 378 PRO A O 1
ATOM 2995 N N . SER A 1 379 ? -15.448 -9.563 -19.761 1.00 40.72 379 SER A N 1
ATOM 2996 C CA . SER A 1 379 ? -14.454 -8.526 -19.954 1.00 40.72 379 SER A CA 1
ATOM 2997 C C . SER A 1 379 ? -15.273 -7.314 -20.368 1.00 40.72 379 SER A C 1
ATOM 2999 O O . SER A 1 379 ? -16.048 -7.437 -21.328 1.00 40.72 379 SER A O 1
ATOM 3001 N N . PRO A 1 380 ? -15.227 -6.191 -19.625 1.00 37.09 380 PRO A N 1
ATOM 3002 C CA . PRO A 1 380 ? -15.875 -4.996 -20.118 1.00 37.09 380 PRO A CA 1
ATOM 3003 C C . PRO A 1 380 ? -15.332 -4.814 -21.537 1.00 37.09 380 PRO A C 1
ATOM 3005 O O . PRO A 1 380 ? -14.114 -4.919 -21.711 1.00 37.09 380 PRO A O 1
ATOM 3008 N N . PRO A 1 381 ? -16.198 -4.681 -22.558 1.00 34.69 381 PRO A N 1
ATOM 3009 C CA . PRO A 1 381 ? -15.719 -4.536 -23.920 1.00 34.69 381 PRO A CA 1
ATOM 3010 C C . PRO A 1 381 ? -14.673 -3.425 -23.912 1.00 34.69 381 PRO A C 1
ATOM 3012 O O . PRO A 1 381 ? -14.914 -2.368 -23.320 1.00 34.69 381 PRO A O 1
ATOM 3015 N N . ALA A 1 382 ? -13.516 -3.683 -24.530 1.00 41.06 382 ALA A N 1
ATOM 3016 C CA . ALA A 1 382 ? -12.439 -2.700 -24.676 1.00 41.06 382 ALA A CA 1
ATOM 3017 C C . ALA A 1 382 ? -12.973 -1.365 -25.244 1.00 41.06 382 ALA A C 1
ATOM 3019 O O . ALA A 1 382 ? -12.453 -0.292 -24.958 1.00 41.06 382 ALA A O 1
ATOM 3020 N N . ASP A 1 383 ? -14.116 -1.437 -25.927 1.00 36.69 383 ASP A N 1
ATOM 3021 C CA . ASP A 1 383 ? -14.885 -0.334 -26.473 1.00 36.69 383 ASP A CA 1
ATOM 3022 C C . ASP A 1 383 ? -15.966 0.207 -25.520 1.00 36.69 383 ASP A C 1
ATOM 3024 O O . ASP A 1 383 ? -17.082 0.518 -25.959 1.00 36.69 383 ASP A O 1
ATOM 3028 N N . ARG A 1 384 ? -15.683 0.405 -24.222 1.00 33.66 384 ARG A N 1
ATOM 3029 C CA . ARG A 1 384 ? -16.471 1.387 -23.455 1.00 33.66 384 ARG A CA 1
ATOM 3030 C C . ARG A 1 384 ? -16.183 2.767 -24.045 1.00 33.66 384 ARG A C 1
ATOM 3032 O O . ARG A 1 384 ? -15.377 3.539 -23.530 1.00 33.66 384 ARG A O 1
ATOM 3039 N N . LYS A 1 385 ? -16.893 3.086 -25.135 1.00 33.56 385 LYS A N 1
ATOM 3040 C CA . LYS A 1 385 ? -17.194 4.447 -25.565 1.00 33.56 385 LYS A CA 1
ATOM 3041 C C . LYS A 1 385 ? -17.529 5.214 -24.296 1.00 33.56 385 LYS A C 1
ATOM 3043 O O . LYS A 1 385 ? -18.534 4.921 -23.647 1.00 33.56 385 LYS A O 1
ATOM 3048 N N . ARG A 1 386 ? -16.630 6.134 -23.933 1.00 36.34 386 ARG A N 1
ATOM 3049 C CA . ARG A 1 386 ? -16.811 7.107 -22.857 1.00 36.34 386 ARG A CA 1
ATOM 3050 C C . ARG A 1 386 ? -18.265 7.558 -22.899 1.00 36.34 386 ARG A C 1
ATOM 3052 O O . ARG A 1 386 ? -18.721 8.028 -23.945 1.00 36.34 386 ARG A O 1
ATOM 3059 N N . SER A 1 387 ? -18.992 7.383 -21.799 1.00 29.42 387 SER A N 1
ATOM 3060 C CA . SER A 1 387 ? -20.276 8.050 -21.633 1.00 29.42 387 SER A CA 1
ATOM 3061 C C . SER A 1 387 ? -20.035 9.531 -21.909 1.00 29.42 387 SER A C 1
ATOM 3063 O O . SER A 1 387 ? -19.285 10.194 -21.188 1.00 29.42 387 SER A O 1
ATOM 3065 N N . LYS A 1 388 ? -20.598 10.032 -23.008 1.00 31.81 388 LYS A N 1
ATOM 3066 C CA . LYS A 1 388 ? -20.667 11.462 -23.261 1.00 31.81 388 LYS A CA 1
ATOM 3067 C C . LYS A 1 388 ? -21.604 12.049 -22.207 1.00 31.81 388 LYS A C 1
ATOM 3069 O O . LYS A 1 388 ? -22.811 11.921 -22.355 1.00 31.81 388 LYS A O 1
ATOM 3074 N N . GLY A 1 389 ? -21.008 12.667 -21.188 1.00 27.69 389 GLY A N 1
ATOM 3075 C CA . GLY A 1 389 ? -21.629 13.625 -20.273 1.00 27.69 389 GLY A CA 1
ATOM 3076 C C . GLY A 1 389 ? -22.530 13.037 -19.190 1.00 27.69 389 GLY A C 1
ATOM 3077 O O . GLY A 1 389 ? -23.341 12.164 -19.464 1.00 27.69 389 GLY A O 1
ATOM 3078 N N . TRP A 1 390 ? -22.400 13.574 -17.978 1.00 24.64 390 TRP A N 1
ATOM 3079 C CA . TRP A 1 390 ? -23.449 14.410 -17.387 1.00 24.64 390 TRP A CA 1
ATOM 3080 C C . TRP A 1 390 ? -22.779 15.733 -16.976 1.00 24.64 390 TRP A C 1
ATOM 3082 O O . TRP A 1 390 ? -21.592 15.730 -16.651 1.00 24.64 390 TRP A O 1
ATOM 3092 N N . THR A 1 391 ? -23.520 16.827 -17.149 1.00 38.53 391 THR A N 1
ATOM 3093 C CA . THR A 1 391 ? -23.165 18.245 -16.930 1.00 38.53 391 THR A CA 1
ATOM 3094 C C . THR A 1 391 ? -22.412 18.541 -15.648 1.00 38.53 391 THR A C 1
ATOM 3096 O O . THR A 1 391 ? -22.822 17.973 -14.611 1.00 38.53 391 THR A O 1
#

Secondary structure (DSSP, 8-state):
--------SPP---TTS--SHHHHHHHHHTTT-S-GGGG--HHHHHHHHHHHHHHHHHS--SS-TT-BSSSSBHHHHHHHHHHHHHHHHHHHHHHHHS--HHHHSEEE-HHHHHHHHHHH-TT-S-HHHHHHHHB---TTS--TTT--BEEETTEEEE-GGGG-TT-HHHHHHHHHHT-TTTHHHHHHHHHHHTHHHHHHHTTSTTEEEEEEEEEE-TTS-EEEEEEEEEEETTTTEEEEEEE--PPPPSSGGGHHHHHHHHHHHHHHHHHHHHHHHTTPEE-PPTTPPPGGGSEEEEEEEESSPPPTT--S--SSEEEEHHHHHHH---SSHHHHHHHHHH--PPPBTTTEEEEEEEEEETTEEEEEEEEEESS---PPPTT--------

Solvent-accessible surface area (backbone atoms only — not comparable to full-atom values): 22602 Å² total; per-residue (Å²): 141,75,70,80,65,74,79,74,63,75,74,76,79,56,88,77,28,66,77,60,59,70,51,50,54,51,53,61,76,45,64,88,57,80,71,57,84,82,68,64,58,68,67,51,58,50,44,35,20,48,22,29,26,36,47,55,67,69,50,90,68,88,66,60,47,78,41,51,48,64,88,42,30,45,53,68,45,40,57,53,49,7,39,55,43,9,54,15,49,49,27,49,56,45,19,77,73,49,80,41,82,83,27,67,44,37,70,36,40,70,70,56,47,53,52,52,51,38,72,81,37,75,84,58,85,46,57,68,61,50,51,61,44,29,39,35,74,48,94,94,59,44,48,58,72,26,6,40,31,37,72,52,95,84,25,36,33,36,44,43,80,60,60,41,89,94,40,61,68,52,24,53,52,41,23,24,55,65,36,76,92,30,29,66,57,37,50,50,53,40,52,60,53,45,50,53,57,52,61,58,55,53,69,27,54,80,38,47,69,50,62,63,36,41,29,20,39,81,87,66,48,78,77,49,62,42,51,29,41,36,38,34,70,93,76,37,36,28,43,36,34,39,63,42,63,69,82,72,59,90,48,82,93,41,42,64,63,48,48,51,51,49,51,52,39,50,52,51,50,55,51,50,54,52,44,40,75,75,55,30,47,69,56,68,63,88,94,56,79,60,75,89,74,37,53,73,46,53,31,32,34,26,56,71,60,59,65,87,77,81,66,94,76,70,95,58,46,63,39,18,47,56,58,50,63,68,63,54,83,47,76,36,72,68,53,48,52,51,50,66,75,66,53,86,68,86,43,76,84,70,42,28,44,83,44,78,45,79,46,78,54,96,89,43,78,44,81,44,81,45,80,45,61,73,54,76,70,78,70,74,62,93,76,67,70,72,80,83,73,82,134

Sequence (391 aa):
MMLERIDTENPEENDRGPSLEPAYAFFRSLQGRRNVHAHIPQWIGGLYVQHMKNYVAGRRWEVPTDTDLGGITVGEAIPLIGTLKGMSLLQLSLFRGEPTPNTAYLGMSLDTLKRTLRRYNPKSSAIDKFIEMLTYDGPGGKTAFSAPIIPWDGQLLMPFPLLSDGLEERMVLRAAASNPATSGKLGGSLGDLCAKWRSRLETVPGVRVASEVKVLAQNRRKIGDLDIVTLDADRKTGLIVEAKWPIDARVLSETWKQEDAIDKGREQIRRLKREIAAGAVVKLPPDWPPFGDVQWEWMVGTPRLLDSRIATDEEIRTTSLRFVEQLLPVNSTGELLQKLDTFPYPVRGREFELAWKRVKMNGTEVRCRVIEIYHPAPSPPADRKRSKGWT

Mean predicted aligned error: 10.35 Å

Nearest PDB structures (foldseek):
  4uc8-assembly2_A  TM=5.069E-01  e=4.670E+00  Human respiratory syncytial virus A2
  4uca-assembly1_A  TM=5.020E-01  e=7.377E+00  Human respiratory syncytial virus A2
  4ucd-assembly1_A  TM=5.237E-01  e=8.757E+00  Human respiratory syncytial virus A2

Radius of gyration: 24.89 Å; Cα contacts (8 Å, |Δi|>4): 559; chains: 1; bounding box: 58×46×79 Å